Protein AF-A0A432JLJ3-F1 (afdb_monomer_lite)

Radius of gyration: 24.62 Å; chains: 1; bounding box: 56×46×71 Å

Foldseek 3Di:
DDPDDPPPPPPDDDPPPFPWDKFFQAFDAAAWAEWEAALVRWIKTAHAQQQWIWIADRNRDTDTDEGPVPRGWHYWYAFNVRWIWTFDFVQQFIFICPPDHHTHTDDHHPGGWAYWEADPVRWIWTDGQFFIWTADPPPRDIDTQGGGARGWHAWYAALQGWIWTDRAVQQFIWIHNSDDIHTLDHPQHQWAHWYAALVRWIWTWHDDPDPQSTFIWIADPVVSDIDTDDRPPAACWHYWYAHQQQWIWIAHRRRGTIMIIHGPVRHFAFQDDPWPLLQVLQLPDCQQVVSSDSTGGLSSLCPDQEARASELSQTADPRRNLSNQNYQYYAHEQYQYQADDCLSVLNYAEYHHAYDLPDPRFHADDDCQSNLNHQYDHRDNHAHPDDDCVSVVNHPYDHHHHYD

Secondary structure (DSSP, 8-state):
-----SSSSS--S-------EEEEEE---SSEEEEEE-TT--EEEEETTT-EEEEE-TTS-EEEEEE-SSS----EEE-TT--EEEEETTTTEEEEESS-SSPEEEEE-SS----EEE-TT--EEEE-SSEEEEEPTTT--EEEEEE--SSEEEEEE-TTSPEEEEETTTTEEEEE-SS-EEEEE---TTEEEEEE-TTS-EEEEE--SSTT--EEEEEETTTTEEEEEE-SS-SSEEEEEE-TTSEEEEEETTTTEEEEEE-GGGS--B-----HHHHHHHHT-TTTSSS--SS-BHHHHHH--SEEE-TTS-----TTGGG-TT-SEEE--SS--S--B-TT-TT--EEE-PPPTT-S---S--B-TT-TT-SEEE-TTS--S----TT-TT--EEE-TT--

Sequence (404 aa):
MKKITLVSLLLLLTQTITSQTITTFSTGYTSLYGVAVNSNNEVFVSEHDTGKVYSIDNTGTATEYASTGGGYANNIAFDSNDVLFITEPFMSKIFIKNSANPATIYVDISDAPNSLAFDDNGNLYFSTITKVVKVNHTDLSLTDYVSSFTYAEGIAFDSSGNLYIADRNGSKLFKYDGNTLTEIANNIDGIRGVAVAPDDTVYFTKYNSWPGENKILKYDPVTNTVTDYVTTNLDVPRHLAIDNSGNMYVTNLGNNTVIKIHDNSLLPVNVYIPDANFKNALLSNSNINTNGDTEIQFTEAAAYTGSIDVSNMNISDLTGIEAFTEIIELNCSANLLTSLDVTHNTQLRSLSCYNFLSSTIRISNLDVSNNTLLTNLNCRYNNLSSLDVSNSTQLTNLDCRYNN

pLDDT: mean 92.5, std 12.49, range [28.34, 98.88]

Structure (mmCIF, N/CA/C/O backbone):
data_AF-A0A432JLJ3-F1
#
_entry.id   AF-A0A432JLJ3-F1
#
loop_
_atom_site.group_PDB
_atom_site.id
_atom_site.type_symbol
_atom_site.label_atom_id
_atom_site.label_alt_id
_atom_site.label_comp_id
_atom_site.label_asym_id
_atom_site.label_entity_id
_atom_site.label_seq_id
_atom_site.pdbx_PDB_ins_code
_atom_site.Cartn_x
_atom_site.Cartn_y
_atom_site.Cartn_z
_atom_site.occupancy
_atom_site.B_iso_or_equiv
_atom_site.auth_seq_id
_atom_site.auth_comp_id
_atom_site.auth_asym_id
_atom_site.auth_atom_id
_atom_site.pdbx_PDB_model_num
ATOM 1 N N . MET A 1 1 ? -23.670 25.312 21.921 1.00 34.47 1 MET A N 1
ATOM 2 C CA . MET A 1 1 ? -22.196 25.223 21.863 1.00 34.47 1 MET A CA 1
ATOM 3 C C . MET A 1 1 ? -21.864 24.024 20.997 1.00 34.47 1 MET A C 1
ATOM 5 O O . MET A 1 1 ? -22.275 22.924 21.337 1.00 34.47 1 MET A O 1
ATOM 9 N N . LYS A 1 2 ? -21.300 24.265 19.809 1.00 31.75 2 LYS A N 1
ATOM 10 C CA . LYS A 1 2 ? -21.003 23.224 18.817 1.00 31.75 2 LYS A CA 1
ATOM 11 C C . LYS A 1 2 ? -19.957 22.270 19.405 1.00 31.75 2 LYS A C 1
ATOM 13 O O . LYS A 1 2 ? -18.890 22.731 19.797 1.00 31.75 2 LYS A O 1
ATOM 18 N N . LYS A 1 3 ? -20.297 20.980 19.494 1.00 33.62 3 LYS A N 1
ATOM 19 C CA . LYS A 1 3 ? -19.349 19.893 19.759 1.00 33.62 3 LYS A CA 1
ATOM 20 C C . LYS A 1 3 ? -18.334 19.897 18.618 1.00 33.62 3 LYS A C 1
ATOM 22 O O . LYS A 1 3 ? -18.708 19.691 17.468 1.00 33.62 3 LYS A O 1
ATOM 27 N N . ILE A 1 4 ? -17.093 20.224 18.948 1.00 28.34 4 ILE A N 1
ATOM 28 C CA . ILE A 1 4 ? -15.938 20.042 18.076 1.00 28.34 4 ILE A CA 1
ATOM 29 C C . ILE A 1 4 ? -15.662 18.535 18.088 1.00 28.34 4 ILE A C 1
ATOM 31 O O . ILE A 1 4 ? -15.407 17.970 19.149 1.00 28.34 4 ILE A O 1
ATOM 35 N N . THR A 1 5 ? -15.844 17.885 16.941 1.00 38.84 5 THR A N 1
ATOM 36 C CA . THR A 1 5 ? -15.496 16.483 16.688 1.00 38.84 5 THR A CA 1
ATOM 37 C C . THR A 1 5 ? -13.981 16.310 16.746 1.00 38.84 5 THR A C 1
ATOM 39 O O . THR A 1 5 ? -13.230 17.202 16.354 1.00 38.84 5 THR A O 1
ATOM 42 N N . LEU A 1 6 ? -13.541 15.155 17.237 1.00 38.19 6 LEU A N 1
ATOM 43 C CA . LEU A 1 6 ? -12.148 14.771 17.464 1.00 38.19 6 LEU A CA 1
ATOM 44 C C . LEU A 1 6 ? -11.385 14.479 16.147 1.00 38.19 6 LEU A C 1
ATOM 46 O O . LEU A 1 6 ? -10.729 13.460 16.017 1.00 38.19 6 LEU A O 1
ATOM 50 N N . VAL A 1 7 ? -11.470 15.376 15.159 1.00 41.44 7 VAL A N 1
ATOM 51 C CA . VAL A 1 7 ? -10.676 15.337 13.907 1.00 41.44 7 VAL A CA 1
ATOM 52 C C . VAL A 1 7 ? -9.707 16.532 13.841 1.00 41.44 7 VAL A C 1
ATOM 54 O O . VAL A 1 7 ? -9.136 16.856 12.811 1.00 41.44 7 VAL A O 1
ATOM 57 N N . SER A 1 8 ? -9.489 17.233 14.956 1.00 39.59 8 SER A N 1
ATOM 58 C CA . SER A 1 8 ? -8.641 18.433 14.974 1.00 39.59 8 SER A CA 1
ATOM 59 C C . SER A 1 8 ? -7.739 18.553 16.201 1.00 39.59 8 SER A C 1
ATOM 61 O O . SER A 1 8 ? -7.417 19.664 16.615 1.00 39.59 8 SER A O 1
ATOM 63 N N . LEU A 1 9 ? -7.308 17.431 16.785 1.00 37.47 9 LEU A N 1
ATOM 64 C CA . LEU A 1 9 ? -6.293 17.434 17.843 1.00 37.47 9 LEU A CA 1
ATOM 65 C C . LEU A 1 9 ? -5.067 16.589 17.476 1.00 37.47 9 LEU A C 1
ATOM 67 O O . LEU A 1 9 ? -4.625 15.752 18.248 1.00 37.47 9 LEU A O 1
ATOM 71 N N . LEU A 1 10 ? -4.491 16.871 16.307 1.00 42.50 10 LEU A N 1
ATOM 72 C CA . LEU A 1 10 ? -3.054 16.717 16.083 1.00 42.50 10 LEU A CA 1
ATOM 73 C C . LEU A 1 10 ? -2.572 17.713 15.022 1.00 42.50 10 LEU A C 1
ATOM 75 O O . LEU A 1 10 ? -2.059 17.347 13.978 1.00 42.50 10 LEU A O 1
ATOM 79 N N . LEU A 1 11 ? -2.764 19.007 15.268 1.00 46.00 11 LEU A N 1
ATOM 80 C CA . LEU A 1 11 ? -2.038 20.032 14.524 1.00 46.00 11 LEU A CA 1
ATOM 81 C C . LEU A 1 11 ? -1.868 21.249 15.427 1.00 46.00 11 LEU A C 1
ATOM 83 O O . LEU A 1 11 ? -2.693 22.149 15.419 1.00 46.00 11 LEU A O 1
ATOM 87 N N . LEU A 1 12 ? -0.855 21.213 16.290 1.00 46.28 12 LEU A N 1
ATOM 88 C CA . LEU A 1 12 ? -0.059 22.364 16.731 1.00 46.28 12 LEU A CA 1
ATOM 89 C C . LEU A 1 12 ? 0.895 21.876 17.829 1.00 46.28 12 LEU A C 1
ATOM 91 O O . LEU A 1 12 ? 0.584 21.957 19.011 1.00 46.28 12 LEU A O 1
ATOM 95 N N . LEU A 1 13 ? 2.062 21.378 17.426 1.00 36.72 13 LEU A N 1
ATOM 96 C CA . LEU A 1 13 ? 3.335 21.591 18.115 1.00 36.72 13 LEU A CA 1
ATOM 97 C C . LEU A 1 13 ? 4.454 21.179 17.152 1.00 36.72 13 LEU A C 1
ATOM 99 O O . LEU A 1 13 ? 4.492 20.063 16.655 1.00 36.72 13 LEU A O 1
ATOM 103 N N . THR A 1 14 ? 5.307 22.162 16.869 1.00 37.47 14 THR A N 1
ATOM 104 C CA . THR A 1 14 ? 6.474 22.148 15.978 1.00 37.47 14 THR A CA 1
ATOM 105 C C . THR A 1 14 ? 6.181 21.886 14.502 1.00 37.47 14 THR A C 1
ATOM 107 O O . THR A 1 14 ? 6.201 20.764 14.018 1.00 37.47 14 THR A O 1
ATOM 110 N N . GLN A 1 15 ? 6.047 22.982 13.751 1.00 41.62 15 GLN A N 1
ATOM 111 C CA . GLN A 1 15 ? 6.532 23.050 12.376 1.00 41.62 15 GLN A CA 1
ATOM 112 C C . GLN A 1 15 ? 8.064 22.890 12.435 1.00 41.62 15 GLN A C 1
ATOM 114 O O . GLN A 1 15 ? 8.818 23.857 12.355 1.00 41.62 15 GLN A O 1
ATOM 119 N N . THR A 1 16 ? 8.535 21.673 12.709 1.00 43.72 16 THR A N 1
ATOM 120 C CA . THR A 1 16 ? 9.899 21.274 12.392 1.00 43.72 16 THR A CA 1
ATOM 121 C C . THR A 1 16 ? 9.972 21.302 10.879 1.00 43.72 16 THR A C 1
ATOM 123 O O . THR A 1 16 ? 9.200 20.638 10.197 1.00 43.72 16 THR A O 1
ATOM 126 N N . ILE A 1 17 ? 10.849 22.154 10.358 1.00 46.34 17 ILE A N 1
ATOM 127 C CA . ILE A 1 17 ? 11.178 22.222 8.939 1.00 46.34 17 ILE A CA 1
ATOM 128 C C . ILE A 1 17 ? 11.539 20.795 8.512 1.00 46.34 17 ILE A C 1
ATOM 130 O O . ILE A 1 17 ? 12.611 20.302 8.863 1.00 46.34 17 ILE A O 1
ATOM 134 N N . THR A 1 18 ? 10.640 20.106 7.810 1.00 53.41 18 THR A N 1
ATOM 135 C CA . THR A 1 18 ? 10.973 18.857 7.138 1.00 53.41 18 THR A CA 1
ATOM 136 C C . THR A 1 18 ? 11.878 19.251 5.983 1.00 53.41 18 THR A C 1
ATOM 138 O O . THR A 1 18 ? 11.445 19.791 4.968 1.00 53.41 18 THR A O 1
ATOM 141 N N . SER A 1 19 ? 13.186 19.095 6.178 1.00 68.50 19 SER A N 1
ATOM 142 C CA . SER A 1 19 ? 14.137 19.255 5.087 1.00 68.50 19 SER A CA 1
ATOM 143 C C . SER A 1 19 ? 13.978 18.039 4.191 1.00 68.50 19 SER A C 1
ATOM 145 O O . SER A 1 19 ? 14.679 17.049 4.382 1.00 68.50 19 SER A O 1
ATOM 147 N N . GLN A 1 20 ? 13.055 18.111 3.232 1.00 92.12 20 GLN A N 1
ATOM 148 C CA . GLN A 1 20 ? 13.052 17.194 2.102 1.00 92.12 20 GLN A CA 1
ATOM 149 C C . GLN A 1 20 ? 14.475 17.175 1.529 1.00 92.12 20 GLN A C 1
ATOM 151 O O . GLN A 1 20 ? 15.021 18.221 1.167 1.00 92.12 20 GLN A O 1
ATOM 156 N N . THR A 1 21 ? 15.112 16.008 1.511 1.00 94.50 21 THR A N 1
ATOM 157 C CA . THR A 1 21 ? 16.449 15.858 0.922 1.00 94.50 21 THR A CA 1
ATOM 158 C C . THR A 1 21 ? 16.336 15.063 -0.359 1.00 94.50 21 THR A C 1
ATOM 160 O O . THR A 1 21 ? 15.646 14.052 -0.396 1.00 94.50 21 THR A O 1
ATOM 163 N N . ILE A 1 22 ? 16.998 15.535 -1.415 1.00 96.38 22 ILE A N 1
ATOM 164 C CA . ILE A 1 22 ? 16.968 14.911 -2.737 1.00 96.38 22 ILE A CA 1
ATOM 165 C C . ILE A 1 22 ? 18.406 14.634 -3.150 1.00 96.38 22 ILE A C 1
ATOM 167 O O . ILE A 1 22 ? 19.211 15.560 -3.281 1.00 96.38 22 ILE A O 1
ATOM 171 N N . THR A 1 23 ? 18.737 13.367 -3.364 1.00 95.88 23 THR A N 1
ATOM 172 C CA . THR A 1 23 ? 20.086 12.931 -3.728 1.00 95.88 23 THR A CA 1
ATOM 173 C C . THR A 1 23 ? 20.048 11.974 -4.910 1.00 95.88 23 THR A C 1
ATOM 175 O O . THR A 1 23 ? 19.092 11.225 -5.104 1.00 95.88 23 THR A O 1
ATOM 178 N N . THR A 1 24 ? 21.105 11.982 -5.720 1.00 97.44 24 THR A N 1
ATOM 179 C CA . THR A 1 24 ? 21.354 10.874 -6.645 1.00 97.44 24 THR A CA 1
ATOM 180 C C . THR A 1 24 ? 21.764 9.665 -5.814 1.00 97.44 24 THR A C 1
ATOM 182 O O . THR A 1 24 ? 22.783 9.713 -5.129 1.00 97.44 24 THR A O 1
ATOM 185 N N . PHE A 1 25 ? 20.960 8.607 -5.856 1.00 98.00 25 PHE A N 1
ATOM 186 C CA . PHE A 1 25 ? 21.150 7.403 -5.055 1.00 98.00 25 PHE A CA 1
ATOM 187 C C . PHE A 1 25 ? 22.000 6.366 -5.776 1.00 98.00 25 PHE A C 1
ATOM 189 O O . PHE A 1 25 ? 22.918 5.812 -5.189 1.00 98.00 25 PHE A O 1
ATOM 196 N N . SER A 1 26 ? 21.727 6.127 -7.058 1.00 98.44 26 SER A N 1
ATOM 197 C CA . SER A 1 26 ? 22.443 5.127 -7.850 1.00 98.44 26 SER A CA 1
ATOM 198 C C . SER A 1 26 ? 22.579 5.568 -9.308 1.00 98.44 26 SER A C 1
ATOM 200 O O . SER A 1 26 ? 21.753 6.327 -9.824 1.00 98.44 26 SER A O 1
ATOM 202 N N . THR A 1 27 ? 23.639 5.112 -9.976 1.00 97.62 27 THR A N 1
ATOM 203 C CA . THR A 1 27 ? 24.005 5.487 -11.355 1.00 97.62 27 THR A CA 1
ATOM 204 C C . THR A 1 27 ? 24.598 4.284 -12.099 1.00 97.62 27 THR A C 1
ATOM 206 O O . THR A 1 27 ? 24.858 3.254 -11.482 1.00 97.62 27 THR A O 1
ATOM 209 N N . GLY A 1 28 ? 24.862 4.420 -13.404 1.00 95.38 28 GLY A N 1
ATOM 210 C CA . GLY A 1 28 ? 25.521 3.375 -14.206 1.00 95.38 28 GLY A CA 1
ATOM 211 C C . GLY A 1 28 ? 24.573 2.510 -15.041 1.00 95.38 28 GLY A C 1
ATOM 212 O O . GLY A 1 28 ? 24.994 1.480 -15.560 1.00 95.38 28 GLY A O 1
ATOM 213 N N . TYR A 1 29 ? 23.318 2.934 -15.183 1.00 97.38 29 TYR A N 1
ATOM 214 C CA . TYR A 1 29 ? 22.300 2.260 -15.987 1.00 97.38 29 TYR A CA 1
ATOM 215 C C . TYR A 1 29 ? 22.268 2.791 -17.430 1.00 97.38 29 TYR A C 1
ATOM 217 O O . TYR A 1 29 ? 22.921 3.779 -17.774 1.00 97.38 29 TYR A O 1
ATOM 225 N N . THR A 1 30 ? 21.470 2.148 -18.274 1.00 96.25 30 THR A N 1
ATOM 226 C CA . THR A 1 30 ? 21.330 2.441 -19.707 1.00 96.25 30 THR A CA 1
ATOM 227 C C . THR A 1 30 ? 19.903 2.781 -20.127 1.00 96.25 30 THR A C 1
ATOM 229 O O . THR A 1 30 ? 19.733 3.538 -21.083 1.00 96.25 30 THR A O 1
ATOM 232 N N . SER A 1 31 ? 18.892 2.242 -19.435 1.00 96.75 31 SER A N 1
ATOM 233 C CA . SER A 1 31 ? 17.487 2.349 -19.856 1.00 96.75 31 SER A CA 1
ATOM 234 C C . SER A 1 31 ? 16.484 2.182 -18.701 1.00 96.75 31 SER A C 1
ATOM 236 O O . SER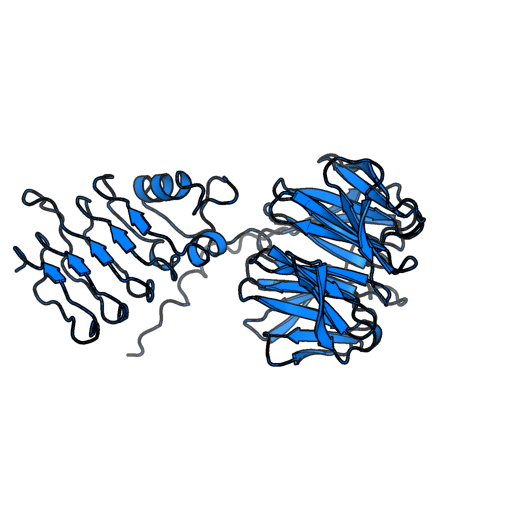 A 1 31 ? 15.540 1.402 -18.800 1.00 96.75 31 SER A O 1
ATOM 238 N N . LEU A 1 32 ? 16.669 2.889 -17.581 1.00 97.94 32 LEU A N 1
ATOM 239 C CA . LEU A 1 32 ? 15.815 2.712 -16.391 1.00 97.94 32 LEU A CA 1
ATOM 240 C C . LEU A 1 32 ? 14.310 2.858 -16.688 1.00 97.94 32 LEU A C 1
ATOM 242 O O . LEU A 1 32 ? 13.902 3.773 -17.411 1.00 97.94 32 LEU A O 1
ATOM 246 N N . TYR A 1 33 ? 13.492 1.989 -16.081 1.00 97.88 33 TYR A N 1
ATOM 247 C CA . TYR A 1 33 ? 12.029 2.021 -16.194 1.00 97.88 33 TYR A CA 1
ATOM 248 C C . TYR A 1 33 ? 11.301 1.995 -14.855 1.00 97.88 33 TYR A C 1
ATOM 250 O O . TYR A 1 33 ? 10.675 2.986 -14.487 1.00 97.88 33 TYR A O 1
ATOM 258 N N . GLY A 1 34 ? 11.305 0.840 -14.198 1.00 98.12 34 GLY A N 1
ATOM 259 C CA . GLY A 1 34 ? 10.550 0.557 -12.989 1.00 98.12 34 GLY A CA 1
ATOM 260 C C . GLY A 1 34 ? 11.427 0.661 -11.755 1.00 98.12 34 GLY A C 1
ATOM 261 O O . GLY A 1 34 ? 12.645 0.490 -11.822 1.00 98.12 34 GLY A O 1
ATOM 262 N N . VAL A 1 35 ? 10.786 0.909 -10.622 1.00 98.75 35 VAL A N 1
ATOM 263 C CA . VAL A 1 35 ? 11.401 0.849 -9.298 1.00 98.75 35 VAL A CA 1
ATOM 264 C C . VAL A 1 35 ? 10.395 0.266 -8.326 1.00 98.75 35 VAL A C 1
ATOM 266 O O . VAL A 1 35 ? 9.210 0.586 -8.404 1.00 98.75 35 VAL A O 1
ATOM 269 N N . ALA A 1 36 ? 10.880 -0.585 -7.433 1.00 98.31 36 ALA A N 1
ATOM 270 C CA . ALA A 1 36 ? 10.119 -1.156 -6.337 1.00 98.31 36 ALA A CA 1
ATOM 271 C C . ALA A 1 36 ? 11.002 -1.247 -5.095 1.00 98.31 36 ALA A C 1
ATOM 273 O O . ALA A 1 36 ? 12.231 -1.273 -5.192 1.00 98.31 36 ALA A O 1
ATOM 274 N N . VAL A 1 37 ? 10.358 -1.320 -3.938 1.00 96.62 37 VAL A N 1
ATOM 275 C CA . VAL A 1 37 ? 11.003 -1.640 -2.668 1.00 96.62 37 VAL A CA 1
ATOM 276 C C . VAL A 1 37 ? 10.332 -2.874 -2.082 1.00 96.62 37 VAL A C 1
ATOM 278 O O . VAL A 1 37 ? 9.145 -3.093 -2.326 1.00 96.62 37 VAL A O 1
ATOM 281 N N . ASN A 1 38 ? 11.092 -3.703 -1.377 1.00 92.75 38 ASN A N 1
ATOM 282 C CA . ASN A 1 38 ? 10.546 -4.867 -0.680 1.00 92.75 38 ASN A CA 1
ATOM 283 C C . ASN A 1 38 ? 10.253 -4.545 0.797 1.00 92.75 38 ASN A C 1
ATOM 285 O O . ASN A 1 38 ? 10.520 -3.431 1.258 1.00 92.75 38 ASN A O 1
ATOM 289 N N . SER A 1 39 ? 9.742 -5.521 1.552 1.00 87.69 39 SER A N 1
ATOM 290 C CA . SER A 1 39 ? 9.389 -5.348 2.970 1.00 87.69 39 SER A CA 1
ATOM 291 C C . SER A 1 39 ? 10.577 -4.943 3.863 1.00 87.69 39 SER A C 1
ATOM 293 O O . SER A 1 39 ? 10.393 -4.310 4.901 1.00 87.69 39 SER A O 1
ATOM 295 N N . ASN A 1 40 ? 11.808 -5.230 3.425 1.00 86.75 40 ASN A N 1
ATOM 296 C CA . ASN A 1 40 ? 13.055 -4.885 4.112 1.00 86.75 40 ASN A CA 1
ATOM 297 C C . ASN A 1 40 ? 13.622 -3.509 3.704 1.00 86.75 40 ASN A C 1
ATOM 299 O O . ASN A 1 40 ? 14.746 -3.173 4.083 1.00 86.75 40 ASN A O 1
ATOM 303 N N . ASN A 1 41 ? 12.869 -2.709 2.939 1.00 90.12 41 ASN A N 1
ATOM 304 C CA . ASN A 1 41 ? 13.301 -1.442 2.334 1.00 90.12 41 ASN A CA 1
ATOM 305 C C . ASN A 1 41 ? 14.493 -1.580 1.360 1.00 90.12 41 ASN A C 1
ATOM 307 O O . ASN A 1 41 ? 15.197 -0.604 1.089 1.00 90.12 41 ASN A O 1
ATOM 311 N N . GLU A 1 42 ? 14.736 -2.773 0.811 1.00 94.44 42 GLU A N 1
ATOM 312 C CA . GLU A 1 42 ? 15.722 -2.960 -0.254 1.00 94.44 42 GLU A CA 1
ATOM 313 C C . GLU A 1 42 ? 15.145 -2.449 -1.577 1.00 94.44 42 GLU A 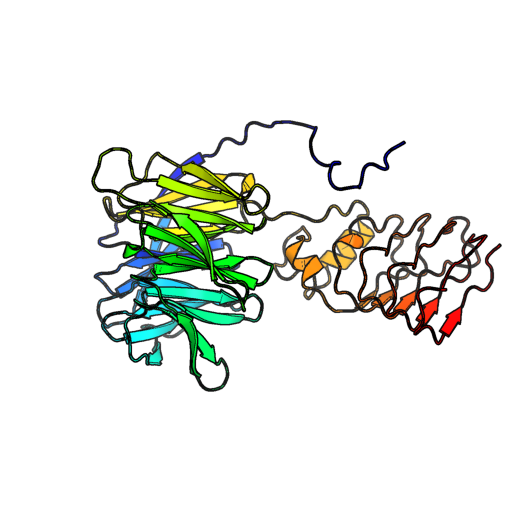C 1
ATOM 315 O O . GLU A 1 42 ? 13.979 -2.686 -1.897 1.00 94.44 42 GLU A O 1
ATOM 320 N N . VAL A 1 43 ? 15.965 -1.744 -2.357 1.00 98.25 43 VAL A N 1
ATOM 321 C CA . VAL A 1 43 ? 15.521 -1.054 -3.573 1.00 98.25 43 VAL A CA 1
ATOM 322 C C . VAL A 1 43 ? 15.872 -1.877 -4.797 1.00 98.25 43 VAL A C 1
ATOM 324 O O . VAL A 1 43 ? 16.997 -2.356 -4.935 1.00 98.25 43 VAL A O 1
ATOM 327 N N . PHE A 1 44 ? 14.932 -1.982 -5.729 1.00 98.56 44 PHE A N 1
ATOM 328 C CA . PHE A 1 44 ? 15.116 -2.687 -6.987 1.00 98.56 44 PHE A CA 1
ATOM 329 C C . PHE A 1 44 ? 14.717 -1.799 -8.152 1.00 98.56 44 PHE A C 1
ATOM 331 O O . PHE A 1 44 ? 13.757 -1.038 -8.052 1.00 98.56 44 PHE A O 1
ATOM 338 N N . VAL A 1 45 ? 15.434 -1.910 -9.269 1.00 98.75 45 VAL A N 1
ATOM 339 C CA . VAL A 1 45 ? 15.129 -1.172 -10.502 1.00 98.75 45 VAL A CA 1
ATOM 340 C C . VAL A 1 45 ? 15.253 -2.049 -11.731 1.00 98.75 45 VAL A C 1
ATOM 342 O O . VAL A 1 45 ? 16.106 -2.933 -11.780 1.00 98.75 45 VAL A O 1
ATOM 345 N N . SER A 1 46 ? 14.426 -1.791 -12.739 1.00 98.31 46 SER A N 1
ATOM 346 C CA . SER A 1 46 ? 14.481 -2.474 -14.032 1.00 98.31 46 SER A CA 1
ATOM 347 C C . SER A 1 46 ? 15.093 -1.598 -15.124 1.00 98.31 46 SER A C 1
ATOM 349 O O . SER A 1 46 ? 14.944 -0.373 -15.139 1.00 98.31 46 SER A O 1
ATOM 351 N N . GLU A 1 47 ? 15.759 -2.249 -16.073 1.00 97.25 47 GLU A N 1
ATOM 352 C CA . GLU A 1 47 ? 16.224 -1.661 -17.325 1.00 97.25 47 GLU A CA 1
ATOM 353 C C . GLU A 1 47 ? 15.380 -2.162 -18.501 1.00 97.25 47 GLU A C 1
ATOM 355 O O . GLU A 1 47 ? 15.352 -3.358 -18.806 1.00 97.25 47 GLU A O 1
ATOM 360 N N . HIS A 1 48 ? 14.734 -1.219 -19.189 1.00 96.19 48 HIS A N 1
ATOM 361 C CA . HIS A 1 48 ? 13.826 -1.475 -20.297 1.00 96.19 48 HIS A CA 1
ATOM 362 C C . HIS A 1 48 ? 14.493 -2.209 -21.443 1.00 96.19 48 HIS A C 1
ATOM 364 O O . HIS A 1 48 ? 13.892 -3.149 -21.918 1.00 96.19 48 HIS A O 1
ATOM 370 N N . ASP A 1 49 ? 15.677 -1.806 -21.902 1.00 95.56 49 ASP A N 1
ATOM 371 C CA . ASP A 1 49 ? 16.273 -2.340 -23.140 1.00 95.56 49 ASP A CA 1
ATOM 372 C C . ASP A 1 49 ? 17.171 -3.567 -22.908 1.00 95.56 49 ASP A C 1
ATOM 374 O O . ASP A 1 49 ? 17.651 -4.179 -23.864 1.00 95.56 49 ASP A O 1
ATOM 378 N N . THR A 1 50 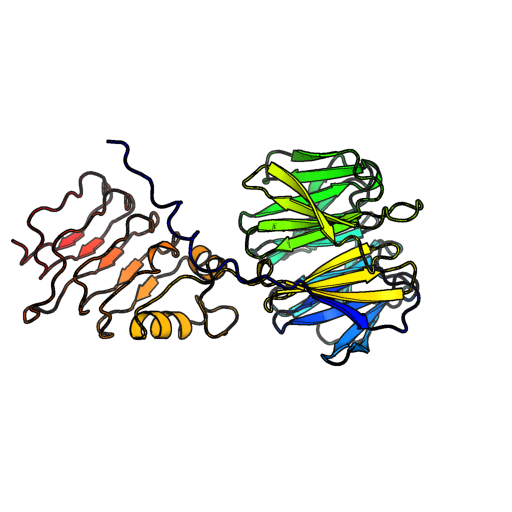? 17.460 -3.906 -21.646 1.00 95.12 50 THR A N 1
ATOM 379 C CA . THR A 1 50 ? 18.283 -5.076 -21.292 1.00 95.12 50 THR A CA 1
ATOM 380 C C . THR A 1 50 ? 17.459 -6.208 -20.683 1.00 95.12 50 THR A C 1
ATOM 382 O O . THR A 1 50 ? 17.926 -7.348 -20.623 1.00 95.12 50 THR A O 1
ATOM 385 N N . GLY A 1 51 ? 16.247 -5.911 -20.205 1.00 96.00 51 GLY A N 1
ATOM 386 C CA . GLY A 1 51 ? 15.402 -6.855 -19.483 1.00 96.00 51 GLY A CA 1
ATOM 387 C C . GLY A 1 51 ? 15.968 -7.267 -18.127 1.00 96.00 51 GLY A C 1
ATOM 388 O O . GLY A 1 51 ? 15.562 -8.296 -17.584 1.00 96.00 51 GLY A O 1
ATOM 389 N N . LYS A 1 52 ? 16.943 -6.520 -17.598 1.00 96.50 52 LYS A N 1
ATOM 390 C CA . LYS A 1 52 ? 17.581 -6.784 -16.306 1.00 96.50 52 LYS A CA 1
ATOM 391 C C . LYS A 1 52 ? 16.872 -6.046 -15.182 1.00 96.50 52 LYS A C 1
ATOM 393 O O . LYS A 1 52 ? 16.351 -4.950 -15.368 1.00 96.50 52 LYS A O 1
ATOM 398 N N . VAL A 1 53 ? 16.918 -6.641 -13.999 1.00 97.88 53 VAL A N 1
ATOM 399 C CA . VAL A 1 53 ? 16.524 -6.027 -12.734 1.00 97.88 53 VAL A CA 1
ATOM 400 C C . VAL A 1 53 ? 17.725 -6.056 -11.803 1.00 97.88 53 VAL A C 1
ATOM 402 O O . VAL A 1 53 ? 18.387 -7.087 -11.685 1.00 97.88 53 VAL A O 1
ATOM 405 N N . TYR A 1 54 ? 17.995 -4.941 -11.135 1.00 98.00 54 TYR A N 1
ATOM 406 C CA . TYR A 1 54 ? 19.094 -4.784 -10.191 1.00 98.00 54 TYR A CA 1
ATOM 407 C C . TYR A 1 54 ? 18.546 -4.548 -8.792 1.00 98.00 54 TYR A C 1
ATOM 409 O O . TYR A 1 54 ? 17.601 -3.781 -8.638 1.00 98.00 54 TYR A O 1
ATOM 417 N N . SER A 1 55 ? 19.164 -5.164 -7.790 1.00 97.31 55 SER A N 1
ATOM 418 C CA . SER A 1 55 ? 19.052 -4.748 -6.392 1.00 97.31 55 SER A CA 1
ATOM 419 C C . SER A 1 55 ? 20.079 -3.652 -6.113 1.00 97.31 55 SER A C 1
ATOM 421 O O . SER A 1 55 ? 21.208 -3.737 -6.607 1.00 97.31 55 SER A O 1
ATOM 423 N N . ILE A 1 56 ? 19.727 -2.662 -5.301 1.00 98.00 56 ILE A N 1
ATOM 424 C CA . ILE A 1 56 ? 20.594 -1.545 -4.927 1.00 98.00 56 ILE A CA 1
ATOM 425 C C . ILE A 1 56 ? 20.803 -1.575 -3.415 1.00 98.00 56 ILE A C 1
ATOM 427 O O . ILE A 1 56 ? 19.840 -1.561 -2.652 1.00 98.00 56 ILE A O 1
ATOM 431 N N . ASP A 1 57 ? 22.062 -1.608 -2.981 1.00 92.81 57 ASP A N 1
ATOM 432 C CA . ASP A 1 57 ? 22.391 -1.552 -1.557 1.00 92.81 57 ASP A CA 1
ATOM 433 C C . ASP A 1 57 ? 22.301 -0.125 -0.980 1.00 92.81 57 ASP A C 1
ATOM 435 O O . ASP A 1 57 ? 22.146 0.868 -1.694 1.00 92.81 57 ASP A O 1
ATOM 439 N N . ASN A 1 58 ? 22.469 0.002 0.339 1.00 88.19 58 ASN A N 1
ATOM 440 C CA . ASN A 1 58 ? 22.411 1.291 1.041 1.00 88.19 58 ASN A CA 1
ATOM 441 C C . ASN A 1 58 ? 23.498 2.298 0.621 1.00 88.19 58 ASN A C 1
ATOM 443 O O . ASN A 1 58 ? 23.402 3.476 0.966 1.00 88.19 58 ASN A O 1
ATOM 447 N N . THR A 1 59 ? 24.535 1.859 -0.099 1.00 89.88 59 THR A N 1
ATOM 448 C CA . THR A 1 59 ? 25.582 2.733 -0.648 1.00 89.88 59 THR A CA 1
ATOM 449 C C . THR A 1 59 ? 25.270 3.213 -2.065 1.00 89.88 59 THR A C 1
ATOM 451 O O . THR A 1 59 ? 26.009 4.041 -2.595 1.00 89.88 59 THR A O 1
ATOM 454 N N . GLY A 1 60 ? 24.184 2.721 -2.672 1.00 93.25 60 GLY A N 1
ATOM 455 C CA . GLY A 1 60 ? 23.821 3.010 -4.055 1.00 93.25 60 GLY A CA 1
ATOM 456 C C . GLY A 1 60 ? 24.424 2.043 -5.074 1.00 93.25 60 GLY A C 1
ATOM 457 O O . GLY A 1 60 ? 24.305 2.280 -6.281 1.00 93.25 60 GLY A O 1
ATOM 458 N N . THR A 1 61 ? 25.076 0.965 -4.627 1.00 96.19 61 THR A N 1
ATOM 459 C CA . THR A 1 61 ? 25.722 -0.008 -5.515 1.00 96.19 61 THR A CA 1
ATOM 460 C C . THR A 1 61 ? 24.690 -0.991 -6.058 1.00 96.19 61 THR A C 1
ATOM 462 O O . THR A 1 61 ? 24.001 -1.671 -5.300 1.00 96.19 61 THR A O 1
ATOM 465 N N . ALA A 1 62 ? 24.602 -1.078 -7.386 1.00 97.62 62 ALA A N 1
ATOM 466 C CA . ALA A 1 62 ? 23.670 -1.950 -8.089 1.00 97.62 62 ALA A CA 1
ATOM 467 C C . ALA A 1 62 ? 24.288 -3.327 -8.379 1.00 97.62 62 ALA A C 1
ATOM 469 O O . ALA A 1 62 ? 25.407 -3.419 -8.884 1.00 97.62 62 ALA A O 1
ATOM 470 N N . THR A 1 63 ? 23.538 -4.395 -8.117 1.00 96.31 63 THR A N 1
ATOM 471 C CA . THR A 1 63 ? 23.895 -5.779 -8.465 1.00 96.31 63 THR A CA 1
ATOM 472 C C . THR A 1 63 ? 22.756 -6.408 -9.256 1.00 96.31 63 THR A C 1
ATOM 474 O O . THR A 1 63 ? 21.597 -6.265 -8.880 1.00 96.31 63 THR A O 1
ATOM 477 N N . GLU A 1 64 ? 23.066 -7.092 -10.362 1.00 95.50 64 GLU A N 1
ATOM 478 C CA . GLU A 1 64 ? 22.050 -7.792 -11.156 1.00 95.50 64 GLU A CA 1
ATOM 479 C C . GLU A 1 64 ? 21.359 -8.863 -10.299 1.00 95.50 64 GLU A C 1
ATOM 481 O O . GLU A 1 64 ? 22.009 -9.742 -9.733 1.00 95.50 64 GLU A O 1
ATOM 486 N N . TYR A 1 65 ? 20.036 -8.773 -10.209 1.00 95.31 65 TYR A N 1
ATOM 487 C CA . TYR A 1 65 ? 19.198 -9.603 -9.349 1.00 95.31 65 TYR A CA 1
ATOM 488 C C . TYR A 1 65 ? 18.339 -10.592 -10.149 1.00 95.31 65 TYR A C 1
ATOM 490 O O . TYR A 1 65 ? 18.152 -11.744 -9.743 1.00 95.31 65 TYR A O 1
ATOM 498 N N . ALA A 1 66 ? 17.821 -10.156 -11.299 1.00 95.19 66 ALA A N 1
ATOM 499 C CA . ALA A 1 66 ? 17.020 -10.980 -12.197 1.00 95.19 66 ALA A CA 1
ATOM 500 C C . ALA A 1 66 ? 17.120 -10.495 -13.650 1.00 95.19 66 ALA A C 1
ATOM 502 O O . ALA A 1 66 ? 17.544 -9.375 -13.926 1.00 95.19 66 ALA A O 1
ATOM 503 N N . SER A 1 67 ? 16.674 -11.333 -14.584 1.00 93.81 67 SER A N 1
ATOM 504 C CA . SER A 1 67 ? 16.454 -10.952 -15.979 1.00 93.81 67 SER A CA 1
ATOM 505 C C . SER A 1 67 ? 15.257 -11.706 -16.554 1.00 93.81 67 SER A C 1
ATOM 507 O O . SER A 1 67 ? 15.017 -12.855 -16.176 1.00 93.81 67 SER A O 1
ATOM 509 N N . THR A 1 68 ? 14.530 -11.073 -17.477 1.00 92.75 68 THR A N 1
ATOM 510 C CA . THR A 1 68 ? 13.458 -11.702 -18.270 1.00 92.75 68 THR A CA 1
ATOM 511 C C . THR A 1 68 ? 14.003 -12.584 -19.399 1.00 92.75 68 THR A C 1
ATOM 513 O O . THR A 1 68 ? 13.260 -13.358 -19.996 1.00 92.75 68 THR A O 1
ATOM 516 N N . GLY A 1 69 ? 15.295 -12.474 -19.736 1.00 83.75 69 GLY A N 1
ATOM 517 C CA . GLY A 1 69 ? 15.936 -13.197 -20.843 1.00 83.75 69 GLY A CA 1
ATOM 518 C C . GLY A 1 69 ? 15.489 -12.773 -22.254 1.00 83.75 69 GLY A C 1
ATOM 519 O O . GLY A 1 69 ? 16.175 -13.104 -23.219 1.00 83.75 69 GLY A O 1
ATOM 520 N N . GLY A 1 70 ? 14.378 -12.036 -22.381 1.00 70.06 70 GLY A N 1
ATOM 521 C CA . GLY A 1 70 ? 13.786 -11.562 -23.641 1.00 70.06 70 GLY A CA 1
ATOM 522 C C . GLY A 1 70 ? 14.248 -10.179 -24.102 1.00 70.06 70 GLY A C 1
ATOM 523 O O . GLY A 1 70 ? 13.917 -9.765 -25.209 1.00 70.06 70 GLY A O 1
ATOM 524 N N . GLY A 1 71 ? 15.038 -9.485 -23.282 1.00 81.69 71 GLY A N 1
ATOM 525 C CA . GLY A 1 71 ? 15.605 -8.180 -23.609 1.00 81.69 71 GLY A CA 1
ATOM 526 C C . GLY A 1 71 ? 14.774 -6.984 -23.157 1.00 81.69 71 GLY A C 1
ATOM 527 O O . GLY A 1 71 ? 15.324 -5.892 -23.188 1.00 81.69 71 GLY A O 1
ATOM 528 N N . TYR A 1 72 ? 13.532 -7.158 -22.671 1.00 93.62 72 TYR A N 1
ATOM 529 C CA . TYR A 1 72 ? 12.772 -6.044 -22.101 1.00 93.62 72 TYR A CA 1
ATOM 530 C C . TYR A 1 72 ? 12.247 -6.272 -20.685 1.00 93.62 72 TYR A C 1
ATOM 532 O O . TYR A 1 72 ? 11.987 -7.397 -20.270 1.00 93.62 72 TYR A O 1
ATOM 540 N N . ALA A 1 73 ? 12.152 -5.196 -19.903 1.00 96.56 73 ALA A N 1
ATOM 541 C CA . ALA A 1 73 ? 11.531 -5.183 -18.578 1.00 96.56 73 ALA A CA 1
ATOM 542 C C . ALA A 1 73 ? 10.943 -3.793 -18.299 1.00 96.56 73 ALA A C 1
ATOM 544 O O . ALA A 1 73 ? 11.672 -2.806 -18.246 1.00 96.56 73 ALA A O 1
ATOM 545 N N . ASN A 1 74 ? 9.625 -3.707 -18.116 1.00 96.31 74 ASN A N 1
ATOM 546 C CA . ASN A 1 74 ? 8.956 -2.455 -17.761 1.00 96.31 74 ASN A CA 1
ATOM 547 C C . ASN A 1 74 ? 8.900 -2.294 -16.239 1.00 96.31 74 ASN A C 1
ATOM 549 O O . ASN A 1 74 ? 9.947 -2.178 -15.609 1.00 96.31 74 ASN A O 1
ATOM 553 N N . ASN A 1 75 ? 7.719 -2.249 -15.623 1.00 97.88 75 ASN A N 1
ATOM 554 C CA . ASN A 1 75 ? 7.621 -2.102 -14.180 1.00 97.88 75 ASN A CA 1
ATOM 555 C C . ASN A 1 75 ? 7.827 -3.428 -13.437 1.00 97.88 75 ASN A C 1
ATOM 557 O O . ASN A 1 75 ? 7.631 -4.518 -13.991 1.00 97.88 75 ASN A O 1
ATOM 561 N N . ILE A 1 76 ? 8.174 -3.286 -12.163 1.00 98.50 76 ILE A N 1
ATOM 562 C CA . ILE A 1 76 ? 8.382 -4.354 -11.194 1.00 98.50 76 ILE A CA 1
ATOM 563 C C . ILE A 1 76 ? 7.590 -4.069 -9.915 1.00 98.50 76 ILE A C 1
ATOM 565 O O . ILE A 1 76 ? 7.373 -2.906 -9.585 1.00 98.50 76 ILE A O 1
ATOM 569 N N . ALA A 1 77 ? 7.192 -5.112 -9.190 1.00 98.12 77 ALA A N 1
ATOM 570 C CA . ALA A 1 77 ? 6.701 -4.992 -7.814 1.00 98.12 77 ALA A CA 1
ATOM 571 C C . ALA A 1 77 ? 6.944 -6.288 -7.035 1.00 98.12 77 ALA A C 1
ATOM 573 O O . ALA A 1 77 ? 7.209 -7.335 -7.631 1.00 98.12 77 ALA A O 1
ATOM 574 N N . PHE A 1 78 ? 6.838 -6.203 -5.714 1.00 96.25 78 PHE A N 1
ATOM 575 C CA . PHE A 1 78 ? 6.911 -7.342 -4.808 1.00 96.25 78 PHE A CA 1
ATOM 576 C C . PHE A 1 78 ? 5.519 -7.692 -4.288 1.00 96.25 78 PHE A C 1
ATOM 578 O O . PHE A 1 78 ? 4.695 -6.797 -4.094 1.00 96.25 78 PHE A O 1
ATOM 585 N N . ASP A 1 79 ? 5.262 -8.982 -4.080 1.00 94.19 79 ASP A N 1
ATOM 586 C CA . ASP A 1 79 ? 4.137 -9.420 -3.252 1.00 94.19 79 ASP A CA 1
ATOM 587 C C . ASP A 1 79 ? 4.492 -9.338 -1.754 1.00 94.19 79 ASP A C 1
ATOM 589 O O . ASP A 1 79 ? 5.617 -9.005 -1.375 1.00 94.19 79 ASP A O 1
ATOM 593 N N . SER A 1 80 ? 3.540 -9.680 -0.883 1.00 88.31 80 SER A N 1
ATOM 594 C CA . SER A 1 80 ? 3.729 -9.661 0.575 1.00 88.31 80 SER A CA 1
ATOM 595 C C . SER A 1 80 ? 4.739 -10.693 1.102 1.00 88.31 80 SER A C 1
ATOM 597 O O . SER A 1 80 ? 5.040 -10.691 2.291 1.00 88.31 80 SER A O 1
ATOM 599 N N . ASN A 1 81 ? 5.235 -11.602 0.255 1.00 89.19 81 ASN A N 1
ATOM 600 C CA . ASN A 1 81 ? 6.260 -12.591 0.596 1.00 89.19 81 ASN A CA 1
ATOM 601 C C . ASN A 1 81 ? 7.634 -12.216 0.009 1.00 89.19 81 ASN A C 1
ATOM 603 O O . ASN A 1 81 ? 8.515 -13.076 -0.079 1.00 89.19 81 ASN A O 1
ATOM 607 N N . ASP A 1 82 ? 7.809 -10.965 -0.432 1.00 91.88 82 ASP A N 1
ATOM 608 C CA . ASP A 1 82 ? 8.997 -10.460 -1.125 1.00 91.88 82 ASP A CA 1
ATOM 609 C C . ASP A 1 82 ? 9.354 -11.246 -2.401 1.00 91.88 82 ASP A C 1
ATOM 611 O O . ASP A 1 82 ? 10.521 -11.348 -2.801 1.00 91.88 82 ASP A O 1
ATOM 615 N N . VAL A 1 83 ? 8.346 -11.757 -3.111 1.00 94.06 83 VAL A N 1
ATOM 616 C CA . VAL A 1 83 ? 8.535 -12.336 -4.441 1.00 94.06 83 VAL A CA 1
ATOM 617 C C . VAL A 1 83 ? 8.411 -11.246 -5.502 1.00 94.06 83 VAL A C 1
ATOM 619 O O . VAL A 1 83 ? 7.391 -10.573 -5.612 1.00 94.06 83 VAL A O 1
ATOM 622 N N . LEU A 1 84 ? 9.459 -11.085 -6.315 1.00 97.44 84 LEU A N 1
ATOM 623 C CA . LEU A 1 84 ? 9.516 -10.082 -7.381 1.00 97.44 84 LEU A CA 1
ATOM 624 C C . LEU A 1 84 ? 8.731 -10.530 -8.623 1.00 97.44 84 LEU A C 1
ATOM 626 O O . LEU A 1 84 ? 8.986 -11.607 -9.173 1.00 97.44 84 LEU A O 1
ATOM 630 N N . PHE A 1 85 ? 7.880 -9.636 -9.123 1.00 98.00 85 PHE A N 1
ATOM 631 C CA . PHE A 1 85 ? 7.161 -9.732 -10.390 1.00 98.00 85 PHE A CA 1
ATOM 632 C C . PHE A 1 85 ? 7.656 -8.670 -11.372 1.00 98.00 85 PHE A C 1
ATOM 634 O O . PHE A 1 85 ? 7.981 -7.550 -10.979 1.00 98.00 85 PHE A O 1
ATOM 641 N N . ILE A 1 86 ? 7.715 -9.019 -12.658 1.00 98.12 86 ILE A N 1
ATOM 642 C CA . ILE A 1 86 ? 8.291 -8.176 -13.715 1.00 98.12 86 ILE A CA 1
ATOM 643 C C . ILE A 1 86 ? 7.365 -8.190 -14.931 1.00 98.12 86 ILE A C 1
ATOM 645 O O . ILE A 1 86 ? 7.047 -9.258 -15.451 1.00 98.12 86 ILE A O 1
ATOM 649 N N . THR A 1 87 ? 6.963 -7.016 -15.416 1.00 97.88 87 THR A N 1
ATOM 650 C CA . THR A 1 87 ? 6.230 -6.893 -16.688 1.00 97.88 87 THR A CA 1
ATOM 651 C C . THR A 1 87 ? 7.184 -6.949 -17.888 1.00 97.88 87 THR A C 1
ATOM 653 O O . THR A 1 87 ? 8.177 -6.221 -17.947 1.00 97.88 87 THR A O 1
ATOM 656 N N . GLU A 1 88 ? 6.864 -7.793 -18.868 1.00 96.38 88 GLU A N 1
ATOM 657 C CA . GLU A 1 88 ? 7.548 -7.909 -20.160 1.00 96.38 88 GLU A CA 1
ATOM 658 C C . GLU A 1 88 ? 6.525 -7.580 -21.273 1.00 96.38 88 GLU A C 1
ATOM 660 O O . GLU A 1 88 ? 5.672 -8.417 -21.607 1.00 96.38 88 GLU A O 1
ATOM 665 N N . PRO A 1 89 ? 6.545 -6.354 -21.831 1.00 94.50 89 PRO A N 1
ATOM 666 C CA . PRO A 1 89 ? 5.538 -5.904 -22.794 1.00 94.50 89 PRO A CA 1
ATOM 667 C C . PRO A 1 89 ? 5.609 -6.603 -24.163 1.00 94.50 89 PRO A C 1
ATOM 669 O O . PRO A 1 89 ? 4.568 -6.854 -24.771 1.00 94.50 89 PRO A O 1
ATOM 672 N N . PHE A 1 90 ? 6.805 -6.913 -24.670 1.00 92.69 90 PHE A N 1
ATOM 673 C CA . PHE A 1 90 ? 7.026 -7.360 -26.054 1.00 92.69 90 PHE A CA 1
ATOM 674 C C . PHE A 1 90 ? 6.840 -8.869 -26.247 1.00 92.69 90 PHE A C 1
ATOM 676 O O . PHE A 1 90 ? 6.488 -9.326 -27.332 1.00 92.69 90 PHE A O 1
ATOM 683 N N . MET A 1 91 ? 7.049 -9.638 -25.188 1.00 93.50 91 MET A N 1
ATOM 684 C CA . MET A 1 91 ? 6.705 -11.045 -25.055 1.00 93.50 91 MET A CA 1
ATOM 685 C C . MET A 1 91 ? 5.265 -11.231 -24.578 1.00 93.50 91 MET A C 1
ATOM 687 O O . MET A 1 91 ? 4.767 -12.354 -24.646 1.00 93.50 91 MET A O 1
ATOM 691 N N . SER A 1 92 ? 4.623 -10.160 -24.090 1.00 95.31 92 SER A N 1
ATOM 692 C CA . SER A 1 92 ? 3.290 -10.175 -23.483 1.00 95.31 92 SER A CA 1
ATOM 693 C C . SER A 1 92 ? 3.224 -11.129 -22.287 1.00 95.31 92 SER A C 1
ATOM 695 O O . SER A 1 92 ? 2.418 -12.056 -22.249 1.00 95.31 92 SER A O 1
ATOM 697 N N . LYS A 1 93 ? 4.124 -10.942 -21.311 1.00 95.88 93 LYS A N 1
ATOM 698 C CA . LYS A 1 93 ? 4.244 -11.826 -20.139 1.00 95.88 93 LYS A CA 1
ATOM 699 C C . LYS A 1 93 ? 4.469 -11.053 -18.857 1.00 95.88 93 LYS A C 1
ATOM 701 O O . LYS A 1 93 ? 5.058 -9.975 -18.858 1.00 95.88 93 LYS A O 1
ATOM 706 N N . ILE A 1 94 ? 4.086 -11.668 -17.747 1.00 97.19 94 ILE A N 1
ATOM 707 C CA . ILE A 1 94 ? 4.642 -11.330 -16.437 1.00 97.19 94 ILE A CA 1
ATOM 708 C C . ILE A 1 94 ? 5.593 -12.451 -16.028 1.00 97.19 94 ILE A C 1
ATOM 710 O O . ILE A 1 94 ? 5.272 -13.632 -16.167 1.00 97.19 94 ILE A O 1
ATOM 714 N N . PHE A 1 95 ? 6.768 -12.076 -15.537 1.00 96.69 95 PHE A N 1
ATOM 715 C CA . PHE A 1 95 ? 7.766 -12.973 -14.965 1.00 96.69 95 PHE A CA 1
ATOM 716 C C . PHE A 1 95 ? 7.733 -12.898 -13.439 1.00 96.69 95 PHE A C 1
ATOM 718 O O . PHE A 1 95 ? 7.346 -11.878 -12.875 1.00 96.69 95 PHE A O 1
ATOM 725 N N . ILE A 1 96 ? 8.184 -13.966 -12.787 1.00 95.25 96 ILE A N 1
ATOM 726 C CA . ILE A 1 96 ? 8.321 -14.085 -11.337 1.00 95.25 96 ILE A CA 1
ATOM 727 C C . ILE A 1 96 ? 9.717 -14.599 -10.973 1.00 95.25 96 ILE A C 1
ATOM 729 O O . ILE A 1 96 ? 10.284 -15.462 -11.653 1.00 95.25 96 ILE A O 1
ATOM 733 N N . LYS A 1 97 ? 10.275 -14.078 -9.879 1.00 92.38 97 LYS A N 1
ATOM 734 C CA . LYS A 1 97 ? 11.574 -14.474 -9.329 1.00 92.38 97 LYS A CA 1
ATOM 735 C C . LYS A 1 97 ? 11.388 -15.123 -7.955 1.00 92.38 97 LYS A C 1
ATOM 737 O O . LYS A 1 97 ? 11.452 -14.471 -6.924 1.00 92.38 97 LYS A O 1
ATOM 742 N N . ASN A 1 98 ? 11.236 -16.446 -7.947 1.00 76.38 98 ASN A N 1
ATOM 743 C CA . ASN A 1 98 ? 11.015 -17.284 -6.759 1.00 76.38 98 ASN A CA 1
ATOM 744 C C . ASN A 1 98 ? 12.263 -18.112 -6.370 1.00 76.38 98 ASN A C 1
ATOM 746 O O . ASN A 1 98 ? 12.149 -19.301 -6.088 1.00 76.38 98 ASN A O 1
ATOM 750 N N . SER A 1 99 ? 13.452 -17.491 -6.386 1.00 71.81 99 SER A N 1
ATOM 751 C CA . SER A 1 99 ? 14.820 -18.065 -6.248 1.00 71.81 99 SER A CA 1
ATOM 752 C C . SER A 1 99 ? 15.560 -18.469 -7.540 1.00 71.81 99 SER A C 1
ATOM 754 O O . SER A 1 99 ? 16.783 -18.335 -7.565 1.00 71.81 99 SER A O 1
ATOM 756 N N . ALA A 1 100 ? 14.883 -18.820 -8.639 1.00 63.72 100 ALA A N 1
ATOM 757 C CA . ALA A 1 100 ? 15.533 -19.167 -9.919 1.00 63.72 100 ALA A CA 1
ATOM 758 C C . ALA A 1 100 ? 16.202 -17.963 -10.629 1.00 63.72 100 ALA A C 1
ATOM 760 O O . ALA A 1 100 ? 15.715 -16.846 -10.517 1.00 63.72 100 ALA A O 1
ATOM 761 N N . ASN A 1 101 ? 17.304 -18.162 -11.368 1.00 69.81 101 ASN A N 1
ATOM 762 C CA . ASN A 1 101 ? 17.909 -17.140 -12.244 1.00 69.81 101 ASN A CA 1
ATOM 763 C C . ASN A 1 101 ? 18.221 -17.765 -13.625 1.00 69.81 101 ASN A C 1
ATOM 765 O O . ASN A 1 101 ? 18.973 -18.747 -13.647 1.00 69.81 101 ASN A O 1
ATOM 769 N N . PRO A 1 102 ? 17.671 -17.262 -14.756 1.00 82.06 102 PRO A N 1
ATOM 770 C CA . PRO A 1 102 ? 16.805 -16.076 -14.914 1.00 82.06 102 PRO A CA 1
ATOM 771 C C . PRO A 1 102 ? 15.412 -16.231 -14.284 1.00 82.06 102 PRO A C 1
ATOM 773 O O . PRO A 1 102 ? 15.054 -17.313 -13.815 1.00 82.06 102 PRO A O 1
ATOM 776 N N . ALA A 1 103 ? 14.642 -15.137 -14.248 1.00 91.00 103 ALA A N 1
ATOM 777 C CA . ALA A 1 103 ? 13.252 -15.171 -13.799 1.00 91.00 103 ALA A CA 1
ATOM 778 C C . ALA A 1 103 ? 12.418 -16.080 -14.718 1.00 91.00 103 ALA A C 1
ATOM 780 O O . ALA A 1 103 ? 12.708 -16.227 -15.907 1.00 91.00 103 ALA A O 1
ATOM 781 N N . THR A 1 104 ? 11.371 -16.691 -14.172 1.00 93.62 104 THR A N 1
ATOM 782 C CA . THR A 1 104 ? 10.500 -17.622 -14.904 1.00 93.62 104 THR A CA 1
ATOM 783 C C . THR A 1 104 ? 9.182 -16.961 -15.277 1.00 93.62 104 THR A C 1
ATOM 785 O O . THR A 1 104 ? 8.739 -16.046 -14.592 1.00 93.62 104 THR A O 1
ATOM 788 N N . ILE A 1 105 ? 8.530 -17.429 -16.340 1.00 94.19 105 ILE A N 1
ATOM 789 C CA . ILE A 1 105 ? 7.213 -16.918 -16.743 1.00 94.19 105 ILE A CA 1
ATOM 790 C C . ILE A 1 105 ? 6.193 -17.259 -15.653 1.00 94.19 105 ILE A C 1
ATOM 792 O O . ILE A 1 105 ? 6.100 -18.412 -15.237 1.00 94.19 105 ILE A O 1
ATOM 796 N N . TYR A 1 106 ? 5.441 -16.254 -15.214 1.00 95.19 106 TYR A N 1
ATOM 797 C CA . TYR A 1 106 ? 4.325 -16.402 -14.286 1.00 95.19 106 TYR A CA 1
ATOM 798 C C . TYR A 1 106 ? 3.007 -16.578 -15.036 1.00 95.19 106 TYR A C 1
ATOM 800 O O . TYR A 1 106 ? 2.316 -17.568 -14.831 1.00 95.19 106 TYR A O 1
ATOM 808 N N . VAL A 1 107 ? 2.686 -15.651 -15.944 1.00 95.88 107 VAL A N 1
ATOM 809 C CA . VAL A 1 107 ? 1.461 -15.699 -16.751 1.00 95.88 107 VAL A CA 1
ATOM 810 C C . VAL A 1 107 ? 1.716 -15.151 -18.156 1.00 95.88 107 VAL A C 1
ATOM 812 O O . VAL A 1 107 ? 2.420 -14.150 -18.326 1.00 95.88 107 VAL A O 1
ATOM 815 N N . ASP A 1 108 ? 1.159 -15.829 -19.162 1.00 95.38 108 ASP A N 1
ATOM 816 C CA . ASP A 1 108 ? 1.102 -15.349 -20.544 1.00 95.38 108 ASP A CA 1
ATOM 817 C C . ASP A 1 108 ? -0.123 -14.435 -20.722 1.00 95.38 108 ASP A C 1
ATOM 819 O O . ASP A 1 108 ? -1.215 -14.717 -20.224 1.00 95.38 108 ASP A O 1
ATOM 823 N N . ILE A 1 109 ? 0.054 -13.333 -21.444 1.00 94.44 109 ILE A N 1
ATOM 824 C CA . ILE A 1 109 ? -0.937 -12.268 -21.615 1.00 94.44 109 ILE A CA 1
ATOM 825 C C . ILE A 1 109 ? -1.168 -12.065 -23.115 1.00 94.44 109 ILE A C 1
ATOM 827 O O . ILE A 1 109 ? -0.276 -12.256 -23.937 1.00 94.44 109 ILE A O 1
ATOM 831 N N . SER A 1 110 ? -2.386 -11.686 -23.503 1.00 91.75 110 SER A N 1
ATOM 832 C CA . SER A 1 110 ? -2.737 -11.417 -24.906 1.00 91.75 110 SER A CA 1
ATOM 833 C C . SER A 1 110 ? -2.430 -9.986 -25.376 1.00 91.75 110 SER A C 1
ATOM 835 O O . SER A 1 110 ? -2.732 -9.646 -26.515 1.00 91.75 110 SER A O 1
ATOM 837 N N . ASP A 1 111 ? -1.921 -9.134 -24.489 1.00 91.50 111 ASP A N 1
ATOM 838 C CA . ASP A 1 111 ? -1.648 -7.707 -24.689 1.00 91.50 111 ASP A CA 1
ATOM 839 C C . ASP A 1 111 ? -0.350 -7.335 -23.948 1.00 91.50 111 ASP A C 1
ATOM 841 O O . ASP A 1 111 ? 0.142 -8.114 -23.129 1.00 91.50 111 ASP A O 1
ATOM 845 N N . ALA A 1 112 ? 0.209 -6.160 -24.225 1.00 94.19 112 ALA A N 1
ATOM 846 C CA . ALA A 1 112 ? 1.456 -5.693 -23.629 1.00 94.19 112 ALA A CA 1
ATOM 847 C C . ALA A 1 112 ? 1.238 -5.184 -22.187 1.00 94.19 112 ALA A C 1
ATOM 849 O O . ALA A 1 112 ? 0.589 -4.146 -22.009 1.00 94.19 112 ALA A O 1
ATOM 850 N N . PRO A 1 113 ? 1.778 -5.856 -21.148 1.00 97.06 113 PRO A N 1
ATOM 851 C CA . PRO A 1 113 ? 1.744 -5.332 -19.785 1.00 97.06 113 PRO A CA 1
ATOM 852 C C . PRO A 1 113 ? 2.706 -4.141 -19.608 1.00 97.06 113 PRO A C 1
ATOM 854 O O . PRO A 1 113 ? 3.867 -4.193 -20.016 1.00 97.06 113 PRO A O 1
ATOM 857 N N . ASN A 1 114 ? 2.237 -3.067 -18.966 1.00 96.56 114 ASN A N 1
ATOM 858 C CA . ASN A 1 114 ? 3.017 -1.850 -18.706 1.00 96.56 114 ASN A CA 1
ATOM 859 C C . ASN A 1 114 ? 3.486 -1.758 -17.249 1.00 96.56 114 ASN A C 1
ATOM 861 O O . ASN A 1 114 ? 4.686 -1.693 -16.989 1.00 96.56 114 ASN A O 1
ATOM 865 N N . SER A 1 115 ? 2.545 -1.720 -16.306 1.00 98.00 115 SER A N 1
ATOM 866 C CA . SER A 1 115 ? 2.812 -1.688 -14.868 1.00 98.00 115 SER A CA 1
ATOM 867 C C . SER A 1 115 ? 2.052 -2.790 -14.146 1.00 98.00 115 SER A C 1
ATOM 869 O O . SER A 1 115 ? 1.148 -3.394 -14.719 1.00 98.00 115 SER A O 1
ATOM 871 N N . LEU A 1 116 ? 2.429 -3.062 -12.900 1.00 98.44 116 LEU A N 1
ATOM 872 C CA . LEU A 1 116 ? 1.787 -4.043 -12.041 1.00 98.44 116 LEU A CA 1
ATOM 873 C C . LEU A 1 116 ? 1.760 -3.548 -10.590 1.00 98.44 116 LEU A C 1
ATOM 875 O O . LEU A 1 116 ? 2.659 -2.817 -10.178 1.00 98.44 116 LEU A O 1
ATOM 879 N N . ALA A 1 117 ? 0.731 -3.940 -9.844 1.00 98.31 117 ALA A N 1
ATOM 880 C CA . ALA A 1 117 ? 0.554 -3.635 -8.427 1.00 98.31 117 ALA A CA 1
ATOM 881 C C . ALA A 1 117 ? -0.260 -4.742 -7.744 1.00 98.31 117 ALA A C 1
ATOM 883 O O . ALA A 1 117 ? -0.994 -5.480 -8.409 1.00 98.31 117 ALA A O 1
ATOM 884 N N . PHE A 1 118 ? -0.150 -4.829 -6.423 1.00 97.19 118 PHE A N 1
ATOM 885 C CA . PHE A 1 118 ? -0.958 -5.717 -5.592 1.00 97.19 118 PHE A CA 1
ATOM 886 C C . PHE A 1 118 ? -1.982 -4.903 -4.795 1.00 97.19 118 PHE A C 1
ATOM 888 O O . PHE A 1 118 ? -1.701 -3.759 -4.442 1.00 97.19 118 PHE A O 1
ATOM 895 N N . ASP A 1 119 ? -3.162 -5.476 -4.547 1.00 93.69 119 ASP A N 1
ATOM 896 C CA . ASP A 1 119 ? -4.056 -4.979 -3.491 1.00 93.69 119 ASP A CA 1
ATOM 897 C C . ASP A 1 119 ? -3.679 -5.585 -2.128 1.00 93.69 119 ASP A C 1
ATOM 899 O O . ASP A 1 119 ? -2.904 -6.542 -2.062 1.00 93.69 119 ASP A O 1
ATOM 903 N N . ASP A 1 120 ? -4.264 -5.073 -1.043 1.00 85.88 120 ASP A N 1
ATOM 904 C CA . ASP A 1 120 ? -3.989 -5.540 0.329 1.00 85.88 120 ASP A CA 1
ATOM 905 C C . ASP A 1 120 ? -4.379 -7.009 0.571 1.00 85.88 120 ASP A C 1
ATOM 907 O O . ASP A 1 120 ? -3.909 -7.645 1.512 1.00 85.88 120 ASP A O 1
ATOM 911 N N . ASN A 1 121 ? -5.208 -7.590 -0.304 1.00 85.69 121 ASN A N 1
ATOM 912 C CA . ASN A 1 121 ? -5.549 -9.013 -0.271 1.00 85.69 121 ASN A CA 1
ATOM 913 C C . ASN A 1 121 ? -4.537 -9.881 -1.047 1.00 85.69 121 ASN A C 1
ATOM 915 O O . ASN A 1 121 ? -4.760 -11.082 -1.215 1.00 85.69 121 ASN A O 1
ATOM 919 N N . GLY A 1 122 ? -3.460 -9.289 -1.572 1.00 89.62 122 GLY A N 1
ATOM 920 C CA . GLY A 1 122 ? -2.428 -9.969 -2.350 1.00 89.62 122 GLY A CA 1
ATOM 921 C C . GLY A 1 122 ? -2.846 -10.318 -3.780 1.00 89.62 122 GLY A C 1
ATOM 922 O O . GLY A 1 122 ? -2.198 -11.148 -4.422 1.00 89.62 122 GLY A O 1
ATOM 923 N N . ASN A 1 123 ? -3.918 -9.727 -4.319 1.00 94.69 123 ASN A N 1
ATOM 924 C CA . ASN A 1 123 ? -4.279 -9.949 -5.717 1.00 94.69 123 ASN A CA 1
ATOM 925 C C . ASN A 1 123 ? -3.395 -9.108 -6.639 1.00 94.69 123 ASN A C 1
ATOM 927 O O . ASN A 1 123 ? -3.260 -7.903 -6.445 1.00 94.69 123 ASN A O 1
ATOM 931 N N . LEU A 1 124 ? -2.867 -9.732 -7.691 1.00 98.06 124 LEU A N 1
ATOM 932 C CA . LEU A 1 124 ? -2.068 -9.060 -8.712 1.00 98.06 124 LEU A CA 1
ATOM 933 C C . LEU A 1 124 ? -2.960 -8.372 -9.753 1.00 98.06 124 LEU A C 1
ATOM 935 O O . LEU A 1 124 ? -3.844 -8.996 -10.349 1.00 98.06 124 LEU A O 1
ATOM 939 N N . TYR A 1 125 ? -2.649 -7.113 -10.041 1.00 98.69 125 TYR A N 1
ATOM 940 C CA . TYR A 1 125 ? -3.216 -6.338 -11.137 1.00 98.69 125 TYR A CA 1
ATOM 941 C C . TYR A 1 125 ? -2.102 -5.818 -12.035 1.00 98.69 125 TYR A C 1
ATOM 943 O O . TYR A 1 125 ? -1.013 -5.495 -11.565 1.00 98.69 125 TYR A O 1
ATOM 951 N N . PHE A 1 126 ? -2.379 -5.691 -13.328 1.00 98.69 126 PHE A N 1
ATOM 952 C CA . PHE A 1 126 ? -1.461 -5.058 -14.268 1.00 98.69 126 PHE A CA 1
ATOM 953 C C . PHE A 1 126 ? -2.195 -4.180 -15.272 1.00 98.69 126 PHE A C 1
ATOM 955 O O . PHE A 1 126 ? -3.323 -4.467 -15.676 1.00 98.69 126 PHE A O 1
ATOM 962 N N . SER A 1 127 ? -1.549 -3.095 -15.685 1.00 98.50 127 SER A N 1
ATOM 963 C CA . SER A 1 127 ? -2.037 -2.224 -16.746 1.00 98.50 127 SER A CA 1
ATOM 964 C C . SER A 1 127 ? -1.601 -2.738 -18.116 1.00 98.50 127 SER A C 1
ATOM 966 O O . SER A 1 127 ? -0.516 -3.287 -18.297 1.00 98.50 127 SER A O 1
ATOM 968 N N . THR A 1 128 ? -2.466 -2.529 -19.097 1.00 97.31 128 THR A N 1
ATOM 969 C CA . THR A 1 128 ? -2.213 -2.676 -20.536 1.00 97.31 128 THR A CA 1
ATOM 970 C C . THR A 1 128 ? -2.432 -1.316 -21.199 1.00 97.31 128 THR A C 1
ATOM 972 O O . THR A 1 128 ? -2.630 -0.320 -20.508 1.00 97.31 128 THR A O 1
ATOM 975 N N . ILE A 1 129 ? -2.474 -1.233 -22.530 1.00 95.50 129 ILE A N 1
ATOM 976 C CA . ILE A 1 129 ? -2.763 0.042 -23.203 1.00 95.50 129 ILE A CA 1
ATOM 977 C C . ILE A 1 129 ? -4.145 0.589 -22.797 1.00 95.50 129 ILE A C 1
ATOM 979 O O . ILE A 1 129 ? -4.271 1.769 -22.488 1.00 95.50 129 ILE A O 1
ATOM 983 N N . THR A 1 130 ? -5.188 -0.246 -22.758 1.00 97.06 130 THR A N 1
ATOM 984 C CA . THR A 1 130 ? -6.581 0.249 -22.657 1.00 97.06 130 THR A CA 1
ATOM 985 C C . THR A 1 130 ? -7.310 -0.126 -21.370 1.00 97.06 130 THR A C 1
ATOM 987 O O . THR A 1 130 ? -8.439 0.323 -21.147 1.00 97.06 130 THR A O 1
ATOM 990 N N . LYS A 1 131 ? -6.691 -0.946 -20.515 1.00 97.88 131 LYS A N 1
ATOM 991 C CA . LYS A 1 131 ? -7.331 -1.520 -19.324 1.00 97.88 131 LYS A CA 1
ATOM 992 C C . LYS A 1 131 ? -6.339 -1.911 -18.239 1.00 97.88 131 LYS A C 1
ATOM 994 O O . LYS A 1 131 ? -5.160 -2.120 -18.516 1.00 97.88 131 LYS A O 1
ATOM 999 N N . VAL A 1 132 ? -6.858 -2.082 -17.030 1.00 98.69 132 VAL A N 1
ATOM 1000 C CA . VAL A 1 132 ? -6.211 -2.811 -15.939 1.00 98.69 132 VAL A CA 1
ATOM 1001 C C . VAL A 1 132 ? -6.872 -4.179 -15.814 1.00 98.69 132 VAL A C 1
ATOM 1003 O O . VAL A 1 132 ? -8.096 -4.301 -15.885 1.00 98.69 132 VAL A O 1
ATOM 1006 N N . VAL A 1 133 ? -6.054 -5.211 -15.660 1.00 98.62 133 VAL A N 1
ATOM 1007 C CA . VAL A 1 133 ? -6.450 -6.618 -15.613 1.00 98.62 133 VAL A CA 1
ATOM 1008 C C . VAL A 1 133 ? -6.081 -7.180 -14.248 1.00 98.62 133 VAL A C 1
ATOM 1010 O O . VAL A 1 133 ? -4.978 -6.940 -13.764 1.00 98.62 133 VAL A O 1
ATOM 1013 N N . LYS A 1 134 ? -6.997 -7.932 -13.638 1.00 98.06 134 LYS A N 1
ATOM 1014 C CA . LYS A 1 134 ? -6.765 -8.711 -12.419 1.00 98.06 134 LYS A CA 1
ATOM 1015 C C . LYS A 1 134 ? -6.354 -10.136 -12.789 1.00 98.06 134 LYS A C 1
ATOM 1017 O O . LYS A 1 134 ? -6.963 -10.735 -13.679 1.00 98.06 134 LYS A O 1
ATOM 1022 N N . VAL A 1 135 ? -5.358 -10.673 -12.091 1.00 97.50 135 VAL A N 1
ATOM 1023 C CA . VAL A 1 135 ? -4.925 -12.073 -12.196 1.00 97.50 135 VAL A CA 1
ATOM 1024 C C . VAL A 1 135 ? -5.536 -12.874 -11.050 1.00 97.50 135 VAL A C 1
ATOM 1026 O O . VAL A 1 135 ? -5.438 -12.490 -9.884 1.00 97.50 135 VAL A O 1
ATOM 1029 N N . ASN A 1 136 ? -6.161 -14.005 -11.365 1.00 92.50 136 ASN A N 1
ATOM 1030 C CA . ASN A 1 136 ? -6.612 -14.958 -10.360 1.00 92.50 136 ASN A CA 1
ATOM 1031 C C . ASN A 1 136 ? -5.410 -15.727 -9.786 1.00 92.50 136 ASN A C 1
ATOM 1033 O O . ASN A 1 136 ? -4.694 -16.407 -10.515 1.00 92.50 136 ASN A O 1
ATOM 1037 N N . HIS A 1 137 ? -5.204 -15.660 -8.471 1.00 84.38 137 HIS A N 1
ATOM 1038 C CA . HIS A 1 137 ? -4.055 -16.283 -7.805 1.00 84.38 137 HIS A CA 1
ATOM 1039 C C . HIS A 1 137 ? -4.085 -17.826 -7.801 1.00 84.38 137 HIS A C 1
ATOM 1041 O O . HIS A 1 137 ? -3.062 -18.450 -7.535 1.00 84.38 137 HIS A O 1
ATOM 1047 N N . THR A 1 138 ? -5.237 -18.454 -8.068 1.00 86.62 138 THR A N 1
ATOM 1048 C CA . THR A 1 138 ? -5.397 -19.918 -8.037 1.00 86.62 138 THR A CA 1
ATOM 1049 C C . THR A 1 138 ? -5.170 -20.556 -9.406 1.00 86.62 138 THR A C 1
ATOM 1051 O O . THR A 1 138 ? -4.476 -21.567 -9.502 1.00 86.62 138 THR A O 1
ATOM 1054 N N . ASP A 1 139 ? -5.766 -19.996 -10.461 1.00 92.00 139 ASP A N 1
ATOM 1055 C CA . ASP A 1 139 ? -5.754 -20.589 -11.807 1.00 92.00 139 ASP A CA 1
ATOM 1056 C C . ASP A 1 139 ? -5.102 -19.707 -12.883 1.00 92.00 139 ASP A C 1
ATOM 1058 O O . ASP A 1 139 ? -5.050 -20.107 -14.047 1.00 92.00 139 ASP A O 1
ATOM 1062 N N . LEU A 1 140 ? -4.585 -18.533 -12.500 1.00 94.31 140 LEU A N 1
ATOM 1063 C CA . LEU A 1 140 ? -3.954 -17.542 -13.380 1.00 94.31 140 LEU A CA 1
ATOM 1064 C C . LEU A 1 140 ? -4.874 -17.002 -14.486 1.00 94.31 140 LEU A C 1
ATOM 1066 O O . LEU A 1 140 ? -4.398 -16.392 -15.445 1.00 94.31 140 LEU A O 1
ATOM 1070 N N . SER A 1 141 ? -6.192 -17.185 -14.361 1.00 95.19 141 SER A N 1
ATOM 1071 C CA . SER A 1 141 ? -7.154 -16.573 -15.274 1.00 95.19 141 SER A CA 1
ATOM 1072 C C . SER A 1 141 ? -7.122 -15.044 -15.178 1.00 95.19 141 SER A C 1
ATOM 1074 O O . SER A 1 141 ? -6.883 -14.461 -14.117 1.00 95.19 141 SER A O 1
ATOM 1076 N N . LEU A 1 142 ? -7.343 -14.389 -16.320 1.00 97.44 142 LEU A N 1
ATOM 1077 C CA . LEU A 1 142 ? -7.266 -12.938 -16.469 1.00 97.44 142 LEU A CA 1
ATOM 1078 C C . LEU A 1 142 ? -8.669 -12.346 -16.603 1.00 97.44 142 LEU A C 1
ATOM 1080 O O . LEU A 1 142 ? -9.434 -12.757 -17.477 1.00 97.44 142 LEU A O 1
ATOM 1084 N N . THR A 1 143 ? -8.993 -11.356 -15.774 1.00 97.00 143 THR A N 1
ATOM 1085 C CA . THR A 1 143 ? -10.274 -10.637 -15.833 1.00 97.00 143 THR A CA 1
ATOM 1086 C C . THR A 1 143 ? -10.052 -9.140 -15.963 1.00 97.00 143 THR A C 1
ATOM 1088 O O . THR A 1 143 ? -9.305 -8.554 -15.177 1.00 97.00 143 THR A O 1
ATOM 1091 N N . ASP A 1 144 ? -10.730 -8.510 -16.919 1.00 97.50 144 ASP A N 1
ATOM 1092 C CA . ASP A 1 144 ? -10.711 -7.056 -17.076 1.00 97.50 144 ASP A CA 1
ATOM 1093 C C . ASP A 1 144 ? -11.315 -6.409 -15.824 1.00 97.50 144 ASP A C 1
ATOM 1095 O O . ASP A 1 144 ? -12.477 -6.647 -15.497 1.00 97.50 144 ASP A O 1
ATOM 1099 N N . TYR A 1 145 ? -10.510 -5.623 -15.108 1.00 98.06 145 TYR A N 1
ATOM 1100 C CA . TYR A 1 145 ? -10.909 -5.002 -13.846 1.00 98.06 145 TYR A CA 1
ATOM 1101 C C . TYR A 1 145 ? -11.528 -3.622 -14.074 1.00 98.06 145 TYR A C 1
ATOM 1103 O O . TYR A 1 145 ? -12.598 -3.318 -13.556 1.00 98.06 145 TYR A O 1
ATOM 1111 N N . VAL A 1 146 ? -10.878 -2.803 -14.904 1.00 98.56 146 VAL A N 1
ATOM 1112 C CA . VAL A 1 146 ? -11.379 -1.501 -15.362 1.00 98.56 146 VAL A CA 1
ATOM 1113 C C . VAL A 1 146 ? -10.759 -1.162 -16.719 1.00 98.56 146 VAL A C 1
ATOM 1115 O O . VAL A 1 146 ? -9.638 -1.575 -17.010 1.00 98.56 146 VAL A O 1
ATOM 1118 N N . SER A 1 147 ? -11.486 -0.458 -17.588 1.00 97.56 147 SER A N 1
ATOM 1119 C CA . SER A 1 147 ? -11.100 -0.229 -18.991 1.00 97.56 147 SER A CA 1
ATOM 1120 C C . SER A 1 147 ? -11.408 1.197 -19.464 1.00 97.56 147 SER A C 1
ATOM 1122 O O . SER A 1 147 ? -11.866 2.025 -18.682 1.00 97.56 147 SER A O 1
ATOM 1124 N N . SER A 1 148 ? -11.215 1.453 -20.764 1.00 95.50 148 SER A N 1
ATOM 1125 C CA . SER A 1 148 ? -11.455 2.737 -21.451 1.00 95.50 148 SER A CA 1
ATOM 1126 C C . SER A 1 148 ? -10.360 3.792 -21.253 1.00 95.50 148 SER A C 1
ATOM 1128 O O . SER A 1 148 ? -10.636 4.989 -21.298 1.00 95.50 148 SER A O 1
ATOM 1130 N N . PHE A 1 149 ? -9.113 3.349 -21.084 1.00 97.75 149 PHE A N 1
ATOM 1131 C CA . PHE A 1 149 ? -7.941 4.230 -21.058 1.00 97.75 149 PHE A CA 1
ATOM 1132 C C . PHE A 1 149 ? -7.341 4.422 -22.453 1.00 97.75 149 PHE A C 1
ATOM 1134 O O . PHE A 1 149 ? -7.503 3.578 -23.338 1.00 97.75 149 PHE A O 1
ATOM 1141 N N . THR A 1 150 ? -6.610 5.519 -22.638 1.00 97.62 150 THR A N 1
ATOM 1142 C CA . THR A 1 150 ? -5.880 5.792 -23.886 1.00 97.62 150 THR A CA 1
ATOM 1143 C C . THR A 1 150 ? -4.517 5.095 -23.900 1.00 97.62 150 THR A C 1
ATOM 1145 O O . THR A 1 150 ? -4.089 4.575 -24.931 1.00 97.62 150 THR A O 1
ATOM 1148 N N . TYR A 1 151 ? -3.820 5.122 -22.765 1.00 97.06 151 TYR A N 1
ATOM 1149 C CA . TYR A 1 151 ? -2.595 4.385 -22.473 1.00 97.06 151 TYR A CA 1
ATOM 1150 C C . TYR A 1 151 ? -2.417 4.300 -20.948 1.00 97.06 151 TYR A C 1
ATOM 1152 O O . TYR A 1 151 ? -1.825 5.200 -20.350 1.00 97.06 151 TYR A O 1
ATOM 1160 N N . ALA A 1 152 ? -2.923 3.246 -20.305 1.00 97.94 152 ALA A N 1
ATOM 1161 C CA . ALA A 1 152 ? -2.705 3.044 -18.871 1.00 97.94 152 ALA A CA 1
ATOM 1162 C C . ALA A 1 152 ? -1.249 2.619 -18.603 1.00 97.94 152 ALA A C 1
ATOM 1164 O O . ALA A 1 152 ? -0.778 1.594 -19.101 1.00 97.94 152 ALA A O 1
ATOM 1165 N N . GLU A 1 153 ? -0.523 3.426 -17.828 1.00 96.56 153 GLU A N 1
ATOM 1166 C CA . GLU A 1 153 ? 0.880 3.179 -17.486 1.00 96.56 153 GLU A CA 1
ATOM 1167 C C . GLU A 1 153 ? 1.021 2.826 -16.004 1.00 96.56 153 GLU A C 1
ATOM 1169 O O . GLU A 1 153 ? 0.897 1.650 -15.679 1.00 96.56 153 GLU A O 1
ATOM 1174 N N . GLY A 1 154 ? 1.253 3.792 -15.110 1.00 98.25 154 GLY A N 1
ATOM 1175 C CA . GLY A 1 154 ? 1.393 3.544 -13.672 1.00 98.25 154 GLY A CA 1
ATOM 1176 C C . GLY A 1 154 ? 0.065 3.216 -12.990 1.00 98.25 154 GLY A C 1
ATOM 1177 O O . GLY A 1 154 ? -0.957 3.841 -13.286 1.00 98.25 154 GLY A O 1
ATOM 1178 N N . ILE A 1 155 ? 0.100 2.251 -12.069 1.00 98.81 155 ILE A N 1
ATOM 1179 C CA . ILE A 1 155 ? -1.027 1.883 -11.212 1.00 98.81 155 ILE A CA 1
ATOM 1180 C C . ILE A 1 155 ? -0.564 1.666 -9.772 1.00 98.81 155 ILE A C 1
ATOM 1182 O O . ILE A 1 155 ? 0.543 1.176 -9.564 1.00 98.81 155 ILE A O 1
ATOM 1186 N N . ALA A 1 156 ? -1.407 2.009 -8.801 1.00 98.62 156 ALA A N 1
ATOM 1187 C CA . ALA A 1 156 ? -1.187 1.728 -7.381 1.00 98.62 156 ALA A CA 1
ATOM 1188 C C . ALA A 1 156 ? -2.523 1.734 -6.620 1.00 98.62 156 ALA A C 1
ATOM 1190 O O . ALA A 1 156 ? -3.467 2.393 -7.058 1.00 98.62 156 ALA A O 1
ATOM 1191 N N . PHE A 1 157 ? -2.599 1.014 -5.503 1.00 98.25 157 PHE A N 1
ATOM 1192 C CA . PHE A 1 157 ? -3.770 0.996 -4.622 1.00 98.25 157 PHE A CA 1
ATOM 1193 C C . PHE A 1 157 ? -3.551 1.887 -3.394 1.00 98.25 157 PHE A C 1
ATOM 1195 O O . PHE A 1 157 ? -2.419 2.005 -2.928 1.00 98.25 157 PHE A O 1
ATOM 1202 N N . ASP A 1 158 ? -4.619 2.520 -2.900 1.00 95.62 158 ASP A N 1
ATOM 1203 C CA . ASP A 1 158 ? -4.660 3.076 -1.539 1.00 95.62 158 ASP A CA 1
ATOM 1204 C C . ASP A 1 158 ? -5.132 2.038 -0.512 1.00 95.62 158 ASP A C 1
ATOM 1206 O O . ASP A 1 158 ? -5.634 0.976 -0.886 1.00 95.62 158 ASP A O 1
ATOM 1210 N N . SER A 1 159 ? -5.001 2.369 0.777 1.00 87.50 159 SER A N 1
ATOM 1211 C CA . SER A 1 159 ? -5.367 1.497 1.907 1.00 87.50 159 SER A CA 1
ATOM 1212 C C . SER A 1 159 ? -6.861 1.144 1.975 1.00 87.50 159 SER A C 1
ATOM 1214 O O . SER A 1 159 ? -7.283 0.250 2.703 1.00 87.50 159 SER A O 1
ATOM 1216 N N . SER A 1 160 ? -7.694 1.854 1.208 1.00 88.12 160 SER A N 1
ATOM 1217 C CA . SER A 1 160 ? -9.126 1.577 1.066 1.00 88.12 160 SER A CA 1
ATOM 1218 C C . SER A 1 160 ? -9.440 0.695 -0.150 1.00 88.12 160 SER A C 1
ATOM 1220 O O . SER A 1 160 ? -10.611 0.474 -0.465 1.00 88.12 160 SER A O 1
ATOM 1222 N N . GLY A 1 161 ? -8.422 0.213 -0.869 1.00 94.12 161 GLY A N 1
ATOM 1223 C CA . GLY A 1 161 ? -8.568 -0.619 -2.059 1.00 94.12 161 GLY A CA 1
ATOM 1224 C C . GLY A 1 161 ? -8.962 0.145 -3.327 1.00 94.12 161 GLY A C 1
ATOM 1225 O O . GLY A 1 161 ? -9.344 -0.481 -4.321 1.00 94.12 161 GLY A O 1
ATOM 1226 N N . ASN A 1 162 ? -8.868 1.479 -3.344 1.00 97.88 162 ASN A N 1
ATOM 1227 C CA . ASN A 1 162 ? -9.078 2.234 -4.574 1.00 97.88 162 ASN A CA 1
ATOM 1228 C C . ASN A 1 162 ? -7.827 2.179 -5.450 1.00 97.88 162 ASN A C 1
ATOM 1230 O O . ASN A 1 162 ? -6.714 2.428 -4.996 1.00 97.88 162 ASN A O 1
ATOM 1234 N N . LEU A 1 163 ? -8.027 1.931 -6.739 1.00 98.75 163 LEU A N 1
ATOM 1235 C CA . LEU A 1 163 ? -6.966 1.889 -7.735 1.00 98.75 163 LEU A CA 1
ATOM 1236 C C . LEU A 1 163 ? -6.761 3.274 -8.356 1.00 98.75 163 LEU A C 1
ATOM 1238 O O . LEU A 1 163 ? -7.697 3.833 -8.929 1.00 98.75 163 LEU A O 1
ATOM 1242 N N . TYR A 1 164 ? -5.537 3.790 -8.332 1.00 98.81 164 TYR A N 1
ATOM 1243 C CA . TYR A 1 164 ? -5.133 4.976 -9.087 1.00 98.81 164 TYR A CA 1
ATOM 1244 C C . TYR A 1 164 ? -4.437 4.570 -10.379 1.00 98.81 164 TYR A C 1
ATOM 1246 O O . TYR A 1 164 ? -3.604 3.667 -10.379 1.00 98.81 164 TYR A O 1
ATOM 1254 N N . ILE A 1 165 ? -4.785 5.233 -11.484 1.00 98.81 165 ILE A N 1
ATOM 1255 C CA . ILE A 1 165 ? -4.293 4.908 -12.827 1.00 98.81 165 ILE A CA 1
ATOM 1256 C C . ILE A 1 165 ? -3.821 6.179 -13.524 1.00 98.81 165 ILE A C 1
ATOM 1258 O O . ILE A 1 165 ? -4.601 7.112 -13.730 1.00 98.81 165 ILE A O 1
ATOM 1262 N N . ALA A 1 166 ? -2.564 6.191 -13.953 1.00 98.56 166 ALA A N 1
ATOM 1263 C CA . ALA A 1 166 ? -2.047 7.186 -14.880 1.00 98.56 166 ALA A CA 1
ATOM 1264 C C . ALA A 1 166 ? -2.388 6.795 -16.325 1.00 98.56 166 ALA A C 1
ATOM 1266 O O . ALA A 1 166 ? -1.808 5.859 -16.882 1.00 98.56 166 ALA A O 1
ATOM 1267 N N . ASP A 1 167 ? -3.308 7.530 -16.950 1.00 98.31 167 ASP A N 1
ATOM 1268 C CA . ASP A 1 167 ? -3.583 7.428 -18.383 1.00 98.31 167 ASP A CA 1
ATOM 1269 C C . ASP A 1 167 ? -2.669 8.400 -19.140 1.00 98.31 167 ASP A C 1
ATOM 1271 O O . ASP A 1 167 ? -2.991 9.579 -19.322 1.00 98.31 167 ASP A O 1
ATOM 1275 N N . ARG A 1 168 ? -1.503 7.904 -19.567 1.00 96.44 168 ARG A N 1
ATOM 1276 C CA . ARG A 1 168 ? -0.417 8.707 -20.143 1.00 96.44 168 ARG A CA 1
ATOM 1277 C C . ARG A 1 168 ? -0.854 9.505 -21.361 1.00 96.44 168 ARG A C 1
ATOM 1279 O O . ARG A 1 168 ? -0.586 10.700 -21.441 1.00 96.44 168 ARG A O 1
ATOM 1286 N N . ASN A 1 169 ? -1.501 8.847 -22.320 1.00 95.88 169 ASN A N 1
ATOM 1287 C CA . ASN A 1 169 ? -1.920 9.504 -23.560 1.00 95.88 169 ASN A CA 1
ATOM 1288 C C . ASN A 1 169 ? -3.251 10.247 -23.389 1.00 95.88 169 ASN A C 1
ATOM 1290 O O . ASN A 1 169 ? -3.526 11.173 -24.147 1.00 95.88 169 ASN A O 1
ATOM 1294 N N . GLY A 1 170 ? -4.046 9.888 -22.375 1.00 97.25 170 GLY A N 1
ATOM 1295 C CA . GLY A 1 170 ? -5.191 10.684 -21.940 1.00 97.25 170 GLY A CA 1
ATOM 1296 C C . GLY A 1 170 ? -4.792 11.949 -21.172 1.00 97.25 170 GLY A C 1
ATOM 1297 O O . GLY A 1 170 ? -5.614 12.853 -21.047 1.00 97.25 170 GLY A O 1
ATOM 1298 N N . SER A 1 171 ? -3.542 12.030 -20.694 1.00 97.38 171 SER A N 1
ATOM 1299 C CA . SER A 1 171 ? -3.009 13.094 -19.827 1.00 97.38 171 SER A CA 1
ATOM 1300 C C . SER A 1 171 ? -3.829 13.276 -18.546 1.00 97.38 171 SER A C 1
ATOM 1302 O O . SER A 1 171 ? -4.127 14.402 -18.132 1.00 97.38 171 SER A O 1
ATOM 1304 N N . LYS A 1 172 ? -4.242 12.150 -17.947 1.00 98.25 172 LYS A N 1
ATOM 1305 C CA . LYS A 1 172 ? -5.175 12.092 -16.815 1.00 98.25 172 LYS A CA 1
ATOM 1306 C C . LYS A 1 172 ? -4.700 11.155 -15.714 1.00 98.25 172 LYS A C 1
ATOM 1308 O O . LYS A 1 172 ? -4.082 10.129 -15.987 1.00 98.25 172 LYS A O 1
ATOM 1313 N N . LEU A 1 173 ? -5.076 11.491 -14.484 1.00 98.62 173 LEU A N 1
ATOM 1314 C CA . LEU A 1 173 ? -5.060 10.577 -13.345 1.00 98.62 173 LEU A CA 1
ATOM 1315 C C . LEU A 1 173 ? -6.502 10.160 -13.047 1.00 98.62 173 LEU A C 1
ATOM 1317 O O . LEU A 1 173 ? -7.374 11.017 -12.891 1.00 98.62 173 LEU A O 1
ATOM 1321 N N . PHE A 1 174 ? -6.742 8.859 -12.944 1.00 98.75 174 PHE A N 1
ATOM 1322 C CA . PHE A 1 174 ? -8.028 8.294 -12.551 1.00 98.75 174 PHE A CA 1
ATOM 1323 C C . PHE A 1 174 ? -7.945 7.612 -11.188 1.00 98.75 174 PHE A C 1
ATOM 1325 O O . PHE A 1 174 ? -6.890 7.107 -10.816 1.00 98.75 174 PHE A O 1
ATOM 1332 N N . LYS A 1 175 ? -9.086 7.550 -10.500 1.00 98.62 175 LYS A N 1
ATOM 1333 C CA . LYS A 1 175 ? -9.352 6.703 -9.334 1.00 98.62 175 LYS A CA 1
ATOM 1334 C C . LYS A 1 175 ? -10.485 5.739 -9.672 1.00 98.62 175 LYS A C 1
ATOM 1336 O O . LYS A 1 175 ? -11.489 6.163 -10.242 1.00 98.62 175 LYS A O 1
ATOM 1341 N N . TYR A 1 176 ? -10.354 4.476 -9.300 1.00 98.69 176 TYR A N 1
ATOM 1342 C CA . TYR A 1 176 ? -11.390 3.460 -9.434 1.00 98.69 176 TYR A CA 1
ATOM 1343 C C . TYR A 1 176 ? -11.649 2.792 -8.083 1.00 98.69 176 TYR A C 1
ATOM 1345 O O . TYR A 1 176 ? -10.752 2.169 -7.526 1.00 98.69 176 TYR A O 1
ATOM 1353 N N . ASP A 1 177 ? -12.873 2.910 -7.572 1.00 96.62 177 ASP A N 1
ATOM 1354 C CA . ASP A 1 177 ? -13.285 2.387 -6.254 1.00 96.62 177 ASP A CA 1
ATOM 1355 C C . ASP A 1 177 ? -13.836 0.943 -6.302 1.00 96.62 177 ASP A C 1
ATOM 1357 O O . ASP A 1 177 ? -14.482 0.473 -5.367 1.00 96.62 177 ASP A O 1
ATOM 1361 N N . GLY A 1 178 ? -13.644 0.248 -7.428 1.00 95.62 178 GLY A N 1
ATOM 1362 C CA . GLY A 1 178 ? -14.253 -1.057 -7.700 1.00 95.62 178 GLY A CA 1
ATOM 1363 C C . GLY A 1 178 ? -15.629 -0.985 -8.373 1.00 95.62 178 GLY A C 1
ATOM 1364 O O . GLY A 1 178 ? -16.115 -2.010 -8.846 1.00 95.62 178 GLY A O 1
ATOM 1365 N N . ASN A 1 179 ? -16.236 0.204 -8.468 1.00 96.06 179 ASN A N 1
ATOM 1366 C CA . ASN A 1 179 ? -17.524 0.438 -9.130 1.00 96.06 179 ASN A CA 1
ATOM 1367 C C . ASN A 1 179 ? -17.495 1.631 -10.101 1.00 96.06 179 ASN A C 1
ATOM 1369 O O . ASN A 1 179 ? -18.013 1.545 -11.214 1.00 96.06 179 ASN A O 1
ATOM 1373 N N . THR A 1 180 ? -16.900 2.751 -9.691 1.00 97.81 180 THR A N 1
ATOM 1374 C CA . THR A 1 180 ? -16.922 4.036 -10.395 1.00 97.81 180 THR A CA 1
ATOM 1375 C C . THR A 1 180 ? -15.512 4.470 -10.764 1.00 97.81 180 THR A C 1
ATOM 1377 O O . THR A 1 180 ? -14.637 4.594 -9.909 1.00 97.81 180 THR A O 1
ATOM 1380 N N . LEU A 1 181 ? -15.299 4.758 -12.050 1.00 98.31 181 LEU A N 1
ATOM 1381 C CA . LEU A 1 181 ? -14.073 5.382 -12.544 1.00 98.31 181 LEU A CA 1
ATOM 1382 C C . LEU A 1 181 ? -14.223 6.909 -12.505 1.00 98.31 181 LEU A C 1
ATOM 1384 O O . LEU A 1 181 ? -15.036 7.476 -13.234 1.00 98.31 181 LEU A O 1
ATOM 1388 N N . THR A 1 182 ? -13.426 7.568 -11.669 1.00 98.12 182 THR A N 1
ATOM 1389 C CA . THR A 1 182 ? -13.452 9.019 -11.452 1.00 98.12 182 THR A CA 1
ATOM 1390 C C . THR A 1 182 ? -12.186 9.660 -12.008 1.00 98.12 182 THR A C 1
ATOM 1392 O O . THR A 1 182 ? -11.077 9.245 -11.678 1.00 98.12 182 THR A O 1
ATOM 1395 N N . GLU A 1 183 ? -12.337 10.685 -12.847 1.00 98.12 183 GLU A N 1
ATOM 1396 C CA . GLU A 1 183 ? -11.218 11.536 -13.266 1.00 98.12 183 GLU A CA 1
ATOM 1397 C C . GLU A 1 183 ? -10.815 12.447 -12.100 1.00 98.12 183 GLU A C 1
ATOM 1399 O O . GLU A 1 183 ? -11.615 13.261 -11.639 1.00 98.12 183 GLU A O 1
ATOM 1404 N N . ILE A 1 184 ? -9.581 12.296 -11.625 1.00 97.12 184 ILE A N 1
ATOM 1405 C CA . ILE A 1 184 ? -9.030 13.043 -10.489 1.00 97.12 184 ILE A CA 1
ATOM 1406 C C . ILE A 1 184 ? -8.266 14.277 -10.960 1.00 97.12 184 ILE A C 1
ATOM 1408 O O . ILE A 1 184 ? -8.360 15.351 -10.368 1.00 97.12 184 ILE A O 1
ATOM 1412 N N . ALA A 1 185 ? -7.509 14.124 -12.044 1.00 97.31 185 ALA A N 1
ATOM 1413 C CA . ALA A 1 185 ? -6.721 15.193 -12.632 1.00 97.31 185 ALA A CA 1
ATOM 1414 C C . ALA A 1 185 ? -6.669 15.049 -14.153 1.00 97.31 185 ALA A C 1
ATOM 1416 O O . ALA A 1 185 ? -6.739 13.941 -14.685 1.00 97.31 185 ALA A O 1
ATOM 1417 N N . ASN A 1 186 ? -6.491 16.171 -14.845 1.00 97.19 186 ASN A N 1
ATOM 1418 C CA . ASN A 1 186 ? -6.343 16.247 -16.296 1.00 97.19 186 ASN A CA 1
ATOM 1419 C C . ASN A 1 186 ? -5.266 17.265 -16.687 1.00 97.19 186 ASN A C 1
ATOM 1421 O O . ASN A 1 186 ? -4.750 17.991 -15.837 1.00 97.19 186 ASN A O 1
ATOM 1425 N N . ASN A 1 187 ? -4.940 17.316 -17.982 1.00 95.31 187 ASN A N 1
ATOM 1426 C CA . ASN A 1 187 ? -3.887 18.167 -18.546 1.00 95.31 187 ASN A CA 1
ATOM 1427 C C . ASN A 1 187 ? -2.504 17.908 -17.919 1.00 95.31 187 ASN A C 1
ATOM 1429 O O . ASN A 1 187 ? -1.687 18.818 -17.768 1.00 95.31 187 ASN A O 1
ATOM 1433 N N . ILE A 1 188 ? -2.241 16.653 -17.543 1.00 95.75 188 ILE A N 1
ATOM 1434 C CA . ILE A 1 188 ? -0.951 16.205 -17.019 1.00 95.75 188 ILE A CA 1
ATOM 1435 C C . ILE A 1 188 ? -0.194 15.486 -18.138 1.00 95.75 188 ILE A C 1
ATOM 1437 O O . ILE A 1 188 ? -0.118 14.257 -18.177 1.00 95.75 188 ILE A O 1
ATOM 1441 N N . ASP A 1 189 ? 0.342 16.267 -19.075 1.00 94.00 189 ASP A N 1
ATOM 1442 C CA . ASP A 1 189 ? 1.123 15.735 -20.192 1.00 94.00 189 ASP A CA 1
ATOM 1443 C C . ASP A 1 189 ? 2.273 14.857 -19.685 1.00 94.00 189 ASP A C 1
ATOM 1445 O O . ASP A 1 189 ? 3.053 15.260 -18.815 1.00 94.00 189 ASP A O 1
ATOM 1449 N N . GLY A 1 190 ? 2.374 13.653 -20.252 1.00 95.50 190 GLY A N 1
ATOM 1450 C CA . GLY A 1 190 ? 3.434 12.704 -19.929 1.00 95.50 190 GLY A CA 1
ATOM 1451 C C . GLY A 1 190 ? 3.372 12.154 -18.505 1.00 95.50 190 GLY A C 1
ATOM 1452 O O . GLY A 1 190 ? 4.421 11.799 -17.969 1.00 95.50 190 GLY A O 1
ATOM 1453 N N . ILE A 1 191 ? 2.180 12.082 -17.899 1.00 98.00 191 ILE A N 1
ATOM 1454 C CA . ILE A 1 191 ? 1.956 11.326 -16.660 1.00 98.00 191 ILE A CA 1
ATOM 1455 C C . ILE A 1 191 ? 2.421 9.867 -16.825 1.00 98.00 191 ILE A C 1
ATOM 1457 O O . ILE A 1 191 ? 2.190 9.261 -17.875 1.00 98.00 191 ILE A O 1
ATOM 1461 N N . ARG A 1 192 ? 3.115 9.312 -15.823 1.00 97.44 192 ARG A N 1
ATOM 1462 C CA . ARG A 1 192 ? 3.663 7.945 -15.871 1.00 97.44 192 ARG A CA 1
ATOM 1463 C C . ARG A 1 192 ? 3.443 7.164 -14.579 1.00 97.44 192 ARG A C 1
ATOM 1465 O O . ARG A 1 192 ? 2.349 6.661 -14.365 1.00 97.44 192 ARG A O 1
ATOM 1472 N N . GLY A 1 193 ? 4.484 6.971 -13.774 1.00 98.19 193 GLY A N 1
ATOM 1473 C CA . GLY A 1 193 ? 4.444 6.141 -12.580 1.00 98.19 193 GLY A CA 1
ATOM 1474 C C . GLY A 1 193 ? 3.545 6.731 -11.513 1.00 98.19 193 GLY A C 1
ATOM 1475 O O . GLY A 1 193 ? 3.402 7.949 -11.425 1.00 98.19 193 GLY A O 1
ATOM 1476 N N . VAL A 1 194 ? 2.973 5.848 -10.705 1.00 98.69 194 VAL A N 1
ATOM 1477 C CA . VAL A 1 194 ? 2.098 6.183 -9.583 1.00 98.69 194 VAL A CA 1
ATOM 1478 C C . VAL A 1 194 ? 2.573 5.372 -8.383 1.00 98.69 194 VAL A C 1
ATOM 1480 O O . VAL A 1 194 ? 2.846 4.184 -8.530 1.00 98.69 194 VAL A O 1
ATOM 1483 N N . ALA A 1 195 ? 2.663 5.999 -7.216 1.00 98.38 195 ALA A N 1
ATOM 1484 C CA . ALA A 1 195 ? 2.742 5.304 -5.936 1.00 98.38 195 ALA A CA 1
ATOM 1485 C C . ALA A 1 195 ? 1.838 6.005 -4.922 1.00 98.38 195 ALA A C 1
ATOM 1487 O O . ALA A 1 195 ? 1.562 7.199 -5.049 1.00 98.38 195 ALA A O 1
ATOM 1488 N N . VAL A 1 196 ? 1.392 5.264 -3.917 1.00 97.44 196 VAL A N 1
ATOM 1489 C CA . VAL A 1 196 ? 0.575 5.786 -2.822 1.00 97.44 196 VAL A CA 1
ATOM 1490 C C . VAL A 1 196 ? 1.406 5.733 -1.545 1.00 97.44 196 VAL A C 1
ATOM 1492 O O . VAL A 1 196 ? 2.097 4.745 -1.301 1.00 97.44 196 VAL A O 1
ATOM 1495 N N . ALA A 1 197 ? 1.420 6.829 -0.790 1.00 94.62 197 ALA A N 1
ATOM 1496 C CA . ALA A 1 197 ? 2.088 6.904 0.503 1.00 94.62 197 ALA A CA 1
ATOM 1497 C C . ALA A 1 197 ? 1.221 6.280 1.612 1.00 94.62 197 ALA A C 1
ATOM 1499 O O . ALA A 1 197 ? 0.020 6.103 1.415 1.00 94.62 197 ALA A O 1
ATOM 1500 N N . PRO A 1 198 ? 1.790 5.985 2.796 1.00 87.50 198 PRO A N 1
ATOM 1501 C CA . PRO A 1 198 ? 1.038 5.383 3.901 1.00 87.50 198 PRO A CA 1
ATOM 1502 C C . PRO A 1 198 ? -0.165 6.194 4.413 1.00 87.50 198 PRO A C 1
ATOM 1504 O O . PRO A 1 198 ? -1.006 5.648 5.118 1.00 87.50 198 PRO A O 1
ATOM 1507 N N . ASP A 1 199 ? -0.235 7.491 4.104 1.00 86.56 199 ASP A N 1
ATOM 1508 C CA . ASP A 1 199 ? -1.356 8.381 4.433 1.00 86.56 199 ASP A CA 1
ATOM 1509 C C . ASP A 1 199 ? -2.388 8.513 3.290 1.00 86.56 199 ASP A C 1
ATOM 1511 O O . ASP A 1 199 ? -3.212 9.427 3.299 1.00 86.56 199 ASP A O 1
ATOM 1515 N N . ASP A 1 200 ? -2.318 7.626 2.293 1.00 93.25 200 ASP A N 1
ATOM 1516 C CA . ASP A 1 200 ? -3.091 7.616 1.046 1.00 93.25 200 ASP A CA 1
ATOM 1517 C C . ASP A 1 200 ? -2.850 8.812 0.102 1.00 93.25 200 ASP A C 1
ATOM 1519 O O . ASP A 1 200 ? -3.526 8.950 -0.925 1.00 93.25 200 ASP A O 1
ATOM 1523 N N . THR A 1 201 ? -1.850 9.664 0.367 1.00 96.44 201 THR A N 1
ATOM 1524 C CA . THR A 1 201 ? -1.422 10.678 -0.605 1.00 96.44 201 THR A CA 1
ATOM 1525 C C . THR A 1 201 ? -0.846 9.994 -1.845 1.00 96.44 201 THR A C 1
ATOM 1527 O O . THR A 1 201 ? 0.062 9.163 -1.767 1.00 96.44 201 THR A O 1
ATOM 1530 N N . VAL A 1 202 ? -1.334 10.373 -3.027 1.00 98.56 202 VAL A N 1
ATOM 1531 C CA . VAL A 1 202 ? -0.931 9.749 -4.294 1.00 98.56 202 VAL A CA 1
ATOM 1532 C C . VAL A 1 202 ? 0.147 10.583 -4.967 1.00 98.56 202 VAL A C 1
ATOM 1534 O O . VAL A 1 202 ? -0.065 11.751 -5.280 1.00 98.56 202 VAL A O 1
ATOM 1537 N N . TYR A 1 203 ? 1.290 9.979 -5.262 1.00 98.75 203 TYR A N 1
ATOM 1538 C CA . TYR A 1 203 ? 2.406 10.613 -5.954 1.00 98.75 203 TYR A CA 1
ATOM 1539 C C . TYR A 1 203 ? 2.538 10.058 -7.364 1.00 98.75 203 TYR A C 1
ATOM 1541 O O . TYR A 1 203 ? 2.419 8.855 -7.586 1.00 98.75 203 TYR A O 1
ATOM 1549 N N . PHE A 1 204 ? 2.807 10.931 -8.330 1.00 98.75 204 PHE A N 1
ATOM 1550 C CA . PHE A 1 204 ? 2.958 10.524 -9.720 1.00 98.75 204 PHE A CA 1
ATOM 1551 C C . PHE A 1 204 ? 3.978 11.371 -10.467 1.00 98.75 204 PHE A C 1
ATOM 1553 O O . PHE A 1 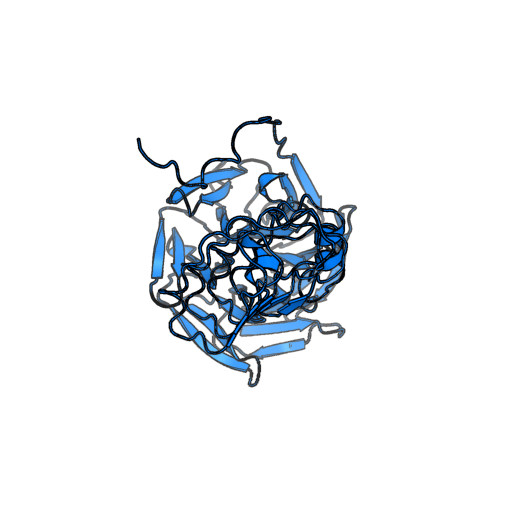204 ? 4.121 12.575 -10.243 1.00 98.75 204 PHE A O 1
ATOM 1560 N N . THR A 1 205 ? 4.707 10.733 -11.377 1.00 98.44 205 THR A N 1
ATOM 1561 C CA . THR A 1 205 ? 5.664 11.420 -12.244 1.00 98.44 205 THR A CA 1
ATOM 1562 C C . THR A 1 205 ? 4.947 12.019 -13.447 1.00 98.44 205 THR A C 1
ATOM 1564 O O . THR A 1 205 ? 4.017 11.434 -14.007 1.00 98.44 205 THR A O 1
ATOM 1567 N N . LYS A 1 206 ? 5.425 13.181 -13.891 1.00 96.81 206 LYS A N 1
ATOM 1568 C CA . LYS A 1 206 ? 5.194 13.682 -15.244 1.00 96.81 206 LYS A CA 1
ATOM 1569 C C . LYS A 1 206 ? 6.510 14.087 -15.882 1.00 96.81 206 LYS A C 1
ATOM 1571 O O . LYS A 1 206 ? 7.424 14.577 -15.213 1.00 96.81 206 LYS A O 1
ATOM 1576 N N . TYR A 1 207 ? 6.579 13.934 -17.194 1.00 94.44 207 TYR A N 1
ATOM 1577 C CA . TYR A 1 207 ? 7.679 14.463 -17.982 1.00 94.44 207 TYR A CA 1
ATOM 1578 C C . TYR A 1 207 ? 7.142 15.207 -19.198 1.00 94.44 207 TYR A C 1
ATOM 1580 O O . TYR A 1 207 ? 6.153 14.813 -19.813 1.00 94.44 207 TYR A O 1
ATOM 1588 N N . ASN A 1 208 ? 7.844 16.261 -19.585 1.00 87.25 208 ASN A N 1
ATOM 1589 C CA . ASN A 1 208 ? 7.638 16.922 -20.861 1.00 87.25 208 ASN A CA 1
ATOM 1590 C C . ASN A 1 208 ? 9.016 17.286 -21.426 1.00 87.25 208 ASN A C 1
ATOM 1592 O O . ASN A 1 208 ? 9.966 17.501 -20.679 1.00 87.25 208 ASN A O 1
ATOM 1596 N N . SER A 1 209 ? 9.147 17.337 -22.748 1.00 84.00 209 SER A N 1
ATOM 1597 C CA . SER A 1 209 ? 10.396 17.704 -23.419 1.00 84.00 209 SER A CA 1
ATOM 1598 C C . SER A 1 209 ? 10.791 19.175 -23.218 1.00 84.00 209 SER A C 1
ATOM 1600 O O . SER A 1 209 ? 11.902 19.555 -23.584 1.00 84.00 209 SER A O 1
ATOM 1602 N N . TRP A 1 210 ? 9.912 20.011 -22.654 1.00 80.75 210 TRP A N 1
ATOM 1603 C CA . TRP A 1 210 ? 10.230 21.397 -22.308 1.00 80.75 210 TRP A CA 1
ATOM 1604 C C . TRP A 1 210 ? 11.085 21.489 -21.026 1.00 80.75 210 TRP A C 1
ATOM 1606 O O . TRP A 1 210 ? 10.804 20.797 -20.045 1.00 80.75 210 TRP A O 1
ATOM 1616 N N . PRO A 1 211 ? 12.111 22.363 -20.984 1.00 74.25 211 PRO A N 1
ATOM 1617 C CA . PRO A 1 211 ? 12.937 22.546 -19.791 1.00 74.25 211 PRO A CA 1
ATOM 1618 C C . PRO A 1 211 ? 12.112 22.927 -18.553 1.00 74.25 211 PRO A C 1
ATOM 1620 O O . PRO A 1 211 ? 11.287 23.833 -18.618 1.00 74.25 211 PRO A O 1
ATOM 1623 N N . GLY A 1 212 ? 12.375 22.275 -17.416 1.00 78.38 212 GLY A N 1
ATOM 1624 C CA . GLY A 1 212 ? 11.717 22.574 -16.134 1.00 78.38 212 GLY A CA 1
ATOM 1625 C C . GLY A 1 212 ? 10.336 21.938 -15.936 1.00 78.38 212 GLY A C 1
ATOM 1626 O O . GLY A 1 212 ? 9.710 22.161 -14.904 1.00 78.38 212 GLY A O 1
ATOM 1627 N N . GLU A 1 213 ? 9.866 21.126 -16.886 1.00 89.56 213 GLU A N 1
ATOM 1628 C CA . GLU A 1 213 ? 8.549 20.484 -16.808 1.00 89.56 213 GLU A CA 1
ATOM 1629 C C . GLU A 1 213 ? 8.563 19.066 -16.222 1.00 89.56 213 GLU A C 1
ATOM 1631 O O . GLU A 1 213 ? 7.500 18.489 -16.001 1.00 89.56 213 GLU A O 1
ATOM 1636 N N . ASN A 1 214 ? 9.734 18.489 -15.952 1.00 95.69 214 ASN A N 1
ATOM 1637 C CA . ASN A 1 214 ? 9.820 17.203 -15.262 1.00 95.69 214 ASN A CA 1
ATOM 1638 C C . ASN A 1 214 ? 9.479 17.404 -13.787 1.00 95.69 214 ASN A C 1
ATOM 1640 O O . ASN A 1 214 ? 10.166 18.153 -13.090 1.00 95.69 214 ASN A O 1
ATOM 1644 N N . LYS A 1 215 ? 8.421 16.742 -13.319 1.00 97.19 215 LYS A N 1
ATOM 1645 C CA . LYS A 1 215 ? 7.920 16.910 -11.954 1.00 97.19 215 LYS A CA 1
ATOM 1646 C C . LYS A 1 215 ? 7.483 15.587 -11.355 1.00 97.19 215 LYS A C 1
ATOM 1648 O O . LYS A 1 215 ? 7.065 14.673 -12.065 1.00 97.19 215 LYS A O 1
ATOM 1653 N N . ILE A 1 216 ? 7.510 15.542 -10.033 1.00 98.38 216 ILE A N 1
ATOM 1654 C CA . ILE A 1 216 ? 6.638 14.672 -9.253 1.00 98.38 216 ILE A CA 1
ATOM 1655 C C . ILE A 1 216 ? 5.513 15.557 -8.737 1.00 98.38 216 ILE A C 1
ATOM 1657 O O . ILE A 1 216 ? 5.765 16.603 -8.133 1.00 98.38 216 ILE A O 1
ATOM 1661 N N . LEU A 1 217 ? 4.285 15.151 -9.014 1.00 98.38 217 LEU A N 1
ATOM 1662 C CA . LEU A 1 217 ? 3.070 15.768 -8.509 1.00 98.38 217 LEU A CA 1
ATOM 1663 C C . LEU A 1 217 ? 2.528 14.909 -7.368 1.00 98.38 217 LEU A C 1
ATOM 1665 O O . LEU A 1 217 ? 2.746 13.696 -7.347 1.00 98.38 217 LEU A O 1
ATOM 1669 N N . LYS A 1 218 ? 1.808 15.537 -6.441 1.00 97.81 218 LYS A N 1
ATOM 1670 C CA . LYS A 1 218 ? 1.029 14.836 -5.420 1.00 97.81 218 LYS A CA 1
ATOM 1671 C C . LYS A 1 218 ? -0.444 15.198 -5.519 1.00 97.81 218 LYS A C 1
ATOM 1673 O O . LYS A 1 218 ? -0.772 16.370 -5.718 1.00 97.81 218 LYS A O 1
ATOM 1678 N N . TYR A 1 219 ? -1.303 14.202 -5.373 1.00 98.56 219 TYR A N 1
ATOM 1679 C CA . TYR A 1 219 ? -2.739 14.329 -5.202 1.00 98.56 219 TYR A CA 1
ATOM 1680 C C . TYR A 1 219 ? -3.099 14.014 -3.751 1.00 98.56 219 TYR A C 1
ATOM 1682 O O . TYR A 1 219 ? -2.804 12.930 -3.255 1.00 98.56 219 TYR A O 1
ATOM 1690 N N . ASP A 1 220 ? -3.733 14.977 -3.094 1.00 96.12 220 ASP A N 1
ATOM 1691 C CA . ASP A 1 220 ? -4.275 14.835 -1.747 1.00 96.12 220 ASP A CA 1
ATOM 1692 C C . ASP A 1 220 ? -5.772 14.482 -1.852 1.00 96.12 220 ASP A C 1
ATOM 1694 O O . ASP A 1 220 ? -6.562 15.332 -2.290 1.00 96.12 220 ASP A O 1
ATOM 1698 N N . PRO A 1 221 ? -6.184 13.256 -1.471 1.00 92.94 221 PRO A N 1
ATOM 1699 C CA . PRO A 1 221 ? -7.578 12.824 -1.552 1.00 92.94 221 PRO A CA 1
ATOM 1700 C C . PRO A 1 221 ? -8.501 13.530 -0.547 1.00 92.94 221 PRO A C 1
ATOM 1702 O O . PRO A 1 221 ? -9.708 13.598 -0.780 1.00 92.94 221 PRO A O 1
ATOM 1705 N N . VAL A 1 222 ? -7.965 14.095 0.541 1.00 89.62 222 VAL A N 1
ATOM 1706 C CA . VAL A 1 222 ? -8.741 14.815 1.563 1.00 89.62 222 VAL A CA 1
ATOM 1707 C C . VAL A 1 222 ? -9.148 16.191 1.049 1.00 89.62 222 VAL A C 1
ATOM 1709 O O . VAL A 1 222 ? -10.302 16.602 1.187 1.00 89.62 222 VAL A O 1
ATOM 1712 N N . THR A 1 223 ? -8.207 16.916 0.443 1.00 93.81 223 THR A N 1
ATOM 1713 C CA . THR A 1 223 ? -8.477 18.253 -0.114 1.00 93.81 223 THR A CA 1
ATOM 1714 C C . THR A 1 223 ? -8.926 18.219 -1.572 1.00 93.81 223 THR A C 1
ATOM 1716 O O . THR A 1 223 ? -9.417 19.227 -2.084 1.00 93.81 223 THR A O 1
ATOM 1719 N N . ASN A 1 224 ? -8.793 17.065 -2.230 1.00 94.25 224 ASN A N 1
ATOM 1720 C CA . ASN A 1 224 ? -9.008 16.867 -3.657 1.00 94.25 224 ASN A CA 1
ATOM 1721 C C . ASN A 1 224 ? -8.183 17.848 -4.512 1.00 94.25 224 ASN A C 1
ATOM 1723 O O . ASN A 1 224 ? -8.703 18.497 -5.424 1.00 94.25 224 ASN A O 1
ATOM 1727 N N . THR A 1 225 ? -6.895 17.997 -4.186 1.00 96.88 225 THR A N 1
ATOM 1728 C CA . THR A 1 225 ? -5.990 18.926 -4.879 1.00 96.88 225 THR A CA 1
ATOM 1729 C C . THR A 1 225 ? -4.752 18.232 -5.425 1.00 96.88 225 THR A C 1
ATOM 1731 O O . THR A 1 225 ? -4.238 17.289 -4.832 1.00 96.88 225 THR A O 1
ATOM 1734 N N . VAL A 1 226 ? -4.259 18.730 -6.562 1.00 98.19 226 VAL A N 1
ATOM 1735 C CA . VAL A 1 226 ? -2.978 18.324 -7.148 1.00 98.19 226 VAL A CA 1
ATOM 1736 C C . VAL A 1 226 ? -1.983 19.466 -7.006 1.00 98.19 226 VAL A C 1
ATOM 1738 O O . VAL A 1 226 ? -2.291 20.606 -7.356 1.00 98.19 226 VAL A O 1
ATOM 1741 N N . THR A 1 227 ? -0.785 19.167 -6.514 1.00 97.25 227 THR A N 1
ATOM 1742 C CA . THR A 1 227 ? 0.282 20.155 -6.307 1.00 97.25 227 THR A CA 1
ATOM 1743 C C . THR A 1 227 ? 1.642 19.613 -6.736 1.00 97.25 227 THR A C 1
ATOM 1745 O O . THR A 1 227 ? 1.856 18.401 -6.779 1.00 97.25 227 THR A O 1
ATOM 1748 N N . ASP A 1 228 ? 2.571 20.515 -7.055 1.00 96.50 228 ASP A N 1
ATOM 1749 C CA . ASP A 1 228 ? 3.977 20.164 -7.260 1.00 96.50 228 ASP A CA 1
ATOM 1750 C C . ASP A 1 228 ? 4.574 19.618 -5.952 1.00 96.50 228 ASP A C 1
ATOM 1752 O O . ASP A 1 228 ? 4.421 20.231 -4.894 1.00 96.50 228 ASP A O 1
ATOM 1756 N N . TYR A 1 229 ? 5.271 18.482 -6.033 1.00 97.00 229 TYR A N 1
ATOM 1757 C CA . TYR A 1 229 ? 5.991 17.884 -4.907 1.00 97.00 229 TYR A CA 1
ATOM 1758 C C . TYR A 1 229 ? 7.510 18.018 -5.061 1.00 97.00 229 TYR A C 1
ATOM 1760 O O . TYR A 1 229 ? 8.167 18.575 -4.186 1.00 97.00 229 TYR A O 1
ATOM 1768 N N . VAL A 1 230 ? 8.063 17.568 -6.193 1.00 96.62 230 VAL A N 1
ATOM 1769 C CA . VAL A 1 230 ? 9.492 17.706 -6.529 1.00 96.62 230 VAL A CA 1
ATOM 1770 C C . VAL A 1 230 ? 9.637 18.230 -7.951 1.00 96.62 230 VAL A C 1
ATOM 1772 O O . VAL A 1 230 ? 8.972 17.752 -8.870 1.00 96.62 230 VAL A O 1
ATOM 1775 N N . THR A 1 231 ? 10.523 19.209 -8.136 1.00 94.81 231 THR A N 1
ATOM 1776 C CA . THR A 1 231 ? 10.763 19.893 -9.423 1.00 94.81 231 THR A CA 1
ATOM 1777 C C . THR A 1 231 ? 12.244 19.956 -9.811 1.00 94.81 231 THR A C 1
ATOM 1779 O O . THR A 1 231 ? 12.600 20.546 -10.830 1.00 94.81 231 THR A O 1
ATOM 1782 N N . THR A 1 232 ? 13.129 19.357 -9.012 1.00 93.06 232 THR A N 1
ATOM 1783 C CA . THR A 1 232 ? 14.585 19.359 -9.213 1.00 93.06 232 THR A CA 1
ATOM 1784 C C . THR A 1 232 ? 15.126 17.933 -9.263 1.00 93.06 232 THR A C 1
ATOM 1786 O O . THR A 1 232 ? 14.494 17.002 -8.775 1.00 93.06 232 THR A O 1
ATOM 1789 N N . ASN A 1 233 ? 16.301 17.753 -9.875 1.00 93.50 233 ASN A N 1
ATOM 1790 C CA . ASN A 1 233 ? 16.965 16.451 -10.052 1.00 93.50 233 ASN A CA 1
ATOM 1791 C C . ASN A 1 233 ? 16.121 15.392 -10.798 1.00 93.50 233 ASN A C 1
ATOM 1793 O O . ASN A 1 233 ? 16.342 14.192 -10.638 1.00 93.50 233 ASN A O 1
ATOM 1797 N N . LEU A 1 234 ? 15.188 15.830 -11.649 1.00 96.38 234 LEU A N 1
ATOM 1798 C CA . LEU A 1 234 ? 14.346 14.965 -12.476 1.00 96.38 234 LEU A CA 1
ATOM 1799 C C . LEU A 1 234 ? 14.721 15.086 -13.953 1.00 96.38 234 LEU A C 1
ATOM 1801 O O . LEU A 1 234 ? 14.735 16.184 -14.515 1.00 96.38 234 LEU A O 1
ATOM 1805 N N . ASP A 1 235 ? 14.957 13.948 -14.598 1.00 95.56 235 ASP A N 1
ATOM 1806 C CA . ASP A 1 235 ? 15.296 13.877 -16.018 1.00 95.56 235 ASP A CA 1
ATOM 1807 C C . ASP A 1 235 ? 14.572 12.710 -16.695 1.00 95.56 235 ASP A C 1
ATOM 1809 O O . ASP A 1 235 ? 14.976 11.550 -16.595 1.00 95.56 235 ASP A O 1
ATOM 1813 N N . VAL A 1 236 ? 13.453 13.026 -17.352 1.00 96.19 236 VAL A N 1
ATOM 1814 C CA . VAL A 1 236 ? 12.499 12.052 -17.902 1.00 96.19 236 VAL A CA 1
ATOM 1815 C C . VAL A 1 236 ? 12.131 10.997 -16.839 1.00 96.19 236 VAL A C 1
ATOM 1817 O O . VAL A 1 236 ? 12.429 9.809 -17.010 1.00 96.19 236 VAL A O 1
ATOM 1820 N N . PRO A 1 237 ? 11.533 11.417 -15.705 1.00 97.75 237 PRO A N 1
ATOM 1821 C CA . PRO A 1 237 ? 11.177 10.494 -14.637 1.00 97.75 237 PRO A CA 1
ATOM 1822 C C . PRO A 1 237 ? 10.117 9.499 -15.125 1.00 97.75 237 PRO A C 1
ATOM 1824 O O . PRO A 1 237 ? 9.126 9.891 -15.746 1.00 97.75 237 PRO A O 1
ATOM 1827 N N . ARG A 1 238 ? 10.336 8.205 -14.868 1.00 97.50 238 ARG A N 1
ATOM 1828 C CA . ARG A 1 238 ? 9.432 7.120 -15.284 1.00 97.50 238 ARG A CA 1
ATOM 1829 C C . ARG A 1 238 ? 8.587 6.608 -14.130 1.00 97.50 238 ARG A C 1
ATOM 1831 O O . ARG A 1 238 ? 7.422 6.989 -14.060 1.00 97.50 238 ARG A O 1
ATOM 1838 N N . HIS A 1 239 ? 9.148 5.805 -13.232 1.00 98.44 239 HIS A N 1
ATOM 1839 C CA . HIS A 1 239 ? 8.422 5.236 -12.100 1.00 98.44 239 HIS A CA 1
ATOM 1840 C C . HIS A 1 239 ? 8.940 5.734 -10.749 1.00 98.44 239 HIS A C 1
ATOM 1842 O O . HIS A 1 239 ? 10.030 6.309 -10.667 1.00 98.44 239 HIS A O 1
ATOM 1848 N N . LEU A 1 240 ? 8.135 5.522 -9.707 1.00 98.69 240 LEU A N 1
ATOM 1849 C CA . LEU A 1 240 ? 8.486 5.821 -8.325 1.00 98.69 240 LEU A CA 1
ATOM 1850 C C . LEU A 1 240 ? 8.020 4.710 -7.374 1.00 98.69 240 LEU A C 1
ATOM 1852 O O . LEU A 1 240 ? 7.077 3.988 -7.692 1.00 98.69 240 LEU A O 1
ATOM 1856 N N . ALA A 1 241 ? 8.685 4.582 -6.230 1.00 98.31 241 ALA A N 1
ATOM 1857 C CA . ALA A 1 241 ? 8.305 3.696 -5.131 1.00 98.31 241 ALA A CA 1
ATOM 1858 C C . ALA A 1 241 ? 8.645 4.365 -3.797 1.00 98.31 241 ALA A C 1
ATOM 1860 O O . ALA A 1 241 ? 9.581 5.164 -3.745 1.00 98.31 241 ALA A O 1
ATOM 1861 N N . ILE A 1 242 ? 7.895 4.053 -2.741 1.00 97.31 242 ILE A N 1
ATOM 1862 C CA . ILE A 1 242 ? 8.054 4.638 -1.404 1.00 97.31 242 ILE A CA 1
ATOM 1863 C C . ILE A 1 242 ? 8.362 3.508 -0.421 1.00 97.31 242 ILE A C 1
ATOM 1865 O O . ILE A 1 242 ? 7.700 2.476 -0.465 1.00 97.31 242 ILE A O 1
ATOM 1869 N N . ASP A 1 243 ? 9.377 3.696 0.422 1.00 93.75 243 ASP A N 1
ATOM 1870 C CA . ASP A 1 243 ? 9.760 2.766 1.485 1.00 93.75 243 ASP A CA 1
ATOM 1871 C C . ASP A 1 243 ? 9.185 3.171 2.849 1.00 93.75 243 ASP A C 1
ATOM 1873 O O . ASP A 1 243 ? 8.805 4.323 3.079 1.00 93.75 243 ASP A O 1
ATOM 1877 N N . ASN A 1 244 ? 9.170 2.225 3.789 1.00 88.31 244 ASN A N 1
ATOM 1878 C CA . ASN A 1 244 ? 8.625 2.436 5.134 1.00 88.31 244 ASN A CA 1
ATOM 1879 C C . ASN A 1 244 ? 9.532 3.316 6.014 1.00 88.31 244 ASN A C 1
ATOM 1881 O O . ASN A 1 244 ? 9.191 3.636 7.148 1.00 88.31 244 ASN A O 1
ATOM 1885 N N . SER A 1 245 ? 10.694 3.727 5.500 1.00 89.81 245 SER A N 1
ATOM 1886 C CA . SER A 1 245 ? 11.625 4.649 6.158 1.00 89.81 245 SER A CA 1
ATOM 1887 C C . SER A 1 245 ? 11.442 6.101 5.689 1.00 89.81 245 SER A C 1
ATOM 1889 O O . SER A 1 245 ? 12.293 6.952 5.971 1.00 89.81 245 SER A O 1
ATOM 1891 N N . GLY A 1 246 ? 10.359 6.399 4.962 1.00 92.12 246 GLY A N 1
ATOM 1892 C CA . GLY A 1 246 ? 10.043 7.742 4.480 1.00 92.12 246 GLY A CA 1
ATOM 1893 C C . GLY A 1 246 ? 10.910 8.178 3.300 1.00 92.12 246 GLY A C 1
ATOM 1894 O O . GLY A 1 246 ? 11.215 9.366 3.156 1.00 92.12 246 GLY A O 1
ATOM 1895 N N . ASN A 1 247 ? 11.370 7.231 2.477 1.00 96.12 247 ASN A N 1
ATOM 1896 C CA . ASN A 1 247 ? 12.102 7.532 1.254 1.00 96.12 247 ASN A CA 1
ATOM 1897 C C . ASN A 1 247 ? 11.293 7.180 0.010 1.00 96.12 247 ASN A C 1
ATOM 1899 O O . ASN A 1 247 ? 10.759 6.086 -0.110 1.00 96.12 247 ASN A O 1
ATOM 1903 N N . MET A 1 248 ? 11.299 8.077 -0.969 1.00 98.25 248 MET A N 1
ATOM 1904 C CA . MET A 1 248 ? 10.828 7.827 -2.322 1.00 98.25 248 MET A CA 1
ATOM 1905 C C . MET A 1 248 ? 12.018 7.644 -3.264 1.00 98.25 248 MET A C 1
ATOM 1907 O O . MET A 1 248 ? 12.924 8.478 -3.307 1.00 98.25 248 MET A O 1
ATOM 1911 N N . TYR A 1 249 ? 11.994 6.582 -4.058 1.00 98.62 249 TYR A N 1
ATOM 1912 C CA . TYR A 1 249 ? 12.968 6.318 -5.111 1.00 98.62 249 TYR A CA 1
ATOM 1913 C C . TYR A 1 249 ? 12.325 6.555 -6.466 1.00 98.62 249 TYR A C 1
ATOM 1915 O O . TYR A 1 249 ? 11.185 6.154 -6.684 1.00 98.62 249 TYR A O 1
ATOM 1923 N N . VAL A 1 250 ? 13.048 7.201 -7.379 1.00 98.75 250 VAL A N 1
ATOM 1924 C CA . VAL A 1 250 ? 12.525 7.562 -8.702 1.00 98.75 250 VAL A CA 1
ATOM 1925 C C . VAL A 1 250 ? 13.560 7.248 -9.763 1.00 98.75 250 VAL A C 1
ATOM 1927 O O . VAL A 1 250 ? 14.725 7.628 -9.643 1.00 98.75 250 VAL A O 1
ATOM 1930 N N . THR A 1 251 ? 13.127 6.580 -10.825 1.00 98.69 251 THR A N 1
ATOM 1931 C CA . THR A 1 251 ? 13.964 6.304 -11.996 1.00 98.69 251 THR A CA 1
ATOM 1932 C C . THR A 1 251 ? 13.912 7.463 -12.981 1.00 98.69 251 THR A C 1
ATOM 1934 O O . THR A 1 251 ? 12.838 7.793 -13.491 1.00 98.69 251 THR A O 1
ATOM 1937 N N . ASN A 1 252 ? 15.071 8.021 -13.312 1.00 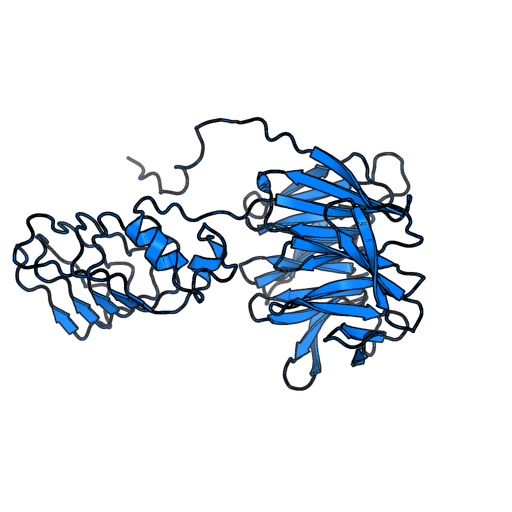97.75 252 ASN A N 1
ATOM 1938 C CA . ASN A 1 252 ? 15.251 8.990 -14.385 1.00 97.75 252 ASN A CA 1
ATOM 1939 C C . ASN A 1 252 ? 15.801 8.286 -15.627 1.00 97.75 252 ASN A C 1
ATOM 1941 O O . ASN A 1 252 ? 16.918 7.767 -15.605 1.00 97.75 252 ASN A O 1
ATOM 1945 N N . LEU A 1 253 ? 15.043 8.301 -16.724 1.00 96.88 253 LEU A N 1
ATOM 1946 C CA . LEU A 1 253 ? 15.518 7.754 -17.995 1.00 96.88 253 LEU A CA 1
ATOM 1947 C C . LEU A 1 253 ? 16.570 8.662 -18.642 1.00 96.88 253 LEU A C 1
ATOM 1949 O O . LEU A 1 253 ? 17.530 8.164 -19.218 1.00 96.88 253 LEU A O 1
ATOM 1953 N N . GLY A 1 254 ? 16.383 9.983 -18.594 1.00 95.50 254 GLY A N 1
ATOM 1954 C CA . GLY A 1 254 ? 17.169 10.918 -19.407 1.00 95.50 254 GLY A CA 1
ATOM 1955 C C . GLY A 1 254 ? 18.663 10.889 -19.078 1.00 95.50 254 GLY A C 1
ATOM 1956 O O . GLY A 1 254 ? 19.498 10.924 -19.982 1.00 95.50 254 GLY A O 1
ATOM 1957 N N . ASN A 1 255 ? 18.992 10.713 -17.797 1.00 95.81 255 ASN A N 1
ATOM 1958 C CA . ASN A 1 255 ? 20.364 10.613 -17.303 1.00 95.81 255 ASN A CA 1
ATOM 1959 C C . ASN A 1 255 ? 20.699 9.246 -16.682 1.00 95.81 255 ASN A C 1
ATOM 1961 O O . ASN A 1 255 ? 21.789 9.092 -16.132 1.00 95.81 255 ASN A O 1
ATOM 1965 N N . ASN A 1 256 ? 19.787 8.269 -16.768 1.00 97.25 256 ASN A N 1
ATOM 1966 C CA . ASN A 1 256 ? 19.954 6.917 -16.231 1.00 97.25 256 ASN A CA 1
ATOM 1967 C C . ASN A 1 256 ? 20.389 6.887 -14.756 1.00 97.25 256 ASN A C 1
ATOM 1969 O O . ASN A 1 256 ? 21.335 6.191 -14.374 1.00 97.25 256 ASN A O 1
ATOM 1973 N N . THR A 1 257 ? 19.695 7.659 -13.921 1.00 98.25 257 THR A N 1
ATOM 1974 C CA . THR A 1 257 ? 19.929 7.703 -12.472 1.00 98.25 257 THR A CA 1
ATOM 1975 C C . THR A 1 257 ? 18.706 7.263 -11.686 1.00 98.25 257 THR A C 1
ATOM 1977 O O . THR A 1 257 ? 17.568 7.432 -12.119 1.00 98.25 257 THR A O 1
ATOM 1980 N N . VAL A 1 258 ? 18.950 6.736 -10.492 1.00 98.75 258 VAL A N 1
ATOM 1981 C CA . VAL A 1 258 ? 17.929 6.603 -9.454 1.00 98.75 258 VAL A CA 1
ATOM 1982 C C . VAL A 1 258 ? 18.153 7.740 -8.474 1.00 98.75 258 VAL A C 1
ATOM 1984 O O . VAL A 1 258 ? 19.262 7.884 -7.952 1.00 98.75 258 VAL A O 1
ATOM 1987 N N . ILE A 1 259 ? 17.132 8.553 -8.222 1.00 98.19 259 ILE A N 1
ATOM 1988 C CA . ILE A 1 259 ? 17.169 9.542 -7.141 1.00 98.19 259 ILE A CA 1
ATOM 1989 C C . ILE A 1 259 ? 16.457 8.995 -5.909 1.00 98.19 259 ILE A C 1
ATOM 1991 O O . ILE A 1 259 ? 15.519 8.210 -6.034 1.00 98.19 259 ILE A O 1
ATOM 1995 N N . LYS A 1 260 ? 16.907 9.431 -4.735 1.00 97.94 260 LYS A N 1
ATOM 1996 C CA . LYS A 1 260 ? 16.273 9.191 -3.441 1.00 97.94 260 LYS A CA 1
ATOM 1997 C C . LYS A 1 260 ? 15.804 10.525 -2.878 1.00 97.94 260 LYS A C 1
ATOM 1999 O O . LYS A 1 260 ? 16.573 11.486 -2.823 1.00 97.94 260 LYS A O 1
ATOM 2004 N N . ILE A 1 261 ? 14.547 10.571 -2.469 1.00 97.81 261 ILE A N 1
ATOM 2005 C CA . ILE A 1 261 ? 13.912 11.704 -1.809 1.00 97.81 261 ILE A CA 1
ATOM 2006 C C . ILE A 1 261 ? 13.551 11.237 -0.406 1.00 97.81 261 ILE A C 1
ATOM 2008 O O . ILE A 1 261 ? 12.750 10.323 -0.275 1.00 97.81 261 ILE A O 1
ATOM 2012 N N . HIS A 1 262 ? 14.129 11.830 0.631 1.00 95.69 262 HIS A N 1
ATOM 2013 C CA . HIS A 1 262 ? 13.699 11.577 2.006 1.00 95.69 262 HIS A CA 1
ATOM 2014 C C . HIS A 1 262 ? 12.812 12.720 2.489 1.00 95.69 262 HIS A C 1
ATOM 2016 O O . HIS A 1 262 ? 13.201 13.887 2.373 1.00 95.69 262 HIS A O 1
ATOM 2022 N N . ASP A 1 263 ? 11.649 12.380 3.038 1.00 93.88 263 ASP A N 1
ATOM 2023 C CA . ASP A 1 263 ? 10.664 13.324 3.555 1.00 93.88 263 ASP A CA 1
ATOM 2024 C C . ASP A 1 263 ? 9.840 12.654 4.663 1.00 93.88 263 ASP A C 1
ATOM 2026 O O . ASP A 1 263 ? 9.240 11.605 4.450 1.00 93.88 263 ASP A O 1
ATOM 2030 N N . ASN A 1 264 ? 9.772 13.273 5.844 1.00 89.31 264 ASN A N 1
ATOM 2031 C CA . ASN A 1 264 ? 9.023 12.720 6.977 1.00 89.31 264 ASN A CA 1
ATOM 2032 C C . ASN A 1 264 ? 7.520 12.585 6.699 1.00 89.31 264 ASN A C 1
ATOM 2034 O O . ASN A 1 264 ? 6.858 11.826 7.396 1.00 89.31 264 ASN A O 1
ATOM 2038 N N . SER A 1 265 ? 6.972 13.316 5.721 1.00 88.06 265 SER A N 1
ATOM 2039 C CA . SER A 1 265 ? 5.575 13.131 5.303 1.00 88.06 265 SER A CA 1
ATOM 2040 C C . SER A 1 265 ? 5.321 11.793 4.604 1.00 88.06 265 SER A C 1
ATOM 2042 O O . SER A 1 265 ? 4.175 11.387 4.494 1.00 88.06 265 SER A O 1
ATOM 2044 N N . LEU A 1 266 ? 6.374 11.094 4.171 1.00 92.31 266 LEU A N 1
ATOM 2045 C CA . LEU A 1 266 ? 6.284 9.755 3.589 1.00 92.31 266 LEU A CA 1
ATOM 2046 C C . LEU A 1 266 ? 6.394 8.642 4.643 1.00 92.31 266 LEU A C 1
ATOM 2048 O O . LEU A 1 266 ? 6.334 7.469 4.284 1.00 92.31 266 LEU A O 1
ATOM 2052 N N . LEU A 1 267 ? 6.616 8.979 5.921 1.00 88.31 267 LEU A N 1
ATOM 2053 C CA . LEU A 1 267 ? 6.705 7.976 6.980 1.00 88.31 267 LEU A CA 1
ATOM 2054 C C . LEU A 1 267 ? 5.336 7.334 7.237 1.00 88.31 267 LEU A C 1
ATOM 2056 O O . LEU A 1 267 ? 4.319 8.031 7.198 1.00 88.31 267 LEU A O 1
ATOM 2060 N N . PRO A 1 268 ? 5.305 6.036 7.579 1.00 84.94 268 PRO A N 1
ATOM 2061 C CA . PRO A 1 268 ? 4.090 5.400 8.053 1.00 84.94 268 PRO A CA 1
ATOM 2062 C C . PRO A 1 268 ? 3.491 6.127 9.262 1.00 84.94 268 PRO A C 1
ATOM 2064 O O . PRO A 1 268 ? 4.209 6.621 10.138 1.00 84.94 268 PRO A O 1
ATOM 2067 N N . VAL A 1 269 ? 2.160 6.203 9.312 1.00 85.44 269 VAL A N 1
ATOM 2068 C CA . VAL A 1 269 ? 1.450 6.867 10.409 1.00 85.44 269 VAL A CA 1
ATOM 2069 C C . VAL A 1 269 ? 1.253 5.875 11.552 1.00 85.44 269 VAL A C 1
ATOM 2071 O O . VAL A 1 269 ? 0.520 4.894 11.421 1.00 85.44 269 VAL A O 1
ATOM 2074 N N . ASN A 1 270 ? 1.896 6.147 12.686 1.00 90.19 270 ASN A N 1
ATOM 2075 C CA . ASN A 1 270 ? 1.835 5.289 13.867 1.00 90.19 270 ASN A CA 1
ATOM 2076 C C . ASN A 1 270 ? 0.603 5.590 14.729 1.00 90.19 270 ASN A C 1
ATOM 2078 O O . ASN A 1 270 ? 0.240 6.752 14.937 1.00 90.19 270 ASN A O 1
ATOM 2082 N N . VAL A 1 271 ? 0.013 4.543 15.300 1.00 92.25 271 VAL A N 1
ATOM 2083 C CA . VAL A 1 271 ? -1.013 4.640 16.338 1.00 92.25 271 VAL A CA 1
ATOM 2084 C C . VAL A 1 271 ? -0.364 5.136 17.630 1.00 92.25 271 VAL A C 1
ATOM 2086 O O . VAL A 1 271 ? 0.647 4.602 18.093 1.00 92.25 271 VAL A O 1
ATOM 2089 N N . TYR A 1 272 ? -0.947 6.163 18.246 1.00 93.94 272 TYR A N 1
ATOM 2090 C CA . TYR A 1 272 ? -0.473 6.651 19.537 1.00 93.94 272 TYR A CA 1
ATOM 2091 C C . TYR A 1 272 ? -0.904 5.701 20.660 1.00 93.94 272 TYR A C 1
ATOM 2093 O O . TYR A 1 272 ? -2.074 5.664 21.027 1.00 93.94 272 TYR A O 1
ATOM 2101 N N . ILE A 1 273 ? 0.053 4.955 21.218 1.00 97.12 273 ILE A N 1
ATOM 2102 C CA . ILE A 1 273 ? -0.181 3.980 22.292 1.00 97.12 273 ILE A CA 1
ATOM 2103 C C . ILE A 1 273 ? 0.681 4.363 23.511 1.00 97.12 273 ILE A C 1
ATOM 2105 O O . ILE A 1 273 ? 1.865 4.013 23.562 1.00 97.12 273 ILE A O 1
ATOM 2109 N N . PRO A 1 274 ? 0.141 5.126 24.480 1.00 96.44 274 PRO A N 1
ATOM 2110 C CA . PRO A 1 274 ? 0.914 5.675 25.598 1.00 96.44 274 PRO A CA 1
ATOM 2111 C C . PRO A 1 274 ? 1.253 4.654 26.694 1.00 96.44 274 PRO A C 1
ATOM 2113 O O . PRO A 1 274 ? 2.249 4.828 27.401 1.00 96.44 274 PRO A O 1
ATOM 2116 N N . ASP A 1 275 ? 0.449 3.599 26.861 1.00 98.31 275 ASP A N 1
ATOM 2117 C CA . ASP A 1 275 ? 0.706 2.544 27.844 1.00 98.31 275 ASP A CA 1
ATOM 2118 C C . ASP A 1 275 ? 1.707 1.523 27.291 1.00 98.31 275 ASP A C 1
ATOM 2120 O O . ASP A 1 275 ? 1.462 0.847 26.291 1.00 98.31 275 ASP A O 1
ATOM 2124 N N . ALA A 1 276 ? 2.854 1.397 27.960 1.00 98.19 276 ALA A N 1
ATOM 2125 C CA . ALA A 1 276 ? 3.929 0.519 27.513 1.00 98.19 276 ALA A CA 1
ATOM 2126 C C . ALA A 1 276 ? 3.543 -0.969 27.541 1.00 98.19 276 ALA A C 1
ATOM 2128 O O . ALA A 1 276 ? 4.019 -1.729 26.700 1.00 98.19 276 ALA A O 1
ATOM 2129 N N . ASN A 1 277 ? 2.692 -1.401 28.479 1.00 98.62 277 ASN A N 1
ATOM 2130 C CA . ASN A 1 277 ? 2.248 -2.793 28.532 1.00 98.62 277 ASN A CA 1
ATOM 2131 C C . ASN A 1 277 ? 1.289 -3.083 27.377 1.00 98.62 277 ASN A C 1
ATOM 2133 O O . ASN A 1 277 ? 1.417 -4.129 26.742 1.00 98.62 277 ASN A O 1
ATOM 2137 N N . PHE A 1 278 ? 0.394 -2.142 27.057 1.00 98.62 278 PHE A N 1
ATOM 2138 C CA . PHE A 1 278 ? -0.489 -2.275 25.901 1.00 98.62 278 PHE A CA 1
ATOM 2139 C C . PHE A 1 278 ? 0.302 -2.287 24.589 1.00 98.62 278 PHE A C 1
ATOM 2141 O O . PHE A 1 278 ? 0.143 -3.213 23.795 1.00 98.62 278 PHE A O 1
ATOM 2148 N N . LYS A 1 279 ? 1.232 -1.339 24.403 1.00 98.50 279 LYS A N 1
ATOM 2149 C CA . LYS A 1 279 ? 2.107 -1.301 23.223 1.00 98.50 279 LYS A CA 1
ATOM 2150 C C . LYS A 1 279 ? 2.892 -2.603 23.059 1.00 98.50 279 LYS A C 1
ATOM 2152 O O . LYS A 1 279 ? 2.877 -3.187 21.984 1.00 98.50 279 LYS A O 1
ATOM 2157 N N . ASN A 1 280 ? 3.520 -3.105 24.123 1.00 98.31 280 ASN A N 1
ATOM 2158 C CA . ASN A 1 280 ? 4.271 -4.363 24.070 1.00 98.31 280 ASN A CA 1
ATOM 2159 C C . ASN A 1 280 ? 3.383 -5.569 23.732 1.00 98.31 280 ASN A C 1
ATOM 2161 O O . ASN A 1 280 ? 3.819 -6.449 22.992 1.00 98.31 280 ASN A O 1
ATOM 2165 N N . ALA A 1 281 ? 2.152 -5.617 24.251 1.00 98.38 281 ALA A N 1
ATOM 2166 C CA . ALA A 1 281 ? 1.213 -6.686 23.932 1.00 98.38 281 ALA A CA 1
ATOM 2167 C C . ALA A 1 281 ? 0.875 -6.704 22.432 1.00 98.38 281 ALA A C 1
ATOM 2169 O O . ALA A 1 281 ? 0.936 -7.765 21.811 1.00 98.38 281 ALA A O 1
ATOM 2170 N N . LEU A 1 282 ? 0.612 -5.534 21.841 1.00 98.44 282 LEU A N 1
ATOM 2171 C CA . LEU A 1 282 ? 0.353 -5.395 20.405 1.00 98.44 282 LEU A CA 1
ATOM 2172 C C . LEU A 1 282 ? 1.590 -5.740 19.562 1.00 98.44 282 LEU A C 1
ATOM 2174 O O . LEU A 1 282 ? 1.490 -6.569 18.662 1.00 98.44 282 LEU A O 1
ATOM 2178 N N . LEU A 1 283 ? 2.765 -5.200 19.911 1.00 98.12 283 LEU A N 1
ATOM 2179 C CA . LEU A 1 283 ? 4.029 -5.473 19.210 1.00 98.12 283 LEU A CA 1
ATOM 2180 C C . LEU A 1 283 ? 4.426 -6.955 19.240 1.00 98.12 283 LEU A C 1
ATOM 2182 O O . LEU A 1 283 ? 5.084 -7.434 18.322 1.00 98.12 283 LEU A O 1
ATOM 2186 N N . SER A 1 284 ? 4.042 -7.686 20.293 1.00 97.44 284 SER A N 1
ATOM 2187 C CA . SER A 1 284 ? 4.319 -9.123 20.425 1.00 97.44 284 SER A CA 1
ATOM 2188 C C . SER A 1 284 ? 3.412 -10.018 19.572 1.00 97.44 284 SER A C 1
ATOM 2190 O O . SER A 1 284 ? 3.686 -11.211 19.428 1.00 97.44 284 SER A O 1
ATOM 2192 N N . ASN A 1 285 ? 2.333 -9.466 19.013 1.00 97.12 285 ASN A N 1
ATOM 2193 C CA . ASN A 1 285 ? 1.404 -10.191 18.162 1.00 97.12 285 ASN A CA 1
ATOM 2194 C C . ASN A 1 285 ? 1.784 -9.989 16.691 1.00 97.12 285 ASN A C 1
ATOM 2196 O O . ASN A 1 285 ? 1.459 -8.964 16.105 1.00 97.12 285 ASN A O 1
ATOM 2200 N N . SER A 1 286 ? 2.411 -10.992 16.075 1.00 94.94 286 SER A N 1
ATOM 2201 C CA . SER A 1 286 ? 2.858 -10.936 14.672 1.00 94.94 286 SER A CA 1
ATOM 2202 C C . SER A 1 286 ? 1.729 -10.852 13.638 1.00 94.94 286 SER A C 1
ATOM 2204 O O . SER A 1 286 ? 2.000 -10.637 12.465 1.00 94.94 286 SER A O 1
ATOM 2206 N N . ASN A 1 287 ? 0.469 -11.068 14.040 1.00 95.25 287 ASN A N 1
ATOM 2207 C CA . ASN A 1 287 ? -0.683 -10.827 13.165 1.00 95.25 287 ASN A CA 1
ATOM 2208 C C . ASN A 1 287 ? -1.163 -9.368 13.223 1.00 95.25 287 ASN A C 1
ATOM 2210 O O . ASN A 1 287 ? -1.972 -8.978 12.392 1.00 95.25 287 ASN A O 1
ATOM 2214 N N . ILE A 1 288 ? -0.728 -8.609 14.236 1.00 96.38 288 ILE A N 1
ATOM 2215 C CA . ILE A 1 288 ? -0.961 -7.168 14.362 1.00 96.38 288 ILE A CA 1
ATOM 2216 C C . ILE A 1 288 ? 0.272 -6.432 13.833 1.00 96.38 288 ILE A C 1
ATOM 2218 O O . ILE A 1 288 ? 0.166 -5.721 12.849 1.00 96.38 288 ILE A O 1
ATOM 2222 N N . ASN A 1 289 ? 1.439 -6.657 14.443 1.00 94.31 289 ASN A N 1
ATOM 2223 C CA . ASN A 1 289 ? 2.726 -6.106 14.017 1.00 94.31 289 ASN A CA 1
ATOM 2224 C C . ASN A 1 289 ? 3.289 -6.936 12.853 1.00 94.31 289 ASN A C 1
ATOM 2226 O O . ASN A 1 289 ? 4.121 -7.830 13.039 1.00 94.31 289 ASN A O 1
ATOM 2230 N N . THR A 1 290 ? 2.740 -6.707 11.665 1.00 87.81 290 THR A N 1
ATOM 2231 C CA . THR A 1 290 ? 3.014 -7.494 10.456 1.00 87.81 290 THR A CA 1
ATOM 2232 C C . THR A 1 290 ? 4.377 -7.186 9.849 1.00 87.81 290 THR A C 1
ATOM 2234 O O . THR A 1 290 ? 4.974 -8.067 9.229 1.00 87.81 290 THR A O 1
ATOM 2237 N N . ASN A 1 291 ? 4.897 -5.973 10.053 1.00 82.12 291 ASN A N 1
ATOM 2238 C CA . ASN A 1 291 ? 6.234 -5.591 9.594 1.00 82.12 291 ASN A CA 1
ATOM 2239 C C . ASN A 1 291 ? 7.336 -5.877 10.636 1.00 82.12 291 ASN A C 1
ATOM 2241 O O . ASN A 1 291 ? 8.523 -5.798 10.316 1.00 82.12 291 ASN A O 1
ATOM 2245 N N . GLY A 1 292 ? 6.958 -6.252 11.862 1.00 88.00 292 GLY A N 1
ATOM 2246 C CA . GLY A 1 292 ? 7.882 -6.611 12.934 1.00 88.00 292 GLY A CA 1
ATOM 2247 C C . GLY A 1 292 ? 8.727 -5.443 13.442 1.00 88.00 292 GLY A C 1
ATOM 2248 O O . GLY A 1 292 ? 9.786 -5.680 14.034 1.00 88.00 292 GLY A O 1
ATOM 2249 N N . ASP A 1 293 ? 8.302 -4.202 13.200 1.00 86.69 293 ASP A N 1
ATOM 2250 C CA . ASP A 1 293 ? 9.008 -3.014 13.653 1.00 86.69 293 ASP A CA 1
ATOM 2251 C C . ASP A 1 293 ? 8.669 -2.673 15.122 1.00 86.69 293 ASP A C 1
ATOM 2253 O O . ASP A 1 293 ? 8.157 -3.498 15.889 1.00 86.69 293 ASP A O 1
ATOM 2257 N N . THR A 1 294 ? 9.096 -1.497 15.587 1.00 92.94 294 THR A N 1
ATOM 2258 C CA . THR A 1 294 ? 8.952 -1.071 16.991 1.00 92.94 294 THR A CA 1
ATOM 2259 C C . THR A 1 294 ? 7.693 -0.247 17.271 1.00 92.94 294 THR A C 1
ATOM 2261 O O . THR A 1 294 ? 7.508 0.241 18.392 1.00 92.94 294 THR A O 1
ATOM 2264 N N . GLU A 1 295 ? 6.861 -0.029 16.264 1.00 93.81 295 GLU A N 1
ATOM 2265 C CA . GLU A 1 295 ? 5.644 0.769 16.296 1.00 93.81 295 GLU A CA 1
ATOM 2266 C C . GLU A 1 295 ? 4.452 -0.064 15.809 1.00 93.81 295 GLU A C 1
ATOM 2268 O O . GLU A 1 295 ? 4.601 -1.204 15.398 1.00 93.81 295 GLU A O 1
ATOM 2273 N N . ILE A 1 296 ? 3.243 0.473 15.967 1.00 95.50 296 ILE A N 1
ATOM 2274 C CA . ILE A 1 296 ? 2.040 -0.092 15.351 1.00 95.50 296 ILE A CA 1
ATOM 2275 C C . ILE A 1 296 ? 1.512 0.968 14.406 1.00 95.50 296 ILE A C 1
ATOM 2277 O O . ILE A 1 296 ? 1.258 2.094 14.847 1.00 95.50 296 ILE A O 1
ATOM 2281 N N . GLN A 1 297 ? 1.343 0.644 13.131 1.00 91.62 297 GLN A N 1
ATOM 2282 C CA . GLN A 1 297 ? 0.779 1.586 12.166 1.00 91.62 297 GLN A CA 1
ATOM 2283 C C . GLN A 1 297 ? -0.750 1.537 12.129 1.00 91.62 297 GLN A C 1
ATOM 2285 O O . GLN A 1 297 ? -1.378 0.536 12.470 1.00 91.62 297 GLN A O 1
ATOM 2290 N N . PHE A 1 298 ? -1.381 2.632 11.693 1.00 87.88 298 PHE A N 1
ATOM 2291 C CA . PHE A 1 298 ? -2.834 2.652 11.484 1.00 87.88 298 PHE A CA 1
ATOM 2292 C C . PHE A 1 298 ? -3.285 1.595 10.473 1.00 87.88 298 PHE A C 1
ATOM 2294 O O . PHE A 1 298 ? -4.343 1.002 10.655 1.00 87.88 298 PHE A O 1
ATOM 2301 N N . THR A 1 299 ? -2.474 1.332 9.447 1.00 84.50 299 THR A N 1
ATOM 2302 C CA . THR A 1 299 ? -2.733 0.286 8.451 1.00 84.50 299 THR A CA 1
ATOM 2303 C C . THR A 1 299 ? -2.764 -1.105 9.084 1.00 84.50 299 THR A C 1
ATOM 2305 O O . THR A 1 299 ? -3.687 -1.873 8.831 1.00 84.50 299 THR A O 1
ATOM 2308 N N . GLU A 1 300 ? -1.820 -1.407 9.975 1.00 91.88 300 GLU A N 1
ATOM 2309 C CA . GLU A 1 300 ? -1.791 -2.662 10.733 1.00 91.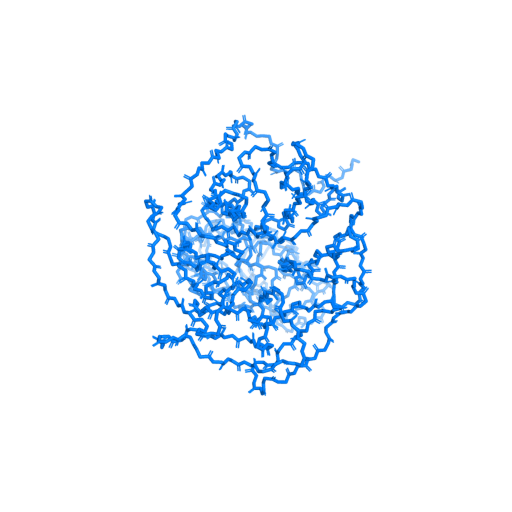88 300 GLU A CA 1
ATOM 2310 C C . GLU A 1 300 ? -3.008 -2.818 11.650 1.00 91.88 300 GLU A C 1
ATOM 2312 O O . GLU A 1 300 ? -3.673 -3.856 11.655 1.00 91.88 300 GLU A O 1
ATOM 2317 N N . ALA A 1 301 ? -3.326 -1.768 12.410 1.00 94.56 301 ALA A N 1
ATOM 2318 C CA . ALA A 1 301 ? -4.451 -1.779 13.334 1.00 94.56 301 ALA A CA 1
ATOM 2319 C C . ALA A 1 301 ? -5.797 -1.945 12.607 1.00 94.56 301 ALA A C 1
ATOM 2321 O O . ALA A 1 301 ? -6.619 -2.766 13.021 1.00 94.56 301 ALA A O 1
ATOM 2322 N N . ALA A 1 302 ? -6.005 -1.215 11.506 1.00 90.06 302 ALA A N 1
ATOM 2323 C CA . ALA A 1 302 ? -7.237 -1.257 10.721 1.00 90.06 302 ALA A CA 1
ATOM 2324 C C . ALA A 1 302 ? -7.431 -2.594 9.983 1.00 90.06 302 ALA A C 1
ATOM 2326 O O . ALA A 1 302 ? -8.567 -3.039 9.823 1.00 90.06 302 ALA A O 1
ATOM 2327 N N . ALA A 1 303 ? -6.345 -3.259 9.571 1.00 88.94 303 ALA A N 1
ATOM 2328 C CA . ALA A 1 303 ? -6.401 -4.553 8.890 1.00 88.94 303 ALA A CA 1
ATOM 2329 C C . ALA A 1 303 ? -6.677 -5.741 9.835 1.00 88.94 303 ALA A C 1
ATOM 2331 O O . ALA A 1 303 ? -7.090 -6.814 9.385 1.00 88.94 303 ALA A O 1
ATOM 2332 N N . TYR A 1 304 ? -6.451 -5.594 11.145 1.00 96.25 304 TYR A N 1
ATOM 2333 C CA . TYR A 1 304 ? -6.568 -6.705 12.086 1.00 96.25 304 TYR A CA 1
ATOM 2334 C C . TYR A 1 304 ? -8.029 -7.026 12.455 1.00 96.25 304 TYR A C 1
ATOM 2336 O O . TYR A 1 304 ? -8.683 -6.304 13.205 1.00 96.25 304 TYR A O 1
ATOM 2344 N N . THR A 1 305 ? -8.523 -8.185 12.007 1.00 96.25 305 THR A N 1
ATOM 2345 C CA . THR A 1 305 ? -9.909 -8.649 12.239 1.00 96.25 305 THR A CA 1
ATOM 2346 C C . THR A 1 305 ? -10.056 -9.638 13.409 1.00 96.25 305 THR A C 1
ATOM 2348 O O . THR A 1 305 ? -11.054 -10.359 13.504 1.00 96.25 305 THR A O 1
ATOM 2351 N N . GLY A 1 306 ? -9.021 -9.797 14.239 1.00 96.69 306 GLY A N 1
ATOM 2352 C CA . GLY A 1 306 ? -8.932 -10.862 15.244 1.00 96.69 306 GLY A CA 1
ATOM 2353 C C . GLY A 1 306 ? -9.473 -10.499 16.631 1.00 96.69 306 GLY A C 1
ATOM 2354 O O . GLY A 1 306 ? -10.204 -9.524 16.817 1.00 96.69 306 GLY A O 1
ATOM 2355 N N . SER A 1 307 ? -9.098 -11.321 17.616 1.00 98.19 307 SER A N 1
ATOM 2356 C CA . SER A 1 307 ? -9.357 -11.082 19.040 1.00 98.19 307 SER A CA 1
ATOM 2357 C C . SER A 1 307 ? -8.122 -10.464 19.696 1.00 98.19 307 SER A C 1
ATOM 2359 O O . SER A 1 307 ? -7.033 -11.034 19.625 1.00 98.19 307 SER A O 1
ATOM 2361 N N . ILE A 1 308 ? -8.293 -9.340 20.390 1.00 98.62 308 ILE A N 1
ATOM 2362 C CA . ILE A 1 308 ? -7.246 -8.743 21.226 1.00 98.62 308 ILE A CA 1
ATOM 2363 C C . ILE A 1 308 ? -7.474 -9.182 22.673 1.00 98.62 308 ILE A C 1
ATOM 2365 O O . ILE A 1 308 ? -8.419 -8.734 23.325 1.00 98.62 308 ILE A O 1
ATOM 2369 N N . ASP A 1 309 ? -6.601 -10.053 23.184 1.00 98.44 309 ASP A N 1
ATOM 2370 C CA . ASP A 1 309 ? -6.547 -10.395 24.608 1.00 98.44 309 ASP A CA 1
ATOM 2371 C C . ASP A 1 309 ? -5.331 -9.739 25.259 1.00 98.44 309 ASP A C 1
ATOM 2373 O O . ASP A 1 309 ? -4.185 -10.131 25.044 1.00 98.44 309 ASP A O 1
ATOM 2377 N N . VAL A 1 310 ? -5.616 -8.727 26.069 1.00 98.38 310 VAL A N 1
ATOM 2378 C CA . VAL A 1 310 ? -4.641 -7.993 26.873 1.00 98.38 310 VAL A CA 1
ATOM 2379 C C . VAL A 1 310 ? -5.000 -8.067 28.355 1.00 98.38 310 VAL A C 1
ATOM 2381 O O . VAL A 1 310 ? -4.730 -7.152 29.137 1.00 98.38 310 VAL A O 1
ATOM 2384 N N . SER A 1 311 ? -5.676 -9.144 28.758 1.00 98.00 311 SER A N 1
ATOM 2385 C CA . SER A 1 311 ? -6.151 -9.308 30.124 1.00 98.00 311 SER A CA 1
ATOM 2386 C C . SER A 1 311 ? -5.014 -9.537 31.115 1.00 98.00 311 SER A C 1
ATOM 2388 O O . SER A 1 311 ? -4.038 -10.233 30.839 1.00 98.00 311 SER A O 1
ATOM 2390 N N . ASN A 1 312 ? -5.155 -8.958 32.311 1.00 96.56 312 ASN A N 1
ATOM 2391 C CA . ASN A 1 312 ? -4.197 -9.120 33.407 1.00 96.56 312 ASN A CA 1
ATOM 2392 C C . ASN A 1 312 ? -2.745 -8.743 33.028 1.00 96.56 312 ASN A C 1
ATOM 2394 O O . ASN A 1 312 ? -1.790 -9.400 33.444 1.00 96.56 312 ASN A O 1
ATOM 2398 N N . MET A 1 313 ? -2.578 -7.671 32.248 1.00 97.31 313 MET A N 1
ATOM 2399 C CA . MET A 1 313 ? -1.271 -7.188 31.777 1.00 97.31 313 MET A CA 1
ATOM 2400 C C . MET A 1 313 ? -0.809 -5.902 32.475 1.00 97.31 313 MET A C 1
ATOM 2402 O O . MET A 1 313 ? 0.169 -5.289 32.059 1.00 97.31 313 MET A O 1
ATOM 2406 N N . ASN A 1 314 ? -1.479 -5.497 33.561 1.00 96.12 314 ASN A N 1
ATOM 2407 C CA . ASN A 1 314 ? -1.232 -4.229 34.261 1.00 96.12 314 ASN A CA 1
ATOM 2408 C C . ASN A 1 314 ? -1.338 -3.005 33.334 1.00 96.12 314 ASN A C 1
ATOM 2410 O O . ASN A 1 314 ? -0.549 -2.067 33.449 1.00 96.12 314 ASN A O 1
ATOM 2414 N N . ILE A 1 315 ? -2.300 -3.023 32.412 1.00 97.56 315 ILE A N 1
ATOM 2415 C CA . ILE A 1 315 ? -2.568 -1.905 31.503 1.00 97.56 315 ILE A CA 1
ATOM 2416 C C . ILE A 1 315 ? -3.427 -0.871 32.225 1.00 97.56 315 ILE A C 1
ATOM 2418 O O . ILE A 1 315 ? -4.408 -1.214 32.885 1.00 97.56 315 ILE A O 1
ATOM 2422 N N . SER A 1 316 ? -3.052 0.395 32.116 1.00 96.75 316 SER A N 1
ATOM 2423 C CA . SER A 1 316 ? -3.745 1.529 32.735 1.00 96.75 316 SER A CA 1
ATOM 2424 C C . SER A 1 316 ? -4.464 2.421 31.725 1.00 96.75 316 SER A C 1
ATOM 2426 O O . SER A 1 316 ? -5.422 3.103 32.090 1.00 96.75 316 SER A O 1
ATOM 2428 N N . ASP A 1 317 ? -4.048 2.361 30.461 1.00 96.62 317 ASP A N 1
ATOM 2429 C CA . ASP A 1 317 ? -4.584 3.155 29.363 1.00 96.62 317 ASP A CA 1
ATOM 2430 C C . ASP A 1 317 ? -4.636 2.307 28.080 1.00 96.62 317 ASP A C 1
ATOM 2432 O O . ASP A 1 317 ? -3.666 1.640 27.726 1.00 96.62 317 ASP A O 1
ATOM 2436 N N . LEU A 1 318 ? -5.793 2.300 27.414 1.00 98.06 318 LEU A N 1
ATOM 2437 C CA . LEU A 1 318 ? -6.017 1.605 26.141 1.00 98.06 318 LEU A CA 1
ATOM 2438 C C . LEU A 1 318 ? -6.099 2.556 24.942 1.00 98.06 318 LEU A C 1
ATOM 2440 O O . LEU A 1 318 ? -6.518 2.131 23.870 1.00 98.06 318 LEU A O 1
ATOM 2444 N N . THR A 1 319 ? -5.703 3.822 25.095 1.00 97.69 319 THR A N 1
ATOM 2445 C CA . THR A 1 319 ? -5.558 4.752 23.966 1.00 97.69 319 THR A CA 1
ATOM 2446 C C . THR A 1 319 ? -4.762 4.085 22.836 1.00 97.69 319 THR A C 1
ATOM 2448 O O . THR A 1 319 ? -3.727 3.459 23.082 1.00 97.69 319 THR A O 1
ATOM 2451 N N . GLY A 1 320 ? -5.289 4.177 21.615 1.00 97.19 320 GLY A N 1
ATOM 2452 C CA . GLY A 1 320 ? -4.837 3.458 20.428 1.00 97.19 320 GLY A CA 1
ATOM 2453 C C . GLY A 1 320 ? -5.754 2.297 20.023 1.00 97.19 320 GLY A C 1
ATOM 2454 O O . GLY A 1 320 ? -5.748 1.903 18.857 1.00 97.19 320 GLY A O 1
ATOM 2455 N N . ILE A 1 321 ? -6.590 1.765 20.928 1.00 98.38 321 ILE A N 1
ATOM 2456 C CA . ILE A 1 321 ? -7.553 0.697 20.595 1.00 98.38 321 ILE A CA 1
ATOM 2457 C C . ILE A 1 321 ? -8.600 1.147 19.565 1.00 98.38 321 ILE A C 1
ATOM 2459 O O . ILE A 1 321 ? -9.129 0.328 18.817 1.00 98.38 321 ILE A O 1
ATOM 2463 N N . GLU A 1 322 ? -8.872 2.448 19.477 1.00 96.38 322 GLU A N 1
ATOM 2464 C CA . GLU A 1 322 ? -9.781 3.052 18.506 1.00 96.38 322 GLU A CA 1
ATOM 2465 C C . GLU A 1 322 ? -9.326 2.882 17.048 1.00 96.38 322 GLU A C 1
ATOM 2467 O O . GLU A 1 322 ? -10.163 2.937 16.149 1.00 96.38 322 GLU A O 1
ATOM 2472 N N . ALA A 1 323 ? -8.031 2.634 16.811 1.00 95.81 323 ALA A N 1
ATOM 2473 C CA . ALA A 1 323 ? -7.490 2.359 15.480 1.00 95.81 323 ALA A CA 1
ATOM 2474 C C . ALA A 1 323 ? -7.826 0.941 14.979 1.00 95.81 323 ALA A C 1
ATOM 2476 O O . ALA A 1 323 ? -7.762 0.674 13.783 1.00 95.81 323 ALA A O 1
ATOM 2477 N N . PHE A 1 324 ? -8.208 0.033 15.879 1.00 97.62 324 PHE A N 1
ATOM 2478 C CA . PHE A 1 324 ? -8.525 -1.361 15.574 1.00 97.62 324 PHE A CA 1
ATOM 2479 C C . PHE A 1 324 ? -10.002 -1.528 15.196 1.00 97.62 324 PHE A C 1
ATOM 2481 O O . PHE A 1 324 ? -10.785 -2.148 15.919 1.00 97.62 324 PHE A O 1
ATOM 2488 N N . THR A 1 325 ? -10.426 -0.927 14.087 1.00 95.62 325 THR A N 1
ATOM 2489 C CA . THR A 1 325 ? -11.852 -0.815 13.725 1.00 95.62 325 THR A CA 1
ATOM 2490 C C . THR A 1 325 ? -12.520 -2.157 13.412 1.00 95.62 325 THR A C 1
ATOM 2492 O O . THR A 1 325 ? -13.721 -2.308 13.647 1.00 95.62 325 THR A O 1
ATOM 2495 N N . GLU A 1 326 ? -11.746 -3.149 12.962 1.00 97.19 326 GLU A N 1
ATOM 2496 C CA . GLU A 1 326 ? -12.257 -4.447 12.504 1.00 97.19 326 GLU A CA 1
ATOM 2497 C C . GLU A 1 326 ? -12.193 -5.583 13.545 1.00 97.19 326 GLU A C 1
ATOM 2499 O O . GLU A 1 326 ? -12.593 -6.715 13.251 1.00 97.19 326 GLU A O 1
ATOM 2504 N N . ILE A 1 327 ? -11.741 -5.321 14.780 1.00 98.56 327 ILE A N 1
ATOM 2505 C CA . ILE A 1 327 ? -11.642 -6.377 15.802 1.00 98.56 327 ILE A CA 1
ATOM 2506 C C . ILE A 1 327 ? -13.011 -6.906 16.218 1.00 98.56 327 ILE A C 1
ATOM 2508 O O . ILE A 1 327 ? -13.973 -6.165 16.435 1.00 98.56 327 ILE A O 1
ATOM 2512 N N . ILE A 1 328 ? -13.077 -8.221 16.405 1.00 98.56 328 ILE A N 1
ATOM 2513 C CA . ILE A 1 328 ? -14.320 -8.915 16.759 1.00 98.56 328 ILE A CA 1
ATOM 2514 C C . ILE A 1 328 ? -14.439 -9.186 18.259 1.00 98.56 328 ILE A C 1
ATOM 2516 O O . ILE A 1 328 ? -15.544 -9.400 18.767 1.00 98.56 328 ILE A O 1
ATOM 2520 N N . GLU A 1 329 ? -13.325 -9.160 18.986 1.00 98.75 329 GLU A N 1
ATOM 2521 C CA . GLU A 1 329 ? -13.286 -9.406 20.423 1.00 98.75 329 GLU A CA 1
ATOM 2522 C C . GLU A 1 329 ? -12.180 -8.599 21.099 1.00 98.75 329 GLU A C 1
ATOM 2524 O O . GLU A 1 329 ? -11.054 -8.522 20.609 1.00 98.75 329 GLU A O 1
ATOM 2529 N N . LEU A 1 330 ? -12.516 -8.045 22.264 1.00 98.88 330 LEU A N 1
ATOM 2530 C CA . LEU A 1 330 ? -11.587 -7.350 23.140 1.00 98.88 330 LEU A CA 1
ATOM 2531 C C . LEU A 1 330 ? -11.738 -7.889 24.563 1.00 98.88 330 LEU A C 1
ATOM 2533 O O . LEU A 1 330 ? -12.761 -7.681 25.227 1.00 98.88 330 LEU A O 1
ATOM 2537 N N . ASN A 1 331 ? -10.694 -8.553 25.048 1.00 98.75 331 ASN A N 1
ATOM 2538 C CA . ASN A 1 331 ? -10.543 -8.907 26.449 1.00 98.75 331 ASN A CA 1
ATOM 2539 C C . ASN A 1 331 ? -9.478 -8.008 27.084 1.00 98.75 331 ASN A C 1
ATOM 2541 O O . ASN A 1 331 ? -8.282 -8.265 26.998 1.00 98.75 331 ASN A O 1
ATOM 2545 N N . CYS A 1 332 ? -9.929 -6.954 27.757 1.00 98.31 332 CYS A N 1
ATOM 2546 C CA . CYS A 1 332 ? -9.089 -6.047 28.533 1.00 98.31 332 CYS A CA 1
ATOM 2547 C C . CYS A 1 332 ? -9.317 -6.183 30.043 1.00 98.31 332 CYS A C 1
ATOM 2549 O O . CYS A 1 332 ? -9.000 -5.276 30.817 1.00 98.31 332 CYS A O 1
ATOM 2551 N N . SER A 1 333 ? -9.885 -7.312 30.471 1.00 98.00 333 SER A N 1
ATOM 2552 C CA . SER A 1 333 ? -10.228 -7.558 31.866 1.00 98.00 333 SER A CA 1
ATOM 2553 C C . SER A 1 333 ? -9.007 -7.634 32.785 1.00 98.00 333 SER A C 1
ATOM 2555 O O . SER A 1 333 ? -7.875 -7.831 32.348 1.00 98.00 333 SER A O 1
ATOM 2557 N N . ALA A 1 334 ? -9.240 -7.498 34.093 1.00 95.81 334 ALA A N 1
ATOM 2558 C CA . ALA A 1 334 ? -8.200 -7.608 35.116 1.00 95.81 334 ALA A CA 1
ATOM 2559 C C . ALA A 1 334 ? -7.043 -6.594 34.943 1.00 95.81 334 ALA A C 1
ATOM 2561 O O . ALA A 1 334 ? -5.900 -6.877 35.288 1.00 95.81 334 ALA A O 1
ATOM 2562 N N . ASN A 1 335 ? -7.353 -5.398 34.438 1.00 96.44 335 ASN A N 1
ATOM 2563 C CA . ASN A 1 335 ? -6.415 -4.288 34.257 1.00 96.44 335 ASN A CA 1
ATOM 2564 C C . ASN A 1 335 ? -6.750 -3.091 35.170 1.00 96.44 335 ASN A C 1
ATOM 2566 O O . ASN A 1 335 ? -7.685 -3.126 35.973 1.00 96.44 335 ASN A O 1
ATOM 2570 N N . LEU A 1 336 ? -5.976 -2.014 35.055 1.00 95.50 336 LEU A N 1
ATOM 2571 C CA . LEU A 1 336 ? -6.053 -0.802 35.875 1.00 95.50 336 LEU A CA 1
ATOM 2572 C C . LEU A 1 336 ? -6.756 0.350 35.132 1.00 95.50 336 LEU A C 1
ATOM 2574 O O . LEU A 1 336 ? -6.373 1.508 35.271 1.00 95.50 336 LEU A O 1
ATOM 2578 N N . LEU A 1 337 ? -7.780 0.032 34.336 1.00 95.75 337 LEU A N 1
ATOM 2579 C CA . LEU A 1 337 ? -8.490 1.003 33.501 1.00 95.75 337 LEU A CA 1
ATOM 2580 C C . LEU A 1 337 ? -9.473 1.852 34.323 1.00 95.75 337 LEU A C 1
ATOM 2582 O O . LEU A 1 337 ? -10.318 1.325 35.053 1.00 95.75 337 LEU A O 1
ATOM 2586 N N . THR A 1 338 ? -9.399 3.173 34.165 1.00 94.94 338 THR A N 1
ATOM 2587 C CA . THR A 1 338 ? -10.398 4.140 34.672 1.00 94.94 338 THR A CA 1
ATOM 2588 C C . THR A 1 338 ? -11.393 4.576 33.598 1.00 94.94 338 THR A C 1
ATOM 2590 O O . THR A 1 338 ? -12.503 5.015 33.914 1.00 94.94 338 THR A O 1
ATOM 2593 N N . SER A 1 339 ? -11.011 4.420 32.334 1.00 95.69 339 SER A N 1
ATOM 2594 C CA . SER A 1 339 ? -11.803 4.702 31.145 1.00 95.69 339 SER A CA 1
ATOM 2595 C C . SER A 1 339 ? -11.562 3.631 30.091 1.00 95.69 339 SER A C 1
ATOM 2597 O O . SER A 1 339 ? -10.511 2.992 30.065 1.00 95.69 339 SER A O 1
ATOM 2599 N N . LEU A 1 340 ? -12.547 3.455 29.222 1.00 97.56 340 LEU A N 1
ATOM 2600 C CA . LEU A 1 340 ? -12.471 2.583 28.065 1.00 97.56 340 LEU A CA 1
ATOM 2601 C C . LEU A 1 340 ? -13.321 3.206 26.961 1.00 97.56 340 LEU A C 1
ATOM 2603 O O . LEU A 1 340 ? -14.524 3.383 27.154 1.00 97.56 340 LEU A O 1
ATOM 2607 N N . ASP A 1 341 ? -12.693 3.540 25.839 1.00 97.50 341 ASP A N 1
ATOM 2608 C CA . ASP A 1 341 ? -13.387 3.954 24.623 1.00 97.50 341 ASP A CA 1
ATOM 2609 C C . ASP A 1 341 ? -13.330 2.804 23.618 1.00 97.50 341 ASP A C 1
ATOM 2611 O O . ASP A 1 341 ? -12.254 2.388 23.203 1.00 97.50 341 ASP A O 1
ATOM 2615 N N . VAL A 1 342 ? -14.498 2.264 23.276 1.00 98.06 342 VAL A N 1
ATOM 2616 C CA . VAL A 1 342 ? -14.667 1.210 22.263 1.00 98.06 342 VAL A CA 1
ATOM 2617 C C . VAL A 1 342 ? -15.572 1.669 21.121 1.00 98.06 342 VAL A C 1
ATOM 2619 O O . VAL A 1 342 ? -16.034 0.862 20.316 1.00 98.06 342 VAL A O 1
ATOM 2622 N N . THR A 1 343 ? -15.860 2.970 21.037 1.00 97.31 343 THR A N 1
ATOM 2623 C CA . THR A 1 343 ? -16.884 3.514 20.132 1.00 97.31 343 THR A CA 1
ATOM 2624 C C . THR A 1 343 ? -16.522 3.395 18.648 1.00 97.31 343 THR A C 1
ATOM 2626 O O . THR A 1 343 ? -17.416 3.500 17.805 1.00 97.31 343 THR A O 1
ATOM 2629 N N . HIS A 1 344 ? -15.249 3.136 18.331 1.00 96.25 344 HIS A N 1
ATOM 2630 C CA . HIS A 1 344 ? -14.732 2.926 16.973 1.00 96.25 344 HIS A CA 1
ATOM 2631 C C . HIS A 1 344 ? -14.572 1.442 16.603 1.00 96.25 344 HIS A C 1
ATOM 2633 O O . HIS A 1 344 ? -14.457 1.117 15.425 1.00 96.25 344 HIS A O 1
ATOM 2639 N N . ASN A 1 345 ? -14.638 0.523 17.574 1.00 98.31 345 ASN A N 1
ATOM 2640 C CA . ASN A 1 345 ? -14.572 -0.922 17.331 1.00 98.31 345 ASN A CA 1
ATOM 2641 C C . ASN A 1 345 ? -15.968 -1.449 16.942 1.00 98.31 345 ASN A C 1
ATOM 2643 O O . ASN A 1 345 ? -16.602 -2.221 17.666 1.00 98.31 345 ASN A O 1
ATOM 2647 N N . THR A 1 346 ? -16.514 -0.967 15.827 1.00 97.31 346 THR A N 1
ATOM 2648 C CA . THR A 1 346 ? -17.913 -1.199 15.414 1.00 97.31 346 THR A CA 1
ATOM 2649 C C . THR A 1 346 ? -18.222 -2.670 15.122 1.00 97.31 346 THR A C 1
ATOM 2651 O O . THR A 1 346 ? -19.372 -3.097 15.252 1.00 97.31 346 THR A O 1
ATOM 2654 N N . GLN A 1 347 ? -17.188 -3.458 14.821 1.00 98.31 347 GLN A N 1
ATOM 2655 C CA . GLN A 1 347 ? -17.279 -4.886 14.523 1.00 98.31 347 GLN A CA 1
ATOM 2656 C C . GLN A 1 347 ? -17.278 -5.786 15.772 1.00 98.31 347 GLN A C 1
ATOM 2658 O O . GLN A 1 347 ? -17.456 -7.005 15.664 1.00 98.31 347 GLN A O 1
ATOM 2663 N N . LEU A 1 348 ? -17.129 -5.196 16.964 1.00 98.50 348 LEU A N 1
ATOM 2664 C CA . LEU A 1 348 ? -16.965 -5.902 18.231 1.00 98.50 348 LEU A CA 1
ATOM 2665 C C . LEU A 1 348 ? -18.203 -6.736 18.599 1.00 98.50 348 LEU A C 1
ATOM 2667 O O . LEU A 1 348 ? -19.316 -6.225 18.738 1.00 98.50 348 LEU A O 1
ATOM 2671 N N . ARG A 1 349 ? -17.992 -8.037 18.820 1.00 98.69 349 ARG A N 1
ATOM 2672 C CA . ARG A 1 349 ? -19.025 -9.017 19.201 1.00 98.69 349 ARG A CA 1
ATOM 2673 C C . ARG A 1 349 ? -18.920 -9.460 20.653 1.00 98.69 349 ARG A C 1
ATOM 2675 O O . ARG A 1 349 ? -19.924 -9.887 21.230 1.00 98.69 349 ARG A O 1
ATOM 2682 N N . SER A 1 350 ? -17.727 -9.378 21.233 1.00 98.81 350 SER A N 1
ATOM 2683 C CA . SER A 1 350 ? -17.444 -9.759 22.615 1.00 98.81 350 SER A CA 1
ATOM 2684 C C . SER A 1 350 ? -16.569 -8.701 23.278 1.00 98.81 350 SER A C 1
ATOM 2686 O O . SER A 1 350 ? -15.491 -8.385 22.777 1.00 98.81 350 SER A O 1
ATOM 2688 N N . LEU A 1 351 ? -17.030 -8.162 24.408 1.00 98.81 351 LEU A N 1
ATOM 2689 C CA . LEU A 1 351 ? -16.266 -7.225 25.227 1.00 98.81 351 LEU A CA 1
ATOM 2690 C C . LEU A 1 351 ? -16.181 -7.724 26.669 1.00 98.81 351 LEU A C 1
ATOM 2692 O O . LEU A 1 351 ? -17.201 -7.873 27.347 1.00 98.81 351 LEU A O 1
ATOM 2696 N N . SER A 1 352 ? -14.957 -7.928 27.155 1.00 98.75 352 SER A N 1
ATOM 2697 C CA . SER A 1 352 ? -14.672 -8.216 28.562 1.00 98.75 352 SER A CA 1
ATOM 2698 C C . SER A 1 352 ? -13.763 -7.146 29.157 1.00 98.75 352 SER A C 1
ATOM 2700 O O . SER A 1 352 ? -12.570 -7.111 28.879 1.00 98.75 352 SER A O 1
ATOM 2702 N N . CYS A 1 353 ? -14.323 -6.307 30.029 1.00 97.94 353 CYS A N 1
ATOM 2703 C CA . CYS A 1 353 ? -13.632 -5.207 30.712 1.00 97.94 353 CYS A CA 1
ATOM 2704 C C . CYS A 1 353 ? -13.827 -5.258 32.238 1.00 97.94 353 CYS A C 1
ATOM 2706 O O . CYS A 1 353 ? -13.841 -4.234 32.927 1.00 97.94 353 CYS A O 1
ATOM 2708 N N . TYR A 1 354 ? -14.036 -6.460 32.789 1.00 96.12 354 TYR A N 1
ATOM 2709 C CA . TYR A 1 354 ? -14.239 -6.621 34.226 1.00 96.12 354 TYR A CA 1
ATOM 2710 C C . TYR A 1 354 ? -12.974 -6.302 35.024 1.00 96.12 354 TYR A C 1
ATOM 2712 O O . TYR A 1 354 ? -11.863 -6.590 34.581 1.00 96.12 354 TYR A O 1
ATOM 2720 N N . ASN A 1 355 ? -13.142 -5.789 36.243 1.00 91.00 355 ASN A N 1
ATOM 2721 C CA . ASN A 1 355 ? -12.025 -5.547 37.154 1.00 91.00 355 ASN A CA 1
ATOM 2722 C C . ASN A 1 355 ? -11.903 -6.624 38.248 1.00 91.00 355 ASN A C 1
ATOM 2724 O O . ASN A 1 355 ? -12.811 -7.429 38.473 1.00 91.00 355 ASN A O 1
ATOM 2728 N N . PHE A 1 356 ? -10.778 -6.651 38.960 1.00 86.69 356 PHE A N 1
ATOM 2729 C CA . PHE A 1 356 ? -10.671 -7.435 40.185 1.00 86.69 356 PHE A CA 1
ATOM 2730 C C . PHE A 1 356 ? -11.608 -6.869 41.256 1.00 86.69 356 PHE A C 1
ATOM 2732 O O . PHE A 1 356 ? -11.685 -5.657 41.451 1.00 86.69 356 PHE A O 1
ATOM 2739 N N . LEU A 1 357 ? -12.264 -7.748 42.022 1.00 79.62 357 LEU A N 1
ATOM 2740 C CA . LEU A 1 357 ? -13.144 -7.347 43.130 1.00 79.62 357 LEU A CA 1
ATOM 2741 C C . LEU A 1 357 ? -12.433 -6.419 44.138 1.00 79.62 357 LEU A C 1
ATOM 2743 O O . LEU A 1 357 ? -13.052 -5.512 44.690 1.00 79.62 357 LEU A O 1
ATOM 2747 N N . SER A 1 358 ? -11.135 -6.641 44.366 1.00 83.94 358 SER A N 1
ATOM 2748 C CA . SER A 1 358 ? -10.294 -5.853 45.274 1.00 83.94 358 SER A CA 1
ATOM 2749 C C . SER A 1 358 ? -9.766 -4.547 44.674 1.00 83.94 358 SER A C 1
ATOM 2751 O O . SER A 1 358 ? -9.089 -3.801 45.377 1.00 83.94 358 SER A O 1
ATOM 2753 N N . SER A 1 359 ? -10.027 -4.268 43.394 1.00 84.12 359 SER A N 1
ATOM 2754 C CA . SER A 1 359 ? -9.501 -3.075 42.738 1.00 84.12 359 SER A CA 1
ATOM 2755 C C . SER A 1 359 ? -10.214 -1.813 43.215 1.00 84.12 359 SER A C 1
ATOM 2757 O O . SER A 1 359 ? -11.443 -1.779 43.348 1.00 84.12 359 SER A O 1
ATOM 2759 N N . THR A 1 360 ? -9.429 -0.763 43.447 1.00 83.31 360 THR A N 1
ATOM 2760 C CA . THR A 1 360 ? -9.895 0.607 43.701 1.00 83.31 360 THR A CA 1
ATOM 2761 C C . THR A 1 360 ? -9.961 1.446 42.423 1.00 83.31 360 THR A C 1
ATOM 2763 O O . THR A 1 360 ? -10.541 2.528 42.441 1.00 83.31 360 THR A O 1
ATOM 2766 N N . ILE A 1 361 ? -9.395 0.946 41.320 1.00 85.88 361 ILE A N 1
ATOM 2767 C CA . ILE A 1 361 ? -9.377 1.586 40.005 1.00 85.88 361 ILE A CA 1
ATOM 2768 C C . ILE A 1 361 ? -10.439 0.902 39.148 1.00 85.88 361 ILE A C 1
ATOM 2770 O O . ILE A 1 361 ? -10.384 -0.313 38.967 1.00 85.88 361 ILE A O 1
ATOM 2774 N N . ARG A 1 362 ? -11.451 1.648 38.700 1.00 89.50 362 ARG A N 1
ATOM 2775 C CA . ARG A 1 362 ? -12.631 1.088 38.026 1.00 89.50 362 ARG A CA 1
ATOM 2776 C C . ARG A 1 362 ? -13.151 2.029 36.954 1.00 89.50 362 ARG A C 1
ATOM 2778 O O . ARG A 1 362 ? -13.127 3.247 37.134 1.00 89.50 362 ARG A O 1
ATOM 2785 N N . ILE A 1 363 ? -13.716 1.447 35.903 1.00 95.19 363 ILE A N 1
ATOM 2786 C CA . ILE A 1 363 ? -14.417 2.189 34.858 1.00 95.19 363 ILE A CA 1
ATOM 2787 C C . ILE A 1 363 ? -15.717 2.750 35.447 1.00 95.19 363 ILE A C 1
ATOM 2789 O O . ILE A 1 363 ? -16.469 2.035 36.110 1.00 95.19 363 ILE A O 1
ATOM 2793 N N . SER A 1 364 ? -15.977 4.037 35.229 1.00 95.50 364 SER A N 1
ATOM 2794 C CA . SER A 1 364 ? -17.171 4.730 35.750 1.00 95.50 364 SER A CA 1
ATOM 2795 C C . SER A 1 364 ? -18.223 5.033 34.684 1.00 95.50 364 SER A C 1
ATOM 2797 O O . SER A 1 364 ? -19.388 5.246 35.014 1.00 95.50 364 SER A O 1
ATOM 2799 N N . ASN A 1 365 ? -17.828 5.003 33.413 1.00 95.88 365 ASN A N 1
ATOM 2800 C CA . ASN A 1 365 ? -18.704 5.142 32.262 1.00 95.88 365 ASN A CA 1
ATOM 2801 C C . ASN A 1 365 ? -18.223 4.190 31.165 1.00 95.88 365 ASN A C 1
ATOM 2803 O O . ASN A 1 365 ? -17.019 4.085 30.935 1.00 95.88 365 ASN A O 1
ATOM 2807 N N . LEU A 1 366 ? -19.162 3.508 30.521 1.00 97.81 366 LEU A N 1
ATOM 2808 C CA . LEU A 1 366 ? -18.911 2.625 29.398 1.00 97.81 366 LEU A CA 1
ATOM 2809 C C . LEU A 1 366 ? -19.959 2.914 28.323 1.00 97.81 366 LEU A C 1
ATOM 2811 O O . LEU A 1 366 ? -21.145 2.646 28.525 1.00 97.81 366 LEU A O 1
ATOM 2815 N N . ASP A 1 367 ? -19.505 3.460 27.199 1.00 98.06 367 ASP A N 1
ATOM 2816 C CA . ASP A 1 367 ? -20.332 3.700 26.021 1.00 98.06 367 ASP A CA 1
ATOM 2817 C C . ASP A 1 367 ? -20.159 2.539 25.037 1.00 98.06 367 ASP A C 1
ATOM 2819 O O . ASP A 1 367 ? -19.062 2.302 24.537 1.00 98.06 367 ASP A O 1
ATOM 2823 N N . VAL A 1 368 ? -21.249 1.812 24.786 1.00 98.25 368 VAL A N 1
ATOM 2824 C CA . VAL A 1 368 ? -21.317 0.716 23.803 1.00 98.25 368 VAL A CA 1
ATOM 2825 C C . VAL A 1 368 ? -22.313 1.008 22.678 1.00 98.25 368 VAL A C 1
ATOM 2827 O O . VAL A 1 368 ? -22.754 0.104 21.967 1.00 98.25 368 VAL A O 1
ATOM 2830 N N . SER A 1 369 ? -22.704 2.275 22.507 1.00 97.75 369 SER A N 1
ATOM 2831 C CA . SER A 1 369 ? -23.784 2.676 21.598 1.00 97.75 369 SER A CA 1
ATOM 2832 C C . SER A 1 369 ? -23.495 2.388 20.119 1.00 97.75 369 SER A C 1
ATOM 2834 O O . SER A 1 369 ? -24.443 2.155 19.365 1.00 97.75 369 SER A O 1
ATOM 2836 N N . ASN A 1 370 ? -22.217 2.346 19.720 1.00 97.12 370 ASN A N 1
ATOM 2837 C CA . ASN A 1 370 ? -21.774 2.014 18.360 1.00 97.12 370 ASN A CA 1
ATOM 2838 C C . ASN A 1 370 ? -21.456 0.521 18.162 1.00 97.12 370 ASN A C 1
ATOM 2840 O O . ASN A 1 370 ? -21.374 0.058 17.025 1.00 97.12 370 ASN A O 1
ATOM 2844 N N . ASN A 1 371 ? -21.320 -0.262 19.236 1.00 98.25 371 ASN A N 1
ATOM 2845 C CA . ASN A 1 371 ? -20.990 -1.688 19.164 1.00 98.25 371 ASN A CA 1
ATOM 2846 C C . ASN A 1 371 ? -22.272 -2.526 18.985 1.00 98.25 371 ASN A C 1
ATOM 2848 O O . ASN A 1 371 ? -22.640 -3.368 19.808 1.00 98.25 371 ASN A O 1
ATOM 2852 N N . THR A 1 372 ? -23.000 -2.257 17.898 1.00 98.12 372 THR A N 1
ATOM 2853 C CA . THR A 1 372 ? -24.328 -2.840 17.611 1.00 98.12 372 THR A CA 1
ATOM 2854 C C . THR A 1 372 ? -24.303 -4.354 17.357 1.00 98.12 372 THR A C 1
ATOM 2856 O O . THR A 1 372 ? -25.343 -5.016 17.430 1.00 98.12 372 THR A O 1
ATOM 2859 N N . LEU A 1 373 ? -23.116 -4.915 17.096 1.00 98.44 373 LEU A N 1
ATOM 2860 C CA . LEU A 1 373 ? -22.882 -6.347 16.899 1.00 98.44 373 LEU A CA 1
ATOM 2861 C C . LEU A 1 373 ? -22.550 -7.108 18.197 1.00 98.44 373 LEU A C 1
ATOM 2863 O O . LEU A 1 373 ? -22.340 -8.322 18.139 1.00 98.44 373 LEU A O 1
ATOM 2867 N N . LEU A 1 374 ? -22.517 -6.443 19.361 1.00 98.69 374 LEU A N 1
ATOM 2868 C CA . LEU A 1 374 ? -22.231 -7.101 20.639 1.00 98.69 374 LEU A CA 1
ATOM 2869 C C . LEU A 1 374 ? -23.236 -8.220 20.929 1.00 98.69 374 LEU A C 1
ATOM 2871 O O . LEU A 1 374 ? -24.444 -8.005 20.986 1.00 98.69 374 LEU A O 1
ATOM 2875 N N . THR A 1 375 ? -22.700 -9.410 21.189 1.00 98.75 375 THR A N 1
ATOM 2876 C CA . THR A 1 375 ? -23.439 -10.602 21.633 1.00 98.75 375 THR A CA 1
ATOM 2877 C C . THR A 1 375 ? -23.123 -10.958 23.084 1.00 98.75 375 THR A C 1
ATOM 2879 O O . THR A 1 375 ? -23.977 -11.528 23.769 1.00 98.75 375 THR A O 1
ATOM 2882 N N . ASN A 1 376 ? -21.933 -10.572 23.563 1.00 98.81 376 ASN A N 1
ATOM 2883 C CA . ASN A 1 376 ? -21.443 -10.800 24.918 1.00 98.81 376 ASN A CA 1
ATOM 2884 C C . ASN A 1 376 ? -20.826 -9.516 25.492 1.00 98.81 376 ASN A C 1
ATOM 2886 O O . ASN A 1 376 ? -19.898 -8.961 24.905 1.00 98.81 376 ASN A O 1
ATOM 2890 N N . LEU A 1 377 ? -21.304 -9.076 26.658 1.00 98.75 377 LEU A N 1
ATOM 2891 C CA . LEU A 1 377 ? -20.732 -7.953 27.403 1.00 98.75 377 LEU A CA 1
ATOM 2892 C C . LEU A 1 377 ? -20.508 -8.344 28.865 1.00 98.75 377 LEU A C 1
ATOM 2894 O O . LEU A 1 377 ? -21.457 -8.620 29.601 1.00 98.75 377 LEU A O 1
ATOM 2898 N N . ASN A 1 378 ? -19.249 -8.336 29.297 1.00 98.62 378 ASN A N 1
ATOM 2899 C CA . ASN A 1 378 ? -18.857 -8.561 30.682 1.00 98.62 378 ASN A CA 1
ATOM 2900 C C . ASN A 1 378 ? -18.125 -7.334 31.237 1.00 98.62 378 ASN A C 1
ATOM 2902 O O . ASN A 1 378 ? -16.932 -7.136 31.004 1.00 98.62 378 ASN A O 1
ATOM 2906 N N . CYS A 1 379 ? -18.849 -6.534 32.014 1.00 97.88 379 CYS A N 1
ATOM 2907 C CA . CYS A 1 379 ? -18.367 -5.299 32.631 1.00 97.88 379 CYS A CA 1
ATOM 2908 C C . CYS A 1 379 ? -18.515 -5.326 34.162 1.00 97.88 379 CYS A C 1
ATOM 2910 O O . CYS A 1 379 ? -18.646 -4.278 34.804 1.00 97.88 379 CYS A O 1
ATOM 2912 N N . ARG A 1 380 ? -18.540 -6.524 34.763 1.00 96.94 380 ARG A N 1
ATOM 2913 C CA . ARG A 1 380 ? -18.679 -6.702 36.216 1.00 96.94 380 ARG A CA 1
ATOM 2914 C C . ARG A 1 380 ? -17.524 -6.057 36.998 1.00 96.94 380 ARG A C 1
ATOM 2916 O O . ARG A 1 380 ? -16.422 -5.895 36.477 1.00 96.94 380 ARG A O 1
ATOM 2923 N N . TYR A 1 381 ? -17.757 -5.769 38.278 1.00 95.88 381 TYR A N 1
ATOM 2924 C CA . TYR A 1 381 ? -16.765 -5.167 39.190 1.00 95.88 381 TYR A CA 1
ATOM 2925 C C . TYR A 1 381 ? -16.219 -3.806 38.729 1.00 95.88 381 TYR A C 1
ATOM 2927 O O . TYR A 1 381 ? -15.057 -3.482 38.972 1.00 95.88 381 TYR A O 1
ATOM 2935 N N . ASN A 1 382 ? -17.063 -2.997 38.094 1.00 96.25 382 ASN A N 1
ATOM 2936 C CA . ASN A 1 382 ? -16.756 -1.613 37.755 1.00 96.25 382 ASN A CA 1
ATOM 2937 C C . ASN A 1 382 ? -17.559 -0.649 38.650 1.00 96.25 382 ASN A C 1
ATOM 2939 O O . ASN A 1 382 ? -18.050 -1.028 39.714 1.00 96.25 382 ASN A O 1
ATOM 2943 N N . ASN A 1 383 ? -17.602 0.628 38.283 1.00 95.31 383 ASN A N 1
ATOM 2944 C CA . ASN A 1 383 ? -18.287 1.690 39.014 1.00 95.31 383 ASN A CA 1
ATOM 2945 C C . ASN A 1 383 ? -19.363 2.362 38.143 1.00 95.31 383 ASN A C 1
ATOM 2947 O O . ASN A 1 383 ? -19.605 3.563 38.276 1.00 95.31 383 ASN A O 1
ATOM 2951 N N . LEU A 1 384 ? -19.963 1.603 37.220 1.00 96.81 384 LEU A N 1
ATOM 2952 C CA . LEU A 1 384 ? -20.991 2.099 36.307 1.00 96.81 384 LEU A CA 1
ATOM 2953 C C . LEU A 1 384 ? -22.264 2.410 37.102 1.00 96.81 384 LEU A C 1
ATOM 2955 O O . LEU A 1 384 ? -22.758 1.535 37.803 1.00 96.81 384 LEU A O 1
ATOM 2959 N N . SER A 1 385 ? -22.791 3.631 36.998 1.00 96.00 385 SER A N 1
ATOM 2960 C CA . SER A 1 385 ? -24.092 4.019 37.582 1.00 96.00 385 SER A CA 1
ATOM 2961 C C . SER A 1 385 ? -25.263 3.850 36.609 1.00 96.00 385 SER A C 1
ATOM 2963 O O . SER A 1 385 ? -26.431 3.917 36.987 1.00 96.00 385 SER A O 1
ATOM 2965 N N . SER A 1 386 ? -24.948 3.669 35.331 1.00 96.75 386 SER A N 1
ATOM 2966 C CA . SER A 1 386 ? -25.889 3.401 34.252 1.00 96.75 386 SER A CA 1
ATOM 2967 C C . SER A 1 386 ? -25.148 2.693 33.127 1.00 96.75 386 SER A C 1
ATOM 2969 O O . SER A 1 386 ? -23.962 2.949 32.919 1.00 96.75 386 SER A O 1
ATOM 2971 N N . LEU A 1 387 ? -25.853 1.840 32.395 1.00 97.81 387 LEU A N 1
ATOM 2972 C CA . LEU A 1 387 ? -25.341 1.161 31.214 1.00 97.81 387 LEU A CA 1
ATOM 2973 C C . LEU A 1 387 ? -26.472 1.095 30.186 1.00 97.81 387 LEU A C 1
ATOM 2975 O O . LEU A 1 387 ? -27.492 0.453 30.437 1.00 97.81 387 LEU A O 1
ATOM 2979 N N . ASP A 1 388 ? -26.299 1.783 29.060 1.00 97.94 388 ASP A N 1
ATOM 2980 C CA . ASP A 1 388 ? -27.245 1.747 27.947 1.00 97.94 388 ASP A CA 1
ATOM 2981 C C . ASP A 1 388 ? -26.792 0.709 26.917 1.00 97.94 388 ASP A C 1
ATOM 2983 O O . ASP A 1 388 ? -25.745 0.849 26.292 1.00 97.94 388 ASP A O 1
ATOM 2987 N N . VAL A 1 389 ? -27.596 -0.341 26.759 1.00 97.88 389 VAL A N 1
ATOM 2988 C CA . VAL A 1 389 ? -27.390 -1.420 25.778 1.00 97.88 389 VAL A CA 1
ATOM 2989 C C . VAL A 1 389 ? -28.503 -1.456 24.731 1.00 97.88 389 VAL A C 1
ATOM 2991 O O . VAL A 1 389 ? -28.666 -2.454 24.036 1.00 97.88 389 VAL A O 1
ATOM 2994 N N . SER A 1 390 ? -29.302 -0.390 24.613 1.00 97.94 390 SER A N 1
ATOM 2995 C CA . SER A 1 390 ? -30.464 -0.349 23.713 1.00 97.94 390 SER A CA 1
ATOM 2996 C C . SER A 1 390 ? -30.098 -0.553 22.236 1.00 97.94 390 SER A C 1
ATOM 2998 O O . SER A 1 390 ? -30.877 -1.155 21.496 1.00 97.94 390 SER A O 1
ATOM 3000 N N . ASN A 1 391 ? -28.896 -0.133 21.826 1.00 96.81 391 ASN A N 1
ATOM 3001 C CA . ASN A 1 391 ? -28.368 -0.338 20.473 1.00 96.81 391 ASN A CA 1
ATOM 3002 C C . ASN A 1 391 ? -27.719 -1.719 20.261 1.00 96.81 391 ASN A C 1
ATOM 3004 O O . ASN A 1 391 ? -27.592 -2.168 19.120 1.00 96.81 391 ASN A O 1
ATOM 3008 N N . SER A 1 392 ? -27.340 -2.427 21.329 1.00 96.94 392 SER A N 1
ATOM 3009 C CA . SER A 1 392 ? -26.754 -3.774 21.272 1.00 96.94 392 SER A CA 1
ATOM 3010 C C . SER A 1 392 ? -27.849 -4.836 21.108 1.00 96.94 392 SER A C 1
ATOM 3012 O O . SER A 1 392 ? -28.021 -5.727 21.934 1.00 96.94 392 SER A O 1
ATOM 3014 N N . THR A 1 393 ? -28.632 -4.735 20.033 1.00 96.69 393 THR A N 1
ATOM 3015 C CA . THR A 1 393 ? -29.837 -5.562 19.802 1.00 96.69 393 THR A CA 1
ATOM 3016 C C . THR A 1 393 ? -29.563 -7.064 19.656 1.00 96.69 393 THR A C 1
ATOM 3018 O O . THR A 1 393 ? -30.487 -7.867 19.773 1.00 96.69 393 THR A O 1
ATOM 3021 N N . GLN A 1 394 ? -28.303 -7.451 19.433 1.00 97.88 394 GLN A N 1
ATOM 3022 C CA . GLN A 1 394 ? -27.848 -8.842 19.349 1.00 97.88 394 GLN A CA 1
ATOM 3023 C C . GLN A 1 394 ? -27.312 -9.395 20.683 1.00 97.88 394 GLN A C 1
ATOM 3025 O O . GLN A 1 394 ? -26.854 -10.539 20.731 1.00 97.88 394 GLN A O 1
ATOM 3030 N N . LEU A 1 395 ? -27.365 -8.617 21.770 1.00 98.31 395 LEU A N 1
ATOM 3031 C CA . LEU A 1 395 ? -26.802 -8.999 23.062 1.00 98.31 395 LEU A CA 1
ATOM 3032 C C . LEU A 1 395 ? -27.569 -10.184 23.662 1.00 98.31 395 LEU A C 1
ATOM 3034 O O . LEU A 1 395 ? -28.761 -10.097 23.952 1.00 98.31 395 LEU A O 1
ATOM 3038 N N . THR A 1 396 ? -26.865 -11.296 23.875 1.00 98.25 396 THR A N 1
ATOM 3039 C CA . THR A 1 396 ? -27.431 -12.523 24.466 1.00 98.25 396 THR A CA 1
ATOM 3040 C C . THR A 1 396 ? -26.933 -12.763 25.884 1.00 98.25 396 THR A C 1
ATOM 3042 O O . THR A 1 396 ? -27.665 -13.321 26.698 1.00 98.25 396 THR A O 1
ATOM 3045 N N . ASN A 1 397 ? -25.723 -12.291 26.202 1.00 98.44 397 ASN A N 1
ATOM 3046 C CA . ASN A 1 397 ? -25.118 -12.425 27.520 1.00 98.44 397 ASN A CA 1
ATOM 3047 C C . ASN A 1 397 ? -24.634 -11.063 28.026 1.00 98.44 397 ASN A C 1
ATOM 3049 O O . ASN A 1 397 ? -23.753 -10.444 27.429 1.00 98.44 397 ASN A O 1
ATOM 3053 N N . LEU A 1 398 ? -25.188 -10.627 29.158 1.00 98.38 398 LEU A N 1
ATOM 3054 C CA . LEU A 1 398 ? -24.785 -9.415 29.865 1.00 98.38 398 LEU A CA 1
ATOM 3055 C C . LEU A 1 398 ? -24.438 -9.755 31.317 1.00 98.38 398 LEU A C 1
ATOM 3057 O O . LEU A 1 398 ? -25.302 -10.187 32.079 1.00 98.38 398 LEU A O 1
ATOM 3061 N N . ASP A 1 399 ? -23.189 -9.518 31.713 1.00 98.25 399 ASP A N 1
ATOM 3062 C CA . ASP A 1 399 ? -22.759 -9.559 33.111 1.00 98.25 399 ASP A CA 1
ATOM 3063 C C . ASP A 1 399 ? -22.293 -8.174 33.566 1.00 98.25 399 ASP A C 1
ATOM 3065 O O . ASP A 1 399 ? -21.154 -7.761 33.341 1.00 98.25 399 ASP A O 1
ATOM 3069 N N . CYS A 1 400 ? -23.195 -7.461 34.237 1.00 96.88 400 CYS A N 1
ATOM 3070 C CA . CYS A 1 400 ? -22.948 -6.149 34.828 1.00 96.88 400 CYS A CA 1
ATOM 3071 C C . CYS A 1 400 ? -22.970 -6.187 36.365 1.00 96.88 400 CYS A C 1
ATOM 3073 O O . CYS A 1 400 ? -23.174 -5.156 37.010 1.00 96.88 400 CYS A O 1
ATOM 3075 N N . ARG A 1 401 ? -22.790 -7.363 36.984 1.00 96.25 401 ARG A N 1
ATOM 3076 C CA . ARG A 1 401 ? -22.844 -7.504 38.449 1.00 96.25 401 ARG A CA 1
ATOM 3077 C C . ARG A 1 401 ? -21.773 -6.655 39.134 1.00 96.25 401 ARG A C 1
ATOM 3079 O O . ARG A 1 401 ? -20.683 -6.460 38.604 1.00 96.25 401 ARG A O 1
ATOM 3086 N N . TYR A 1 402 ? -22.057 -6.227 40.363 1.00 95.00 402 TYR A N 1
ATOM 3087 C CA . TYR A 1 402 ? -21.121 -5.444 41.180 1.00 95.00 402 TYR A CA 1
ATOM 3088 C C . TYR A 1 402 ? -20.704 -4.111 40.526 1.00 95.00 402 TYR A C 1
ATOM 3090 O O . TYR A 1 402 ? -19.532 -3.744 40.564 1.00 95.00 402 TYR A O 1
ATOM 3098 N N . ASN A 1 403 ? -21.684 -3.428 39.927 1.00 93.56 403 ASN A N 1
ATOM 3099 C CA . ASN A 1 403 ? -21.668 -2.006 39.563 1.00 93.56 403 ASN A CA 1
ATOM 3100 C C . ASN A 1 403 ? -22.577 -1.214 40.539 1.00 93.56 403 ASN A C 1
ATOM 3102 O O . ASN A 1 403 ? -23.179 -1.840 41.419 1.00 93.56 403 ASN A O 1
ATOM 3106 N N . ASN A 1 404 ? -22.634 0.121 40.432 1.00 88.12 404 ASN A N 1
ATOM 3107 C CA . ASN A 1 404 ? -23.329 0.997 41.395 1.00 88.12 404 ASN A CA 1
ATOM 3108 C C . ASN A 1 404 ? -24.824 1.161 41.138 1.00 88.12 404 ASN A C 1
ATOM 3110 O O . ASN A 1 404 ? -25.215 1.258 39.955 1.00 88.12 404 ASN A O 1
#